Protein AF-A0A434AG07-F1 (afdb_monomer_lite)

Secondary structure (DSSP, 8-state):
---SSHHHHHHHHHHHHHHHHHHHHHHHHHHT--S---TT-EEEEEE-SSEEEEEEEETTEEPTTEEEEEEETTT--EEEEEEEEE-TT--EEEEEEEEEE-SSEEEEEEEEEEEEEETTSS---S-TTTEEEEEEEEEEEEEEEEEE---SSS--EEEEEEEE-TTS-EEEEEEESSEEEEEEEPP----S--SS---HHHHHHT-S-EEEEETTS-EEEEEEEEGGGS-TT----SSEEEEEEEEE-TTS-EEEEEEEEETTTTEEEEEEEEEE-TTS-EEESSTTGGG---HHHHHHHHSSS--HHHHHHHHHHHHHHHHHHHHHHHHHHHHHHHHHHHHHHHHHHHHHHHHHHHHHHHHHTT---TT-BHHHHHTTS-GGGEEEEEEEETTEEEEEEEE-HHHHHHHHHHHHHHTT-HHHHHHHHHHHHHHHHHT-----SEEEEETTEEEEEE-

Foldseek 3Di:
DDPDDPVVVVVVVVVVVVVVVVVVVVVVLVVQQPDDDDPPWDFDWADADFKIKTATDDPQDGDAQTKIWIATPVPRHTQWIAGWDADPVQFIKGQTKGWDDDPFKTKIWGAIKGWDQAPVSRDHGSDRVRGHDIDIWHQTTAKMKMQGHDDDDDDAWRMWIWGQDPVRWIWIWTHGPFWIKIDIHGHDNPCRDPPVPPCVVVVLQPDQFIWIQGPQRKIWGGHWDAPVPADPQQPDRHGIDFAAAWIAHNVGKIWHGGWHADNVLSDIFFQAGWIQDPVRDIDGGRNLVVLPDDPVLLCVLSPDDDDPVSSVVSSVVVSVVVVVVVVVVVVVVVVVVVVVVVVLVVQLVVLCVVPNDVLSVCLSVLHDDFFDFPVSCCSNPNLQQFDWDWDDDDNKIKIKTAGDPVSVLVVLCVVCVVPVVVVVSVVVVVVQVVQVVPPHDPDFRMFMDIPRTTHDTHD

Structure (mmCIF, N/CA/C/O backbone):
data_AF-A0A434AG07-F1
#
_entry.id   AF-A0A434AG07-F1
#
loop_
_atom_site.group_PDB
_atom_site.id
_atom_site.type_symbol
_atom_site.label_atom_id
_atom_site.label_alt_id
_atom_site.label_comp_id
_atom_site.label_asym_id
_atom_site.label_entity_id
_atom_site.label_seq_id
_atom_site.pdbx_PDB_ins_code
_atom_site.Cartn_x
_atom_site.Cartn_y
_atom_site.Cartn_z
_atom_site.occupancy
_atom_site.B_iso_or_equiv
_atom_site.auth_seq_id
_atom_site.auth_comp_id
_atom_site.auth_asym_id
_atom_site.auth_atom_id
_atom_site.pdbx_PDB_model_num
ATOM 1 N N . MET A 1 1 ? 57.754 -5.635 8.933 1.00 39.12 1 MET A N 1
ATOM 2 C CA . MET A 1 1 ? 58.055 -5.444 7.494 1.00 39.12 1 MET A CA 1
ATOM 3 C C . MET A 1 1 ? 57.248 -6.432 6.622 1.00 39.12 1 MET A C 1
ATOM 5 O O . MET A 1 1 ? 57.820 -7.334 6.039 1.00 39.12 1 MET A O 1
ATOM 9 N N . LYS A 1 2 ? 55.907 -6.317 6.553 1.00 36.50 2 LYS A N 1
ATOM 10 C CA . LYS A 1 2 ? 55.023 -7.157 5.700 1.00 36.50 2 LYS A CA 1
ATOM 11 C C . LYS A 1 2 ? 53.723 -6.403 5.353 1.00 36.50 2 LYS A C 1
ATOM 13 O O . LYS A 1 2 ? 52.652 -6.708 5.855 1.00 36.50 2 LYS A O 1
ATOM 18 N N . ARG A 1 3 ? 53.813 -5.365 4.520 1.00 36.19 3 ARG A N 1
ATOM 19 C CA . ARG A 1 3 ? 52.659 -4.677 3.902 1.00 36.19 3 ARG A CA 1
ATOM 20 C C . ARG A 1 3 ? 53.102 -4.155 2.537 1.00 36.19 3 ARG A C 1
ATOM 22 O O . ARG A 1 3 ? 53.524 -3.013 2.441 1.00 36.19 3 ARG A O 1
ATOM 29 N N . LYS A 1 4 ? 53.106 -5.009 1.505 1.00 41.78 4 LYS A N 1
ATOM 30 C CA . LYS A 1 4 ? 53.247 -4.555 0.100 1.00 41.78 4 LYS A CA 1
ATOM 31 C C . LYS A 1 4 ? 52.839 -5.557 -0.997 1.00 41.78 4 LYS A C 1
ATOM 33 O O . LYS A 1 4 ? 53.045 -5.255 -2.162 1.00 41.78 4 LYS A O 1
ATOM 38 N N . ILE A 1 5 ? 52.224 -6.705 -0.682 1.00 42.00 5 ILE A N 1
ATOM 39 C CA . ILE A 1 5 ? 51.971 -7.759 -1.697 1.00 42.00 5 ILE A CA 1
ATOM 40 C C . ILE A 1 5 ? 50.486 -7.884 -2.120 1.00 42.00 5 ILE A C 1
ATOM 42 O O . ILE A 1 5 ? 50.208 -8.333 -3.230 1.00 42.00 5 ILE A O 1
ATOM 46 N N . ASN A 1 6 ? 49.516 -7.380 -1.344 1.00 36.25 6 ASN A N 1
ATOM 47 C CA . ASN A 1 6 ? 48.089 -7.598 -1.655 1.00 36.25 6 ASN A CA 1
ATOM 48 C C . ASN A 1 6 ? 47.460 -6.624 -2.676 1.00 36.25 6 ASN A C 1
ATOM 50 O O . ASN A 1 6 ? 46.457 -6.977 -3.291 1.00 36.25 6 ASN A O 1
ATOM 54 N N . ASN A 1 7 ? 48.053 -5.453 -2.943 1.00 38.22 7 ASN A N 1
ATOM 55 C CA . ASN A 1 7 ? 47.491 -4.496 -3.919 1.00 38.22 7 ASN A CA 1
ATOM 56 C C . ASN A 1 7 ? 47.800 -4.846 -5.385 1.00 38.22 7 ASN A C 1
ATOM 58 O O . ASN A 1 7 ? 47.101 -4.400 -6.289 1.00 38.22 7 ASN A O 1
ATOM 62 N N . VAL A 1 8 ? 48.811 -5.679 -5.644 1.00 40.38 8 VAL A N 1
ATOM 63 C CA . VAL A 1 8 ? 49.185 -6.067 -7.017 1.00 40.38 8 VAL A CA 1
ATOM 64 C C . VAL A 1 8 ? 48.275 -7.187 -7.551 1.00 40.38 8 VAL A C 1
ATOM 66 O O . VAL A 1 8 ? 48.001 -7.255 -8.751 1.00 40.38 8 VAL A O 1
ATOM 69 N N . PHE A 1 9 ? 47.739 -8.035 -6.665 1.00 32.62 9 PHE A N 1
ATOM 70 C CA . PHE A 1 9 ? 46.831 -9.125 -7.041 1.00 32.62 9 PHE A CA 1
ATOM 71 C C . PHE A 1 9 ? 45.386 -8.664 -7.307 1.00 32.62 9 PHE A C 1
ATOM 73 O O . PHE A 1 9 ? 44.715 -9.261 -8.154 1.00 32.62 9 PHE A O 1
ATOM 80 N N . SER A 1 10 ? 44.909 -7.590 -6.661 1.00 44.91 10 SER A N 1
ATOM 81 C CA . SER A 1 10 ? 43.571 -7.030 -6.917 1.00 44.91 10 SER A CA 1
ATOM 82 C C . SER A 1 10 ? 43.517 -6.230 -8.224 1.00 44.91 10 SER A C 1
ATOM 84 O O . SER A 1 10 ? 42.578 -6.406 -9.000 1.00 44.91 10 SER A O 1
ATOM 86 N N . LEU A 1 11 ? 44.565 -5.458 -8.537 1.00 40.66 11 LEU A N 1
ATOM 87 C CA . LEU A 1 11 ? 44.665 -4.688 -9.781 1.00 40.66 11 LEU A CA 1
ATOM 88 C C . LEU A 1 11 ? 44.744 -5.604 -11.014 1.00 40.66 11 LEU A C 1
ATOM 90 O O . LEU A 1 11 ? 44.049 -5.380 -12.000 1.00 40.66 11 LEU A O 1
ATOM 94 N N . LYS A 1 12 ? 45.510 -6.707 -10.940 1.00 41.22 12 LYS A N 1
ATOM 95 C CA . LYS A 1 12 ? 45.565 -7.713 -12.018 1.00 41.22 12 LYS A CA 1
ATOM 96 C C . LYS A 1 12 ? 44.223 -8.415 -12.237 1.00 41.22 12 LYS A C 1
ATOM 98 O O . LYS A 1 12 ? 43.866 -8.652 -13.385 1.00 41.22 12 LYS A O 1
ATOM 103 N N . ARG A 1 13 ? 43.459 -8.732 -11.182 1.00 41.34 13 ARG A N 1
ATOM 104 C CA . ARG A 1 13 ? 42.113 -9.330 -11.317 1.00 41.34 13 ARG A CA 1
ATOM 105 C C . ARG A 1 13 ? 41.081 -8.338 -11.862 1.00 41.34 13 ARG A C 1
ATOM 107 O O . ARG A 1 13 ? 40.231 -8.749 -12.646 1.00 41.34 13 ARG A O 1
ATOM 114 N N . TYR A 1 14 ? 41.183 -7.058 -11.504 1.00 43.12 14 TYR A N 1
ATOM 115 C CA . TYR A 1 14 ? 40.312 -5.996 -12.012 1.00 43.12 14 TYR A CA 1
ATOM 116 C C . TYR A 1 14 ? 40.592 -5.695 -13.491 1.00 43.12 14 TYR A C 1
ATOM 118 O O . TYR A 1 14 ? 39.678 -5.761 -14.307 1.00 43.12 14 TYR A O 1
ATOM 126 N N . CYS A 1 15 ? 41.862 -5.522 -13.877 1.00 43.56 15 CYS A N 1
ATOM 127 C CA . CYS A 1 15 ? 42.247 -5.348 -15.279 1.00 43.56 15 CYS A CA 1
ATOM 128 C C . CYS A 1 15 ? 41.876 -6.564 -16.135 1.00 43.56 15 CYS A C 1
ATOM 130 O O . CYS A 1 15 ? 41.410 -6.384 -17.252 1.00 43.56 15 CYS A O 1
ATOM 132 N N . LYS A 1 16 ? 42.001 -7.798 -15.617 1.00 38.69 16 LYS A N 1
ATOM 133 C CA . LYS A 1 16 ? 41.605 -9.017 -16.348 1.00 38.69 16 LYS A CA 1
ATOM 134 C C . LYS A 1 16 ? 40.084 -9.135 -16.512 1.00 38.69 16 LYS A C 1
ATOM 136 O O . LYS A 1 16 ? 39.646 -9.618 -17.544 1.00 38.69 16 LYS A O 1
ATOM 141 N N . ARG A 1 17 ? 39.280 -8.667 -15.545 1.00 43.50 17 ARG A N 1
ATOM 142 C CA . ARG A 1 17 ? 37.807 -8.616 -15.652 1.00 43.50 17 ARG A CA 1
ATOM 143 C C . ARG A 1 17 ? 37.319 -7.508 -16.591 1.00 43.50 17 ARG A C 1
ATOM 145 O O . ARG A 1 17 ? 36.386 -7.764 -17.336 1.00 43.50 17 ARG A O 1
ATOM 152 N N . VAL A 1 18 ? 37.978 -6.345 -16.607 1.00 51.31 18 VAL A N 1
ATOM 153 C CA . VAL A 1 18 ? 37.702 -5.240 -17.550 1.00 51.31 18 VAL A CA 1
ATOM 154 C C . VAL A 1 18 ? 38.142 -5.591 -18.979 1.00 51.31 18 VAL A C 1
ATOM 156 O O . VAL A 1 18 ? 37.451 -5.244 -19.930 1.00 51.31 18 VAL A O 1
ATOM 159 N N . LEU A 1 19 ? 39.246 -6.333 -19.142 1.00 43.44 19 LEU A N 1
ATOM 160 C CA . LEU A 1 19 ? 39.671 -6.889 -20.434 1.00 43.44 19 LEU A CA 1
ATOM 161 C C . LEU A 1 19 ? 38.774 -8.035 -20.910 1.00 43.44 19 LEU A C 1
ATOM 163 O O . LEU A 1 19 ? 38.517 -8.130 -22.102 1.00 43.44 19 LEU A O 1
ATOM 167 N N . LEU A 1 20 ? 38.288 -8.904 -20.013 1.00 39.72 20 LEU A N 1
ATOM 168 C CA . LEU A 1 20 ? 37.352 -9.964 -20.402 1.00 39.72 20 LEU A CA 1
ATOM 169 C C . LEU A 1 20 ? 35.972 -9.409 -20.755 1.00 39.72 20 LEU A C 1
ATOM 171 O O . LEU A 1 20 ? 35.372 -9.909 -21.696 1.00 39.72 20 LEU A O 1
ATOM 175 N N . SER A 1 21 ? 35.467 -8.388 -20.053 1.00 41.72 21 SER A N 1
ATOM 176 C CA . SER A 1 21 ? 34.186 -7.764 -20.401 1.00 41.72 21 SER A CA 1
ATOM 177 C C . SER A 1 21 ? 34.269 -6.962 -21.701 1.00 41.72 21 SER A C 1
ATOM 179 O O . SER A 1 21 ? 33.331 -7.018 -22.492 1.00 41.72 21 SER A O 1
ATOM 181 N N . SER A 1 22 ? 35.394 -6.295 -21.987 1.00 45.59 22 SER A N 1
ATOM 182 C CA . SER A 1 22 ? 35.615 -5.642 -23.283 1.00 45.59 22 SER A CA 1
ATOM 183 C C . SER A 1 22 ? 35.811 -6.645 -24.425 1.00 45.59 22 SER A C 1
ATOM 185 O O . SER A 1 22 ? 35.258 -6.432 -25.501 1.00 45.59 22 SER A O 1
ATOM 187 N N . LEU A 1 23 ? 36.493 -7.779 -24.195 1.00 42.53 23 LEU A N 1
ATOM 188 C CA . LEU A 1 23 ? 36.582 -8.866 -25.180 1.00 42.53 23 LEU A CA 1
ATOM 189 C C . LEU A 1 23 ? 35.237 -9.560 -25.425 1.00 42.53 23 LEU A C 1
ATOM 191 O O . LEU A 1 23 ? 34.957 -9.923 -26.562 1.00 42.53 23 LEU A O 1
ATOM 195 N N . LEU A 1 24 ? 34.401 -9.738 -24.398 1.00 41.91 24 LEU A N 1
ATOM 196 C CA . LEU A 1 24 ? 33.082 -10.361 -24.549 1.00 41.91 24 LEU A CA 1
ATOM 197 C C . LEU A 1 24 ? 32.117 -9.448 -25.328 1.00 41.91 24 LEU A C 1
ATOM 199 O O . LEU A 1 24 ? 31.350 -9.933 -26.152 1.00 41.91 24 LEU A O 1
ATOM 203 N N . ILE A 1 25 ? 32.201 -8.126 -25.124 1.00 50.75 25 ILE A N 1
ATOM 204 C CA . ILE A 1 25 ? 31.460 -7.125 -25.913 1.00 50.75 25 ILE A CA 1
ATOM 205 C C . ILE A 1 25 ? 31.970 -7.090 -27.365 1.00 50.75 25 ILE A C 1
ATOM 207 O O . ILE A 1 25 ? 31.162 -7.024 -28.289 1.00 50.75 25 ILE A O 1
ATOM 211 N N . LEU A 1 26 ? 33.285 -7.227 -27.583 1.00 42.09 26 LEU A N 1
ATOM 212 C CA . LEU A 1 26 ? 33.865 -7.379 -28.924 1.00 42.09 26 LEU A CA 1
ATOM 213 C C . LEU A 1 26 ? 33.405 -8.680 -29.610 1.00 42.09 26 LEU A C 1
ATOM 215 O O . LEU A 1 26 ? 33.080 -8.656 -30.794 1.00 42.09 26 LEU A O 1
ATOM 219 N N . PHE A 1 27 ? 33.281 -9.792 -28.881 1.00 42.34 27 PHE A N 1
ATOM 220 C CA . PHE A 1 27 ? 32.791 -11.061 -29.436 1.00 42.34 27 PHE A CA 1
ATOM 221 C C . PHE A 1 27 ? 31.294 -11.029 -29.776 1.00 42.34 27 PHE A C 1
ATOM 223 O O . PHE A 1 27 ? 30.898 -11.518 -30.830 1.00 42.34 27 PHE A O 1
ATOM 230 N N . ILE A 1 28 ? 30.459 -10.401 -28.942 1.00 46.69 28 ILE A N 1
ATOM 231 C CA . ILE A 1 28 ? 29.026 -10.226 -29.239 1.00 46.69 28 ILE A CA 1
ATOM 232 C C . ILE A 1 28 ? 28.829 -9.260 -30.424 1.00 46.69 28 ILE A C 1
ATOM 234 O O . ILE A 1 28 ? 27.942 -9.482 -31.245 1.00 46.69 28 ILE A O 1
ATOM 238 N N . SER A 1 29 ? 29.703 -8.256 -30.595 1.00 45.78 29 SER A N 1
ATOM 239 C CA . SER A 1 29 ? 29.690 -7.386 -31.785 1.00 45.78 29 SER A CA 1
ATOM 240 C C . SER A 1 29 ? 30.108 -8.086 -33.086 1.00 45.78 29 SER A C 1
ATOM 242 O O . SER A 1 29 ? 29.650 -7.694 -34.156 1.00 45.78 29 SER A O 1
ATOM 244 N N . GLN A 1 30 ? 30.917 -9.153 -33.018 1.00 45.03 30 GLN A N 1
ATOM 245 C CA . GLN A 1 30 ? 31.279 -9.947 -34.200 1.00 45.03 30 GLN A CA 1
ATOM 246 C C . GLN A 1 30 ? 30.129 -10.829 -34.700 1.00 45.03 30 GLN A C 1
ATOM 248 O O . GLN A 1 30 ? 30.071 -11.119 -35.890 1.00 45.03 30 GLN A O 1
ATOM 253 N N . ILE A 1 31 ? 29.193 -11.220 -33.830 1.00 44.06 31 ILE A N 1
ATOM 254 C CA . ILE A 1 31 ? 28.046 -12.059 -34.216 1.00 44.06 31 ILE A CA 1
ATOM 255 C C . ILE A 1 31 ? 26.988 -11.249 -34.999 1.00 44.06 31 ILE A C 1
ATOM 257 O O . ILE A 1 31 ? 26.228 -11.831 -35.768 1.00 44.06 31 ILE A O 1
ATOM 261 N N . TYR A 1 32 ? 26.990 -9.912 -34.891 1.00 44.38 32 TYR A N 1
ATOM 262 C CA . TYR A 1 32 ? 26.042 -9.018 -35.580 1.00 44.38 32 TYR A CA 1
ATOM 263 C C . TYR A 1 32 ? 26.600 -8.272 -36.807 1.00 44.38 32 TYR A C 1
ATOM 265 O O . TYR A 1 32 ? 25.861 -7.518 -37.434 1.00 44.38 32 TYR A O 1
ATOM 273 N N . SER A 1 33 ? 27.860 -8.483 -37.208 1.00 46.88 33 SER A N 1
ATOM 274 C CA . SER A 1 33 ? 28.405 -7.898 -38.446 1.00 46.88 33 SER A CA 1
ATOM 275 C C . SER A 1 33 ? 28.591 -8.984 -39.508 1.00 46.88 33 SER A C 1
ATOM 277 O O . SER A 1 33 ? 29.686 -9.494 -39.727 1.00 46.88 33 SER A O 1
ATOM 279 N N . GLN A 1 34 ? 27.498 -9.360 -40.177 1.00 47.91 34 GLN A N 1
ATOM 280 C CA . GLN A 1 34 ? 27.549 -10.172 -41.401 1.00 47.91 34 GLN A CA 1
ATOM 281 C C . GLN A 1 34 ? 27.791 -9.305 -42.649 1.00 47.91 34 GLN A C 1
ATOM 283 O O . GLN A 1 34 ? 27.230 -9.567 -43.710 1.00 47.91 34 GLN A O 1
ATOM 288 N N . THR A 1 35 ? 28.622 -8.263 -42.557 1.00 59.94 35 THR A N 1
ATOM 289 C CA . THR A 1 35 ? 29.016 -7.476 -43.732 1.00 59.94 35 THR A CA 1
ATOM 290 C C . THR A 1 35 ? 30.478 -7.709 -44.077 1.00 59.94 35 THR A C 1
ATOM 292 O O . THR A 1 35 ? 31.376 -7.696 -43.234 1.00 59.94 35 THR A O 1
ATOM 295 N N . ILE A 1 36 ? 30.719 -7.996 -45.357 1.00 74.81 36 ILE A N 1
ATOM 296 C CA . ILE A 1 36 ? 32.053 -8.263 -45.887 1.00 74.81 36 ILE A CA 1
ATOM 297 C C . ILE A 1 36 ? 32.853 -6.961 -45.813 1.00 74.81 36 ILE A C 1
ATOM 299 O O . ILE A 1 36 ? 32.607 -6.019 -46.565 1.00 74.81 36 ILE A O 1
ATOM 303 N N . LEU A 1 37 ? 33.846 -6.923 -44.925 1.00 83.06 37 LEU A N 1
ATOM 304 C CA . LEU A 1 37 ? 34.802 -5.823 -44.849 1.00 83.06 37 LEU A CA 1
ATOM 305 C C . LEU A 1 37 ? 35.502 -5.633 -46.208 1.00 83.06 37 LEU A C 1
ATOM 307 O O . LEU A 1 37 ? 36.066 -6.591 -46.752 1.00 83.06 37 LEU A O 1
ATOM 311 N N . PRO A 1 38 ? 35.545 -4.406 -46.762 1.00 86.75 38 PRO A N 1
ATOM 312 C CA . PRO A 1 38 ? 36.307 -4.139 -47.974 1.00 86.75 38 PRO A CA 1
ATOM 313 C C . PRO A 1 38 ? 37.771 -4.564 -47.794 1.00 86.75 38 PRO A C 1
ATOM 315 O O . PRO A 1 38 ? 38.395 -4.217 -46.793 1.00 86.75 38 PRO A O 1
ATOM 318 N N . LYS A 1 39 ? 38.369 -5.238 -48.790 1.00 83.69 39 LYS A N 1
ATOM 319 C CA . LYS A 1 39 ? 39.732 -5.828 -48.716 1.00 83.69 39 LYS A CA 1
ATOM 320 C C . LYS A 1 39 ? 40.858 -4.876 -48.262 1.00 83.69 39 LYS A C 1
ATOM 322 O O . LYS A 1 39 ? 41.945 -5.330 -47.929 1.00 83.69 39 LYS A O 1
ATOM 327 N N . ARG A 1 40 ? 40.647 -3.555 -48.300 1.00 90.31 40 ARG A N 1
ATOM 328 C CA . ARG A 1 40 ? 41.625 -2.526 -47.888 1.00 90.31 40 ARG A CA 1
ATOM 329 C C . ARG A 1 40 ? 41.135 -1.642 -46.737 1.00 90.31 40 ARG A C 1
ATOM 331 O O . ARG A 1 40 ? 41.778 -0.632 -46.443 1.00 90.31 40 ARG A O 1
ATOM 338 N N . ALA A 1 41 ? 40.000 -1.969 -46.127 1.00 92.25 41 ALA A N 1
ATOM 339 C CA . ALA A 1 41 ? 39.539 -1.287 -44.930 1.00 92.25 41 ALA A CA 1
ATOM 340 C C . ALA A 1 41 ? 40.545 -1.518 -43.794 1.00 92.25 41 ALA A C 1
ATOM 342 O O . ALA A 1 41 ? 41.104 -2.605 -43.650 1.00 92.25 41 ALA A O 1
ATOM 343 N N . LYS A 1 42 ? 40.804 -0.482 -42.997 1.00 93.69 42 LYS A N 1
ATOM 344 C CA . LYS A 1 42 ? 41.669 -0.574 -41.815 1.00 93.69 42 LYS A CA 1
ATOM 345 C C . LYS A 1 42 ? 40.944 0.011 -40.620 1.00 93.69 42 LYS A C 1
ATOM 347 O O . LYS A 1 42 ? 40.348 1.078 -40.750 1.00 93.69 42 LYS A O 1
ATOM 352 N N . LEU A 1 43 ? 41.044 -0.648 -39.471 1.00 94.19 43 LEU A N 1
ATOM 353 C CA . LEU A 1 43 ? 40.629 -0.062 -38.203 1.00 94.19 43 LEU A CA 1
ATOM 354 C C . LEU A 1 43 ? 41.497 1.173 -37.929 1.00 94.19 43 LEU A C 1
ATOM 356 O O . LEU A 1 43 ? 42.728 1.093 -37.967 1.00 94.19 43 LEU A O 1
ATOM 360 N N . LYS A 1 44 ? 40.864 2.325 -37.711 1.00 95.06 44 LYS A N 1
ATOM 361 C CA . LYS A 1 44 ? 41.542 3.592 -37.431 1.00 95.06 44 LYS A CA 1
ATOM 362 C C . LYS A 1 44 ? 40.885 4.302 -36.263 1.00 95.06 44 LYS A C 1
ATOM 364 O O . LYS A 1 44 ? 39.665 4.319 -36.158 1.00 95.06 44 LYS A O 1
ATOM 369 N N . THR A 1 45 ? 41.716 4.988 -35.485 1.00 95.19 45 THR A N 1
ATOM 370 C CA . THR A 1 45 ? 41.283 5.963 -34.484 1.00 95.19 45 THR A CA 1
ATOM 371 C C . THR A 1 45 ? 41.617 7.360 -34.983 1.00 95.19 45 THR A C 1
ATOM 373 O O . THR A 1 45 ? 42.780 7.679 -35.240 1.00 95.19 45 THR A O 1
ATOM 376 N N . ILE A 1 46 ? 40.600 8.199 -35.148 1.00 95.19 46 ILE A N 1
ATOM 377 C CA . ILE A 1 46 ? 40.734 9.576 -35.617 1.00 95.19 46 ILE A CA 1
ATOM 378 C C . ILE A 1 46 ? 40.425 10.514 -34.455 1.00 95.19 46 ILE A C 1
ATOM 380 O O . ILE A 1 46 ? 39.325 10.521 -33.909 1.00 95.19 46 ILE A O 1
ATOM 384 N N . THR A 1 47 ? 41.424 11.308 -34.080 1.00 93.94 47 THR A N 1
ATOM 385 C CA . THR A 1 47 ? 41.333 12.284 -32.989 1.00 93.94 47 THR A CA 1
ATOM 386 C C . THR A 1 47 ? 40.901 13.654 -33.507 1.00 93.94 47 THR A C 1
ATOM 388 O O . THR A 1 47 ? 41.590 14.218 -34.368 1.00 93.94 47 THR A O 1
ATOM 391 N N . TYR A 1 48 ? 39.818 14.185 -32.935 1.00 93.06 48 TYR A N 1
ATOM 392 C CA . TYR A 1 48 ? 39.278 15.534 -33.145 1.00 93.06 48 TYR A CA 1
ATOM 393 C C . TYR A 1 48 ? 39.505 16.404 -31.894 1.00 93.06 48 TYR A C 1
ATOM 395 O O . TYR A 1 48 ? 40.222 16.003 -30.972 1.00 93.06 48 TYR A O 1
ATOM 403 N N . SER A 1 49 ? 38.936 17.613 -31.859 1.00 87.25 49 SER A N 1
ATOM 404 C CA . SER A 1 49 ? 39.143 18.577 -30.768 1.00 87.25 49 SER A CA 1
ATOM 405 C C . SER A 1 49 ? 38.719 18.025 -29.401 1.00 87.25 49 SER A C 1
ATOM 407 O O . SER A 1 49 ? 39.569 17.938 -28.519 1.00 87.25 49 SER A O 1
ATOM 409 N N . SER A 1 50 ? 37.467 17.580 -29.248 1.00 89.12 50 SER A N 1
ATOM 410 C CA . SER A 1 50 ? 36.889 17.119 -27.967 1.00 89.12 50 SER A CA 1
ATOM 411 C C . SER A 1 50 ? 36.533 15.626 -27.906 1.00 89.12 50 SER A C 1
ATOM 413 O O . SER A 1 50 ? 36.151 15.114 -26.858 1.00 89.12 50 SER A O 1
ATOM 415 N N . TYR A 1 51 ? 36.675 14.891 -29.008 1.00 93.44 51 TYR A N 1
ATOM 416 C CA . TYR A 1 51 ? 36.327 13.469 -29.086 1.00 93.44 51 TYR A CA 1
ATOM 417 C C . TYR A 1 51 ? 37.271 12.718 -30.033 1.00 93.44 51 TYR A C 1
ATOM 419 O O . TYR A 1 51 ? 38.038 13.307 -30.802 1.00 93.44 51 TYR A O 1
ATOM 427 N N . THR A 1 52 ? 37.226 11.394 -29.968 1.00 95.25 52 THR A N 1
ATOM 428 C CA . THR A 1 52 ? 37.887 10.492 -30.914 1.00 95.25 52 THR A CA 1
ATOM 429 C C . THR A 1 52 ? 36.875 9.509 -31.472 1.00 95.25 52 THR A C 1
ATOM 431 O O . THR A 1 52 ? 35.940 9.129 -30.771 1.00 95.25 52 THR A O 1
ATOM 434 N N . ILE A 1 53 ? 37.049 9.109 -32.729 1.00 96.25 53 ILE A N 1
ATOM 435 C CA . ILE A 1 53 ? 36.218 8.086 -33.364 1.00 96.25 53 ILE A CA 1
ATOM 436 C C . ILE A 1 53 ? 37.112 6.916 -33.761 1.00 96.25 53 ILE A C 1
ATOM 438 O O . ILE A 1 53 ? 38.112 7.112 -34.453 1.00 96.25 53 ILE A O 1
ATOM 442 N N . SER A 1 54 ? 36.753 5.713 -33.326 1.00 96.62 54 SER A N 1
ATOM 443 C CA . SER A 1 54 ? 37.390 4.453 -33.700 1.00 96.62 54 SER A CA 1
ATOM 444 C C . SER A 1 54 ? 36.440 3.631 -34.567 1.00 96.62 54 SER A C 1
ATOM 446 O O . SER A 1 54 ? 35.301 3.393 -34.170 1.00 96.62 54 SER A O 1
ATOM 448 N N . GLY A 1 55 ? 36.895 3.205 -35.744 1.00 95.56 55 GLY A N 1
ATOM 449 C CA . GLY A 1 55 ? 36.100 2.396 -36.668 1.00 95.56 55 GLY A CA 1
ATOM 450 C C . GLY A 1 55 ? 36.887 1.975 -37.906 1.00 95.56 55 GLY A C 1
ATOM 451 O O . GLY A 1 55 ? 38.013 2.431 -38.137 1.00 95.56 55 GLY A O 1
ATOM 452 N N . TYR A 1 56 ? 36.314 1.081 -38.709 1.00 95.31 56 TYR A N 1
ATOM 453 C CA . TYR A 1 56 ? 36.906 0.713 -39.993 1.00 95.31 56 TYR A CA 1
ATOM 454 C C . TYR A 1 56 ? 36.780 1.863 -40.989 1.00 95.31 56 TYR A C 1
ATOM 456 O O . TYR A 1 56 ? 35.711 2.443 -41.150 1.00 95.31 56 TYR A O 1
ATOM 464 N N . VAL A 1 57 ? 37.883 2.181 -41.668 1.00 94.44 57 VAL A N 1
ATOM 465 C CA . VAL A 1 57 ? 37.955 3.256 -42.660 1.00 94.44 57 VAL A CA 1
ATOM 466 C C . VAL A 1 57 ? 38.428 2.707 -44.000 1.00 94.44 57 VAL A C 1
ATOM 468 O O . VAL A 1 57 ? 39.488 2.076 -44.088 1.00 94.44 57 VAL A O 1
ATOM 471 N N . TYR A 1 58 ? 37.689 3.024 -45.059 1.00 94.12 58 TYR A N 1
ATOM 472 C CA . TYR A 1 58 ? 38.031 2.742 -46.451 1.00 94.12 58 TYR A CA 1
ATOM 473 C C . TYR A 1 58 ? 37.803 4.002 -47.290 1.00 94.12 58 TYR A C 1
ATOM 475 O O . TYR A 1 58 ? 36.863 4.740 -47.051 1.00 94.12 58 TYR A O 1
ATOM 483 N N . LYS A 1 59 ? 38.710 4.312 -48.228 1.00 92.19 59 LYS A N 1
ATOM 484 C CA . LYS A 1 59 ? 38.625 5.520 -49.084 1.00 92.19 59 LYS A CA 1
ATOM 485 C C . LYS A 1 59 ? 38.343 6.848 -48.338 1.00 92.19 59 LYS A C 1
ATOM 487 O O . LYS A 1 59 ? 37.758 7.756 -48.906 1.00 92.19 59 LYS A O 1
ATOM 492 N N . LYS A 1 60 ? 38.870 7.006 -47.113 1.00 90.88 60 LYS A N 1
ATOM 493 C CA . LYS A 1 60 ? 38.651 8.180 -46.230 1.00 90.88 60 LYS A CA 1
ATOM 494 C C . LYS A 1 60 ? 37.206 8.324 -45.721 1.00 90.88 60 LYS A C 1
ATOM 496 O O . LYS A 1 60 ? 36.817 9.399 -45.279 1.00 90.88 60 LYS A O 1
ATOM 501 N N . GLU A 1 61 ? 36.452 7.241 -45.686 1.00 92.75 61 GLU A N 1
ATOM 502 C CA . GLU A 1 61 ? 35.110 7.193 -45.111 1.00 92.75 61 GLU A CA 1
ATOM 503 C C . GLU A 1 61 ? 35.024 6.039 -44.118 1.00 92.75 61 GLU A C 1
ATOM 505 O O . GLU A 1 61 ? 35.787 5.069 -44.209 1.00 92.75 61 GLU A O 1
ATOM 510 N N . PHE A 1 62 ? 34.140 6.170 -43.132 1.00 94.56 62 PHE A N 1
ATOM 511 C CA . PHE A 1 62 ? 33.815 5.059 -42.247 1.00 94.56 62 PHE A CA 1
ATOM 512 C C . PHE A 1 62 ? 33.020 4.014 -43.027 1.00 94.56 62 PHE A C 1
ATOM 514 O O . PHE A 1 62 ? 32.185 4.355 -43.859 1.00 94.56 62 PHE A O 1
ATOM 521 N N . VAL A 1 63 ? 33.338 2.743 -42.800 1.00 93.50 63 VAL A N 1
ATOM 522 C CA . VAL A 1 63 ? 32.694 1.627 -43.495 1.00 93.50 63 VAL A CA 1
ATOM 523 C C . VAL A 1 63 ? 31.312 1.396 -42.888 1.00 93.50 63 VAL A C 1
ATOM 525 O O . VAL A 1 63 ? 31.190 1.300 -41.668 1.00 93.50 63 VAL A O 1
ATOM 528 N N . GLU A 1 64 ? 30.294 1.303 -43.737 1.00 93.06 64 GLU A N 1
ATOM 529 C CA . GLU A 1 64 ? 28.927 0.970 -43.335 1.00 93.06 64 GLU A CA 1
ATOM 530 C C . GLU A 1 64 ? 28.789 -0.430 -42.743 1.00 93.06 64 GLU A C 1
ATOM 532 O O . GLU A 1 64 ? 29.592 -1.323 -43.020 1.00 93.06 64 GLU A O 1
ATOM 537 N N . ASP A 1 65 ? 27.758 -0.606 -41.918 1.00 92.75 65 ASP A N 1
ATOM 538 C CA . ASP A 1 65 ? 27.432 -1.827 -41.182 1.00 92.75 65 ASP A CA 1
ATOM 539 C C . ASP A 1 65 ? 28.586 -2.364 -40.320 1.00 92.75 65 ASP A C 1
ATOM 541 O O . ASP A 1 65 ? 28.620 -3.533 -39.922 1.00 92.75 65 ASP A O 1
ATOM 545 N N . GLN A 1 66 ? 29.546 -1.495 -40.006 1.00 93.00 66 GLN A N 1
ATOM 546 C CA . GLN A 1 66 ? 30.639 -1.764 -39.087 1.00 93.00 66 GLN A CA 1
ATOM 547 C C . GLN A 1 66 ? 30.443 -0.987 -37.793 1.00 93.00 66 GLN A C 1
ATOM 549 O O . GLN A 1 66 ? 29.755 0.036 -37.735 1.00 93.00 66 GLN A O 1
ATOM 554 N N . VAL A 1 67 ? 31.075 -1.484 -36.732 1.00 94.69 67 VAL A N 1
ATOM 555 C CA . VAL A 1 67 ? 31.043 -0.814 -35.435 1.00 94.69 67 VAL A CA 1
ATOM 556 C C . VAL A 1 67 ? 31.831 0.491 -35.509 1.00 94.69 67 VAL A C 1
ATOM 558 O O . VAL A 1 67 ? 33.010 0.506 -35.879 1.00 94.69 67 VAL A O 1
ATOM 561 N N . LEU A 1 68 ? 31.178 1.573 -35.100 1.00 95.88 68 LEU A N 1
ATOM 562 C CA . LEU A 1 68 ? 31.768 2.886 -34.913 1.00 95.88 68 LEU A CA 1
ATOM 563 C C . LEU A 1 68 ? 31.651 3.272 -33.440 1.00 95.88 68 LEU A C 1
ATOM 565 O O . LEU A 1 68 ? 30.565 3.229 -32.864 1.00 95.88 68 LEU A O 1
ATOM 569 N N . THR A 1 69 ? 32.771 3.648 -32.827 1.00 96.69 69 THR A N 1
ATOM 570 C CA . THR A 1 69 ? 32.843 3.995 -31.403 1.00 96.69 69 THR A CA 1
ATOM 571 C C . THR A 1 69 ? 33.377 5.405 -31.234 1.00 96.69 69 THR A C 1
ATOM 573 O O . THR A 1 69 ? 34.491 5.716 -31.652 1.00 96.69 69 THR A O 1
ATOM 576 N N . ILE A 1 70 ? 32.590 6.248 -30.578 1.00 95.25 70 ILE A N 1
ATOM 577 C CA . ILE A 1 70 ? 32.909 7.633 -30.261 1.00 95.25 70 ILE A CA 1
ATOM 578 C C . ILE A 1 70 ? 33.284 7.721 -28.782 1.00 95.25 70 ILE A C 1
ATOM 580 O O . ILE A 1 70 ? 32.514 7.318 -27.912 1.00 95.25 70 ILE A O 1
ATOM 584 N N . ILE A 1 71 ? 34.462 8.267 -28.495 1.00 93.81 71 ILE A N 1
ATOM 585 C CA . ILE A 1 71 ? 35.046 8.351 -27.152 1.00 93.81 71 ILE A CA 1
ATOM 586 C C . ILE A 1 71 ? 35.314 9.820 -26.828 1.00 93.81 71 ILE A C 1
ATOM 588 O O . ILE A 1 71 ? 35.896 10.541 -27.646 1.00 93.81 71 ILE A O 1
ATOM 592 N N . SER A 1 72 ? 34.911 10.260 -25.639 1.00 90.31 72 SER A N 1
ATOM 593 C CA . SER A 1 72 ? 35.190 11.607 -25.137 1.00 90.31 72 SER A CA 1
ATOM 594 C C . SER A 1 72 ? 36.677 11.771 -24.844 1.00 90.31 72 SER A C 1
ATOM 596 O O . SER A 1 72 ? 37.312 10.868 -24.306 1.00 90.31 72 SER A O 1
ATOM 598 N N . ARG A 1 73 ? 37.256 12.930 -25.168 1.00 89.88 73 ARG A N 1
ATOM 599 C CA . ARG A 1 73 ? 38.649 13.228 -24.797 1.00 89.88 73 ARG A CA 1
ATOM 600 C C . ARG A 1 73 ? 38.795 13.756 -23.377 1.00 89.88 73 ARG A C 1
ATOM 602 O O . ARG A 1 73 ? 39.904 13.719 -22.853 1.00 89.88 73 ARG A O 1
ATOM 609 N N . ASP A 1 74 ? 37.705 14.213 -22.772 1.00 85.88 74 ASP A N 1
ATOM 610 C CA . ASP A 1 74 ? 37.743 14.832 -21.448 1.00 85.88 74 ASP A CA 1
ATOM 611 C C . ASP A 1 74 ? 37.844 13.772 -20.349 1.00 85.88 74 ASP A C 1
ATOM 613 O O . ASP A 1 74 ? 38.622 13.911 -19.409 1.00 85.88 74 ASP A O 1
ATOM 617 N N . ASN A 1 75 ? 37.087 12.680 -20.487 1.00 84.31 75 ASN A N 1
ATOM 618 C CA . ASN A 1 75 ? 37.023 11.604 -19.494 1.00 84.31 75 ASN A CA 1
ATOM 619 C C . ASN A 1 75 ? 37.405 10.219 -20.044 1.00 84.31 75 ASN A C 1
ATOM 621 O O . ASN A 1 75 ? 37.394 9.253 -19.284 1.00 84.31 75 ASN A O 1
ATOM 625 N N . TYR A 1 76 ? 37.751 10.115 -21.334 1.00 86.69 76 TYR A N 1
ATOM 626 C CA . TYR A 1 76 ? 38.112 8.862 -22.013 1.00 86.69 76 TYR A CA 1
ATOM 627 C C . TYR A 1 76 ? 37.032 7.770 -21.961 1.00 86.69 76 TYR A C 1
ATOM 629 O O . TYR A 1 76 ? 37.332 6.599 -22.202 1.00 86.69 76 TYR A O 1
ATOM 637 N N . ASP A 1 77 ? 35.778 8.138 -21.678 1.00 87.88 77 ASP A N 1
ATOM 638 C CA . ASP A 1 77 ? 34.649 7.210 -21.672 1.00 87.88 77 ASP A CA 1
ATOM 639 C C . ASP A 1 77 ? 33.945 7.183 -23.038 1.00 87.88 77 ASP A C 1
ATOM 641 O O . ASP A 1 77 ? 34.044 8.111 -23.852 1.00 87.88 77 ASP A O 1
ATOM 645 N N . THR A 1 78 ? 33.232 6.089 -23.301 1.00 91.25 78 THR A N 1
ATOM 646 C CA . THR A 1 78 ? 32.457 5.936 -24.537 1.00 91.25 78 THR A CA 1
ATOM 647 C C . THR A 1 78 ? 31.247 6.863 -24.499 1.00 91.25 78 THR A C 1
ATOM 649 O O . THR A 1 78 ? 30.430 6.794 -23.585 1.00 91.25 78 THR A O 1
ATOM 652 N N . ILE A 1 79 ? 31.121 7.717 -25.513 1.00 90.88 79 ILE A N 1
ATOM 653 C CA . ILE A 1 79 ? 29.937 8.553 -25.723 1.00 90.88 79 ILE A CA 1
ATOM 654 C C . ILE A 1 79 ? 28.860 7.708 -26.396 1.00 90.88 79 ILE A C 1
ATOM 656 O O . ILE A 1 79 ? 27.743 7.620 -25.902 1.00 90.88 79 ILE A O 1
ATOM 660 N N . LEU A 1 80 ? 29.191 7.090 -27.530 1.00 94.44 80 LEU A N 1
ATOM 661 C CA . LEU A 1 80 ? 28.251 6.354 -28.371 1.00 94.44 80 LEU A CA 1
ATOM 662 C C . LEU A 1 80 ? 28.999 5.251 -29.116 1.00 94.44 80 LEU A C 1
ATOM 664 O O . LEU A 1 80 ? 30.087 5.488 -29.639 1.00 94.44 80 LEU A O 1
ATOM 668 N N . SER A 1 81 ? 28.434 4.051 -29.168 1.00 96.38 81 SER A N 1
ATOM 669 C CA . SER A 1 81 ? 28.999 2.936 -29.930 1.00 96.38 81 SER A CA 1
ATOM 670 C C . SER A 1 81 ? 27.896 2.088 -30.539 1.00 96.38 81 SER A C 1
ATOM 672 O O . SER A 1 81 ? 26.899 1.814 -29.871 1.00 96.38 81 SER A O 1
ATOM 674 N N . GLY A 1 82 ? 28.064 1.672 -31.790 1.00 96.75 82 GLY A N 1
ATOM 675 C CA . GLY A 1 82 ? 27.081 0.838 -32.471 1.00 96.75 82 GLY A CA 1
ATOM 676 C C . GLY A 1 82 ? 27.365 0.652 -33.952 1.00 96.75 82 GLY A C 1
ATOM 677 O O . GLY A 1 82 ? 28.443 1.002 -34.434 1.00 96.75 82 GLY A O 1
ATOM 678 N N . ARG A 1 83 ? 26.387 0.092 -34.660 1.00 96.56 83 ARG A N 1
ATOM 679 C CA . ARG A 1 83 ? 26.433 -0.140 -36.103 1.00 96.56 83 ARG A CA 1
ATOM 680 C C . ARG A 1 83 ? 26.211 1.174 -36.845 1.00 96.56 83 ARG A C 1
ATOM 682 O O . ARG A 1 83 ? 25.181 1.815 -36.657 1.00 96.56 83 ARG A O 1
ATOM 689 N N . TYR A 1 84 ? 27.182 1.566 -37.662 1.00 96.12 84 TYR A N 1
ATOM 690 C CA . TYR A 1 84 ? 27.132 2.792 -38.456 1.00 96.12 84 TYR A CA 1
ATOM 691 C C . TYR A 1 84 ? 26.532 2.550 -39.843 1.00 96.12 84 TYR A C 1
ATOM 693 O O . TYR A 1 84 ? 26.892 1.571 -40.491 1.00 96.12 84 TYR A O 1
ATOM 701 N N . TYR A 1 85 ? 25.674 3.450 -40.315 1.00 95.12 85 TYR A N 1
ATOM 702 C CA . TYR A 1 85 ? 25.105 3.427 -41.668 1.00 95.12 85 TYR A CA 1
ATOM 703 C C . TYR A 1 85 ? 24.691 4.840 -42.108 1.00 95.12 85 TYR A C 1
ATOM 705 O O . TYR A 1 85 ? 24.710 5.768 -41.293 1.00 95.12 85 TYR A O 1
ATOM 713 N N . HIS A 1 86 ? 24.332 5.020 -43.379 1.00 93.25 86 HIS A N 1
ATOM 714 C CA . HIS A 1 86 ? 23.647 6.222 -43.861 1.00 93.25 86 HIS A CA 1
ATOM 715 C C . HIS A 1 86 ? 22.289 5.912 -44.500 1.00 93.25 86 HIS A C 1
ATOM 717 O O . HIS A 1 86 ? 22.042 4.791 -44.936 1.00 93.25 86 HIS A O 1
ATOM 723 N N . ASP A 1 87 ? 21.392 6.898 -44.514 1.00 92.25 87 ASP A N 1
ATOM 724 C CA . ASP A 1 87 ? 20.138 6.814 -45.271 1.00 92.25 87 ASP A CA 1
ATOM 725 C C . ASP A 1 87 ? 20.329 7.202 -46.750 1.00 92.25 87 ASP A C 1
ATOM 727 O O . ASP A 1 87 ? 21.409 7.605 -47.188 1.00 92.25 87 ASP A O 1
ATOM 731 N N . GLU A 1 88 ? 19.247 7.133 -47.526 1.00 89.38 88 GLU A N 1
ATOM 732 C CA . GLU A 1 88 ? 19.213 7.535 -48.939 1.00 89.38 88 GLU A CA 1
ATOM 733 C C . GLU A 1 88 ? 19.541 9.021 -49.186 1.00 89.38 88 GLU A C 1
ATOM 735 O O . GLU A 1 88 ? 19.887 9.407 -50.304 1.00 89.38 88 GLU A O 1
ATOM 740 N N . HIS A 1 89 ? 19.477 9.858 -48.148 1.00 88.25 89 HIS A N 1
ATOM 741 C CA . HIS A 1 89 ? 19.801 11.283 -48.189 1.00 88.25 89 HIS A CA 1
ATOM 742 C C . HIS A 1 89 ? 21.235 11.587 -47.717 1.00 88.25 89 HIS A C 1
ATOM 744 O O . HIS A 1 89 ? 21.664 12.744 -47.741 1.00 88.25 89 HIS A O 1
ATOM 750 N N . GLY A 1 90 ? 21.998 10.565 -47.320 1.00 88.19 90 GLY A N 1
ATOM 751 C CA . GLY A 1 90 ? 23.367 10.694 -46.829 1.00 88.19 90 GLY A CA 1
ATOM 752 C C . GLY A 1 90 ? 23.476 11.149 -45.371 1.00 88.19 90 GLY A C 1
ATOM 753 O O . GLY A 1 90 ? 24.568 11.550 -44.952 1.00 88.19 90 GLY A O 1
ATOM 754 N N . ASN A 1 91 ? 22.388 11.097 -44.598 1.00 93.00 91 ASN A N 1
ATOM 755 C CA . ASN A 1 91 ? 22.436 11.302 -43.156 1.00 93.00 91 ASN A CA 1
ATOM 756 C C . ASN A 1 91 ? 23.111 10.108 -42.490 1.00 93.00 91 ASN A C 1
ATOM 758 O O . ASN A 1 91 ? 22.760 8.962 -42.750 1.00 93.00 91 ASN A O 1
ATOM 762 N N . SER A 1 92 ? 24.069 10.370 -41.611 1.00 95.50 92 SER A N 1
ATOM 763 C CA . SER A 1 92 ? 24.778 9.344 -40.855 1.00 95.50 92 SER A CA 1
ATOM 764 C C . SER A 1 92 ? 24.007 8.938 -39.599 1.00 95.50 92 SER A C 1
ATOM 766 O O . SER A 1 92 ? 23.565 9.787 -38.822 1.00 95.50 92 SER A O 1
ATOM 768 N N . TYR A 1 93 ? 23.956 7.635 -39.338 1.00 96.38 93 TYR A N 1
ATOM 769 C CA . TYR A 1 93 ? 23.315 7.046 -38.170 1.00 96.38 93 TYR A CA 1
ATOM 770 C C . TYR A 1 93 ? 24.234 6.063 -37.451 1.00 96.38 93 TYR A C 1
ATOM 772 O O . TYR A 1 93 ? 25.113 5.436 -38.044 1.00 96.38 93 TYR A O 1
ATOM 780 N N . ILE A 1 94 ? 24.005 5.914 -36.149 1.00 96.75 94 ILE A N 1
ATOM 781 C CA . ILE A 1 94 ? 24.514 4.812 -35.340 1.00 96.75 94 ILE A CA 1
ATOM 782 C C . ILE A 1 94 ? 23.321 4.148 -34.656 1.00 96.75 94 ILE A C 1
ATOM 784 O O . ILE A 1 94 ? 22.681 4.749 -33.796 1.00 96.75 94 ILE A O 1
ATOM 788 N N . GLU A 1 95 ? 23.049 2.892 -34.996 1.00 96.88 95 GLU A N 1
ATOM 789 C CA . GLU A 1 95 ? 22.200 2.020 -34.184 1.00 96.88 95 GLU A CA 1
ATOM 790 C C . GLU A 1 95 ? 23.060 1.438 -33.065 1.00 96.88 95 GLU A C 1
ATOM 792 O O . GLU A 1 95 ? 23.945 0.607 -33.295 1.00 96.88 95 GLU A O 1
ATOM 797 N N . GLY A 1 96 ? 22.864 1.926 -31.846 1.00 95.31 96 GLY A N 1
ATOM 798 C CA . GLY A 1 96 ? 23.845 1.694 -30.804 1.00 95.31 96 GLY A CA 1
ATOM 799 C C . GLY A 1 96 ? 23.422 2.119 -29.419 1.00 95.31 96 GLY A C 1
ATOM 800 O O . GLY A 1 96 ? 22.242 2.198 -29.087 1.00 95.31 96 GLY A O 1
ATOM 801 N N . ILE A 1 97 ? 24.434 2.340 -28.589 1.00 94.19 97 ILE A N 1
ATOM 802 C CA . ILE A 1 97 ? 24.296 2.610 -27.167 1.00 94.19 97 ILE A CA 1
ATOM 803 C C . ILE A 1 97 ? 25.058 3.882 -26.827 1.00 94.19 97 ILE A C 1
ATOM 805 O O . ILE A 1 97 ? 26.276 3.955 -26.999 1.00 94.19 97 ILE A O 1
ATOM 809 N N . ASN A 1 98 ? 24.331 4.860 -26.304 1.00 91.62 98 ASN A N 1
ATOM 810 C CA . ASN A 1 98 ? 24.865 6.037 -25.648 1.00 91.62 98 ASN A CA 1
ATOM 811 C C . ASN A 1 98 ? 24.964 5.784 -24.140 1.00 91.62 98 ASN A C 1
ATOM 813 O O . ASN A 1 98 ? 24.023 5.292 -23.510 1.00 91.62 98 ASN A O 1
ATOM 817 N N . THR A 1 99 ? 26.111 6.120 -23.556 1.00 85.19 99 THR A N 1
ATOM 818 C CA . THR A 1 99 ? 26.331 6.036 -22.110 1.00 85.19 99 THR A CA 1
ATOM 819 C C . THR A 1 99 ? 26.713 7.397 -21.565 1.00 85.19 99 THR A C 1
ATOM 821 O O . THR A 1 99 ? 27.643 8.031 -22.057 1.00 85.19 99 THR A O 1
ATOM 824 N N . LYS A 1 100 ? 26.019 7.828 -20.512 1.00 82.56 100 LYS A N 1
ATOM 825 C CA . LYS A 1 100 ? 26.343 9.040 -19.764 1.00 82.56 100 LYS A CA 1
ATOM 826 C C . LYS A 1 100 ? 26.650 8.639 -18.331 1.00 82.56 100 LYS A C 1
ATOM 828 O O . LYS A 1 100 ? 25.826 8.017 -17.665 1.00 82.56 100 LYS A O 1
ATOM 833 N N . ARG A 1 101 ? 27.853 8.976 -17.873 1.00 74.62 101 ARG A N 1
ATOM 834 C CA . ARG A 1 101 ? 28.296 8.728 -16.502 1.00 74.62 101 ARG A CA 1
ATOM 835 C C . ARG A 1 101 ? 28.762 10.025 -15.877 1.00 74.62 101 ARG A C 1
ATOM 837 O O . ARG A 1 101 ? 29.794 10.563 -16.268 1.00 74.62 101 ARG A O 1
ATOM 844 N N . ASN A 1 102 ? 28.004 10.488 -14.897 1.00 71.38 102 ASN A N 1
ATOM 845 C CA . ASN A 1 102 ? 28.347 11.602 -14.031 1.00 71.38 102 ASN A CA 1
ATOM 846 C C . ASN A 1 102 ? 28.303 11.133 -12.568 1.00 71.38 102 ASN A C 1
ATOM 848 O O . ASN A 1 102 ? 27.815 10.049 -12.263 1.00 71.38 102 ASN A O 1
ATOM 852 N N . TYR A 1 103 ? 28.791 11.965 -11.646 1.00 66.56 103 TYR A N 1
ATOM 853 C CA . TYR A 1 103 ? 28.861 11.626 -10.217 1.00 66.56 103 TYR A CA 1
ATOM 854 C C . TYR A 1 103 ? 27.501 11.236 -9.597 1.00 66.56 103 TYR A C 1
ATOM 856 O O . TYR A 1 103 ? 27.456 10.388 -8.713 1.00 66.56 103 TYR A O 1
ATOM 864 N N . SER A 1 104 ? 26.399 11.825 -10.072 1.00 65.38 104 SER A N 1
ATOM 865 C CA . SER A 1 104 ? 25.040 11.641 -9.535 1.00 65.38 104 SER A CA 1
ATOM 866 C C . SER A 1 104 ? 24.065 10.921 -10.478 1.00 65.38 104 SER A C 1
ATOM 868 O O . SER A 1 104 ? 22.933 10.631 -10.090 1.00 65.38 104 SER A O 1
ATOM 870 N N . ASP A 1 105 ? 24.476 10.639 -11.715 1.00 69.12 105 ASP A N 1
ATOM 871 C CA . ASP A 1 105 ? 23.592 10.118 -12.760 1.00 69.12 105 ASP A CA 1
ATOM 872 C C . ASP A 1 105 ? 24.369 9.187 -13.691 1.00 69.12 105 ASP A C 1
ATOM 874 O O . ASP A 1 105 ? 25.341 9.594 -14.336 1.00 69.12 105 ASP A O 1
ATOM 878 N N . ASN A 1 106 ? 23.930 7.932 -13.743 1.00 81.31 106 ASN A N 1
ATOM 879 C CA . ASN A 1 106 ? 24.417 6.948 -14.692 1.00 81.31 106 ASN A CA 1
ATOM 880 C C . ASN A 1 106 ? 23.253 6.511 -15.570 1.00 81.31 106 ASN A C 1
ATOM 882 O O . ASN A 1 106 ? 22.378 5.762 -15.121 1.00 81.31 106 ASN A O 1
ATOM 886 N N . SER A 1 107 ? 23.276 6.936 -16.830 1.00 85.88 107 SER A N 1
ATOM 887 C CA . SER A 1 107 ? 22.253 6.581 -17.801 1.00 85.88 107 SER A CA 1
ATOM 888 C C . SER A 1 107 ? 22.818 5.849 -19.013 1.00 85.88 107 SER A C 1
ATOM 890 O O . SER A 1 107 ? 23.972 6.018 -19.425 1.00 85.88 107 SER A O 1
ATOM 892 N N . ARG A 1 108 ? 21.982 4.970 -19.560 1.00 89.31 108 ARG A N 1
ATOM 893 C CA . ARG A 1 108 ? 22.252 4.173 -20.749 1.00 89.31 108 ARG A CA 1
ATOM 894 C C . ARG A 1 108 ? 21.047 4.267 -21.665 1.00 89.31 108 ARG A C 1
ATOM 896 O O . ARG A 1 108 ? 19.951 3.881 -21.271 1.00 89.31 108 ARG A O 1
ATOM 903 N N . THR A 1 109 ? 21.279 4.708 -22.888 1.00 90.50 109 THR A N 1
ATOM 904 C CA . THR A 1 109 ? 20.258 4.842 -23.924 1.00 90.50 109 THR A CA 1
ATOM 905 C C . THR A 1 109 ? 20.662 3.975 -25.101 1.00 90.50 109 THR A C 1
ATOM 907 O O . THR A 1 109 ? 21.789 4.075 -25.572 1.00 90.50 109 THR A O 1
ATOM 910 N N . GLN A 1 110 ? 19.771 3.122 -25.577 1.00 93.44 110 GLN A N 1
ATOM 911 C CA . GLN A 1 110 ? 19.956 2.305 -26.767 1.00 93.44 110 GLN A CA 1
ATOM 912 C C . GLN A 1 110 ? 18.875 2.652 -27.780 1.00 93.44 110 GLN A C 1
ATOM 914 O O . GLN A 1 110 ? 17.702 2.789 -27.422 1.00 93.44 110 GLN A O 1
ATOM 919 N N . GLY A 1 111 ? 19.283 2.777 -29.034 1.00 92.75 111 GLY A N 1
ATOM 920 C CA . GLY A 1 111 ? 18.402 3.215 -30.098 1.00 92.75 111 GLY A CA 1
ATOM 921 C C . GLY A 1 111 ? 19.153 3.605 -31.360 1.00 92.75 111 GLY A C 1
ATOM 922 O O . GLY A 1 111 ? 20.336 3.292 -31.521 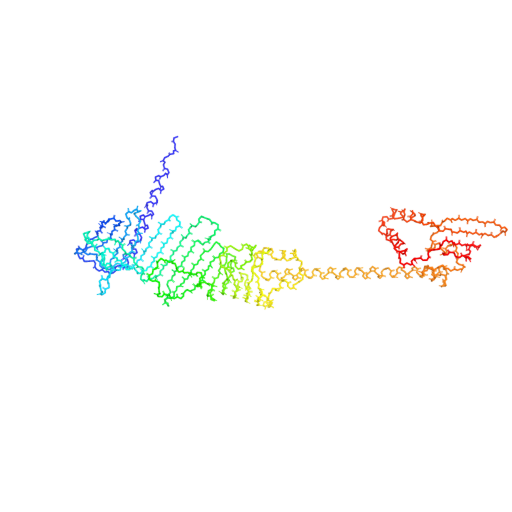1.00 92.75 111 GLY A O 1
ATOM 923 N N . ILE A 1 112 ? 18.452 4.314 -32.235 1.00 93.38 112 ILE A N 1
ATOM 924 C CA . ILE A 1 112 ? 18.996 4.880 -33.464 1.00 93.38 112 ILE A CA 1
ATOM 925 C C . ILE A 1 112 ? 19.345 6.338 -33.205 1.00 93.38 112 ILE A C 1
ATOM 927 O O . ILE A 1 112 ? 18.486 7.140 -32.844 1.00 93.38 112 ILE A O 1
ATOM 931 N N . PHE A 1 113 ? 20.613 6.681 -33.401 1.00 93.19 113 PHE A N 1
ATOM 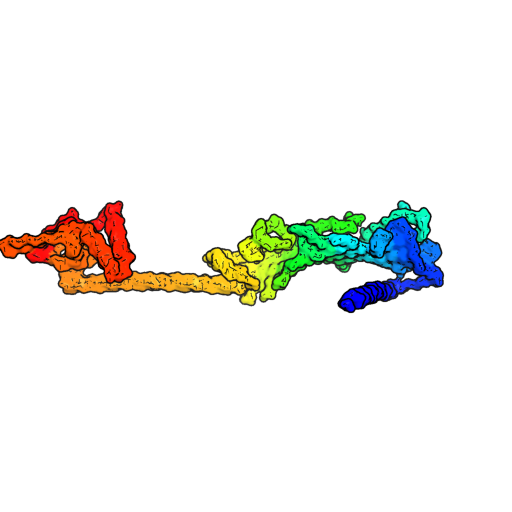932 C CA . PHE A 1 113 ? 21.119 8.033 -33.236 1.00 93.19 113 PHE A CA 1
ATOM 933 C C . PHE A 1 113 ? 21.507 8.598 -34.595 1.00 93.19 113 PHE A C 1
ATOM 935 O O . PHE A 1 113 ? 22.376 8.030 -35.253 1.00 93.19 113 PHE A O 1
ATOM 942 N N . ARG A 1 114 ? 20.935 9.733 -34.997 1.00 94.19 114 ARG A N 1
ATOM 943 C CA . ARG A 1 114 ? 21.489 10.533 -36.092 1.00 94.19 114 ARG A CA 1
ATOM 944 C C . ARG A 1 114 ? 22.749 11.214 -35.594 1.00 94.19 114 ARG A C 1
ATOM 946 O O . ARG A 1 114 ? 22.732 11.813 -34.521 1.00 94.19 114 ARG A O 1
ATOM 953 N N . VAL A 1 115 ? 23.846 11.118 -36.333 1.00 94.81 115 VAL A N 1
ATOM 954 C CA . VAL A 1 115 ? 25.166 11.560 -35.877 1.00 94.81 115 VAL A CA 1
ATOM 955 C C . VAL A 1 115 ? 25.881 12.382 -36.934 1.00 94.81 115 VAL A C 1
ATOM 957 O O . VAL A 1 115 ? 25.901 12.037 -38.106 1.00 94.81 115 VAL A O 1
ATOM 960 N N . SER A 1 116 ? 26.533 13.462 -36.521 1.00 94.94 116 SER A N 1
ATOM 961 C CA . SER A 1 116 ? 27.317 14.286 -37.432 1.00 94.94 116 SER A CA 1
ATOM 962 C C . SER A 1 116 ? 28.486 14.947 -36.728 1.00 94.94 116 SER A C 1
ATOM 964 O O . SER A 1 116 ? 28.440 15.270 -35.542 1.00 94.94 116 SER A O 1
ATOM 966 N N . ASN A 1 117 ? 29.555 15.165 -37.482 1.00 94.38 117 ASN A N 1
ATOM 967 C CA . ASN A 1 117 ? 30.620 16.071 -37.084 1.00 94.38 117 ASN A CA 1
ATOM 968 C C . ASN A 1 117 ? 30.968 17.078 -38.179 1.00 94.38 117 ASN A C 1
ATOM 970 O O . ASN A 1 117 ? 32.103 17.538 -38.255 1.00 94.38 117 ASN A O 1
ATOM 974 N N . THR A 1 118 ? 30.016 17.403 -39.043 1.00 92.56 118 THR A N 1
ATOM 975 C CA . THR A 1 118 ? 30.187 18.343 -40.153 1.00 92.56 118 THR A CA 1
ATOM 976 C C . THR A 1 118 ? 29.281 19.555 -39.962 1.00 92.56 118 THR A C 1
ATOM 978 O O . THR A 1 118 ? 28.275 19.490 -39.263 1.00 92.56 118 THR A O 1
ATOM 981 N N . LYS A 1 119 ? 29.633 20.694 -40.572 1.00 88.94 119 LYS A N 1
ATOM 982 C CA . LYS A 1 119 ? 28.881 21.953 -40.406 1.00 88.94 119 LYS A CA 1
ATOM 983 C C . LYS A 1 119 ? 27.443 21.887 -40.945 1.00 88.94 119 LYS A C 1
ATOM 985 O O . LYS A 1 119 ? 26.598 22.634 -40.476 1.00 88.94 119 LYS A O 1
ATOM 990 N N . ASN A 1 120 ? 27.178 21.029 -41.931 1.00 88.56 120 ASN A N 1
ATOM 991 C CA . ASN A 1 120 ? 25.833 20.805 -42.473 1.00 88.56 120 ASN A CA 1
ATOM 992 C C . ASN A 1 120 ? 25.021 19.779 -41.665 1.00 88.56 120 ASN A C 1
ATOM 994 O O . ASN A 1 120 ? 23.895 19.495 -42.039 1.00 88.56 120 ASN A O 1
ATOM 998 N N . GLU A 1 121 ? 25.593 19.215 -40.596 1.00 89.06 121 GLU A N 1
ATOM 999 C CA . GLU A 1 121 ? 24.928 18.283 -39.678 1.00 89.06 121 GLU A CA 1
ATOM 1000 C C . GLU A 1 121 ? 24.432 16.969 -40.309 1.00 89.06 121 GLU A C 1
ATOM 1002 O O . GLU A 1 121 ? 23.716 16.214 -39.659 1.00 89.06 121 GLU A O 1
ATOM 1007 N N . LEU A 1 122 ? 24.882 16.638 -41.525 1.00 87.50 122 LEU A N 1
ATOM 1008 C CA . LEU A 1 122 ? 24.418 15.441 -42.239 1.00 87.50 122 LEU A CA 1
ATOM 1009 C C . LEU A 1 122 ? 25.265 14.207 -41.927 1.00 87.50 122 LEU A C 1
ATOM 1011 O O . LEU A 1 122 ? 24.728 13.129 -41.717 1.00 87.50 122 LEU A O 1
ATOM 1015 N N . ARG A 1 123 ? 26.598 14.343 -41.885 1.00 90.88 123 ARG A N 1
ATOM 1016 C CA . ARG A 1 123 ? 27.490 13.172 -41.904 1.00 90.88 123 ARG A CA 1
ATOM 1017 C C . ARG A 1 123 ? 28.623 13.194 -40.891 1.00 90.88 123 ARG A C 1
ATOM 1019 O O . ARG A 1 123 ? 29.074 14.259 -40.453 1.00 90.88 123 ARG A O 1
ATOM 1026 N N . ILE A 1 124 ? 29.177 12.011 -40.627 1.00 92.31 124 ILE A N 1
ATOM 1027 C CA . ILE A 1 124 ? 30.490 11.865 -39.993 1.00 92.31 124 ILE A CA 1
ATOM 1028 C C . ILE A 1 124 ? 31.598 11.829 -41.063 1.00 92.31 124 ILE A C 1
ATOM 1030 O O . ILE A 1 124 ? 31.639 10.948 -41.916 1.00 92.31 124 ILE A O 1
ATOM 1034 N N . THR A 1 125 ? 32.556 12.758 -40.988 1.00 91.81 125 THR A N 1
ATOM 1035 C CA . THR A 1 125 ? 33.743 12.822 -41.856 1.00 91.81 125 THR A CA 1
ATOM 1036 C C . THR A 1 125 ? 35.009 12.356 -41.139 1.00 91.81 125 THR A C 1
ATOM 1038 O O . THR A 1 125 ? 35.253 12.698 -39.978 1.00 91.81 125 THR A O 1
ATOM 1041 N N . THR A 1 126 ? 35.880 11.632 -41.851 1.00 93.75 126 THR A N 1
ATOM 1042 C CA . THR A 1 126 ? 37.245 11.322 -41.378 1.00 93.75 126 THR A CA 1
ATOM 1043 C C . THR A 1 126 ? 38.221 12.490 -41.579 1.00 93.75 126 THR A C 1
ATOM 1045 O O . THR A 1 126 ? 39.325 12.486 -41.024 1.00 93.75 126 THR A O 1
ATOM 1048 N N . ASN A 1 127 ? 37.839 13.502 -42.370 1.00 92.19 127 ASN A N 1
ATOM 1049 C CA . ASN A 1 127 ? 38.682 14.648 -42.686 1.00 92.19 127 ASN A CA 1
ATOM 1050 C C . ASN A 1 127 ? 38.648 15.683 -41.553 1.00 92.19 127 ASN A C 1
ATOM 1052 O O . ASN A 1 127 ? 37.683 16.424 -41.390 1.00 92.19 127 ASN A O 1
ATOM 1056 N N . LYS A 1 128 ? 39.755 15.800 -40.815 1.00 89.38 128 LYS A N 1
ATOM 1057 C CA . LYS A 1 128 ? 39.883 16.744 -39.692 1.00 89.38 128 LYS A CA 1
ATOM 1058 C C . LYS A 1 128 ? 39.667 18.213 -40.072 1.00 89.38 128 LYS A C 1
ATOM 1060 O O . LYS A 1 128 ? 39.328 18.993 -39.196 1.00 89.38 128 LYS A O 1
ATOM 1065 N N . LYS A 1 129 ? 39.876 18.596 -41.340 1.00 89.38 129 LYS A N 1
ATOM 1066 C CA . LYS A 1 129 ? 39.651 19.974 -41.815 1.00 89.38 129 LYS A CA 1
ATOM 1067 C C . LYS A 1 129 ? 38.171 20.293 -42.045 1.00 89.38 129 LYS A C 1
ATOM 1069 O O . LYS A 1 129 ? 37.791 21.452 -41.971 1.00 89.38 129 LYS A O 1
ATOM 1074 N N . GLU A 1 130 ? 37.359 19.278 -42.335 1.00 88.62 130 GLU A N 1
ATOM 1075 C CA . GLU A 1 130 ? 35.901 19.401 -42.501 1.00 88.62 130 GLU A CA 1
ATOM 1076 C C . GLU A 1 130 ? 35.147 19.192 -41.181 1.00 88.62 130 GLU A C 1
ATOM 1078 O O . GLU A 1 130 ? 33.954 19.486 -41.092 1.00 88.62 130 GLU A O 1
ATOM 1083 N N . ALA A 1 131 ? 35.834 18.657 -40.171 1.00 89.00 131 ALA A N 1
ATOM 1084 C CA . ALA A 1 131 ? 35.244 18.340 -38.888 1.00 89.00 131 ALA A CA 1
ATOM 1085 C C . ALA A 1 131 ? 34.929 19.604 -38.078 1.00 89.00 131 ALA A C 1
ATOM 1087 O O . ALA A 1 131 ? 35.760 20.496 -37.914 1.00 89.00 131 ALA A O 1
ATOM 1088 N N . TYR A 1 132 ? 33.725 19.632 -37.528 1.00 88.62 132 TYR A N 1
ATOM 1089 C CA . TYR A 1 132 ? 33.197 20.637 -36.624 1.00 88.62 132 TYR A CA 1
ATOM 1090 C C . TYR A 1 132 ? 32.904 19.981 -35.258 1.00 88.62 132 TYR A C 1
ATOM 1092 O O . TYR A 1 132 ? 33.604 19.058 -34.823 1.00 88.62 132 TYR A O 1
ATOM 1100 N N . LYS A 1 133 ? 31.881 20.460 -34.549 1.00 90.12 133 LYS A N 1
ATOM 1101 C CA . LYS A 1 133 ? 31.379 19.875 -33.305 1.00 90.12 133 LYS A CA 1
ATOM 1102 C C . LYS A 1 133 ? 30.681 18.537 -33.579 1.00 90.12 133 LYS A C 1
ATOM 1104 O O . LYS A 1 133 ? 29.974 18.406 -34.571 1.00 90.12 133 LYS A O 1
ATOM 1109 N N . LEU A 1 134 ? 30.859 17.570 -32.676 1.00 91.69 134 LEU A N 1
ATOM 1110 C CA . LEU A 1 134 ? 30.051 16.352 -32.662 1.00 91.69 134 LEU A CA 1
ATOM 1111 C C . LEU A 1 134 ? 28.624 16.677 -32.207 1.00 91.69 134 LEU A C 1
ATOM 1113 O O . LEU A 1 134 ? 28.427 17.245 -31.131 1.00 91.69 134 LEU A O 1
ATOM 1117 N N . ILE A 1 135 ? 27.654 16.267 -33.010 1.00 90.31 135 ILE A N 1
ATOM 1118 C CA . ILE A 1 135 ? 26.225 16.349 -32.732 1.00 90.31 135 ILE A CA 1
ATOM 1119 C C . ILE A 1 135 ? 25.664 14.939 -32.878 1.00 90.31 135 ILE A C 1
ATOM 1121 O O . ILE A 1 135 ? 26.002 14.226 -33.824 1.00 90.31 135 ILE A O 1
ATOM 1125 N N . PHE A 1 136 ? 24.828 14.525 -31.934 1.00 89.00 136 PHE A N 1
ATOM 1126 C CA . PHE A 1 136 ? 24.035 13.316 -32.077 1.00 89.00 136 PHE A CA 1
ATOM 1127 C C . PHE A 1 136 ? 22.646 13.525 -31.483 1.00 89.00 136 PHE A C 1
ATOM 1129 O O . PHE A 1 136 ? 22.507 14.159 -30.437 1.00 89.00 136 PHE A O 1
ATOM 1136 N N . LEU A 1 137 ? 21.632 13.009 -32.170 1.00 88.50 137 LEU A N 1
ATOM 1137 C CA . LEU A 1 137 ? 20.216 13.132 -31.834 1.00 88.50 137 LEU A CA 1
ATOM 1138 C C . LEU A 1 137 ? 19.605 11.732 -31.807 1.00 88.50 137 LEU A C 1
ATOM 1140 O O . LEU A 1 137 ? 19.888 10.930 -32.691 1.00 88.50 137 LEU A O 1
ATOM 1144 N N . LEU A 1 138 ? 18.806 11.421 -30.787 1.00 87.62 138 LEU A N 1
ATOM 1145 C CA . LEU A 1 138 ? 18.092 10.147 -30.704 1.00 87.62 138 LEU A CA 1
ATOM 1146 C C . LEU A 1 138 ? 16.835 10.213 -31.581 1.00 87.62 138 LEU A C 1
ATOM 1148 O O . LEU A 1 138 ? 15.964 11.032 -31.315 1.00 87.62 138 LEU A O 1
ATOM 1152 N N . GLU A 1 139 ? 16.758 9.352 -32.593 1.00 87.25 139 GLU A N 1
ATOM 1153 C CA . GLU A 1 139 ? 15.657 9.280 -33.569 1.00 87.25 139 GLU A CA 1
ATOM 1154 C C . GLU A 1 139 ? 14.664 8.162 -33.219 1.00 87.25 139 GLU A C 1
ATOM 1156 O O . GLU A 1 139 ? 13.456 8.332 -33.352 1.00 87.25 139 GLU A O 1
ATOM 1161 N N . ASP A 1 140 ? 15.158 7.026 -32.715 1.00 86.75 140 ASP A N 1
ATOM 1162 C CA . ASP A 1 140 ? 14.306 5.946 -32.208 1.00 86.75 140 ASP A CA 1
ATOM 1163 C C . ASP A 1 140 ? 14.871 5.375 -30.912 1.00 86.75 140 ASP A C 1
ATOM 1165 O O . ASP A 1 140 ? 16.033 4.973 -30.858 1.00 86.75 140 ASP A O 1
ATOM 1169 N N . LEU A 1 141 ? 14.052 5.327 -29.861 1.00 87.38 141 LEU A N 1
ATOM 1170 C CA . LEU A 1 141 ? 14.431 4.788 -28.560 1.00 87.38 141 LEU A CA 1
ATOM 1171 C C . LEU A 1 141 ? 14.037 3.313 -28.477 1.00 87.38 141 LEU A C 1
ATOM 1173 O O . LEU A 1 141 ? 12.862 2.981 -28.512 1.00 87.38 141 LEU A O 1
ATOM 1177 N N . THR A 1 142 ? 14.993 2.416 -28.252 1.00 90.38 142 THR A N 1
ATOM 1178 C CA . THR A 1 142 ? 14.696 0.997 -27.989 1.00 90.38 142 THR A CA 1
ATOM 1179 C C . THR A 1 142 ? 14.697 0.690 -26.495 1.00 90.38 142 THR A C 1
ATOM 1181 O O . THR A 1 142 ? 13.855 -0.059 -25.998 1.00 90.38 142 THR A O 1
ATOM 1184 N N . TYR A 1 143 ? 15.650 1.265 -25.761 1.00 91.06 143 TYR A N 1
ATOM 1185 C CA . TYR A 1 143 ? 15.816 1.028 -24.332 1.00 91.06 143 TYR A CA 1
ATOM 1186 C C . TYR A 1 143 ? 16.471 2.229 -23.659 1.00 91.06 143 TYR A C 1
ATOM 1188 O O . TYR A 1 143 ? 17.438 2.790 -24.169 1.00 91.06 143 TYR A O 1
ATOM 1196 N N . TYR A 1 144 ? 15.988 2.601 -22.483 1.00 88.06 144 TYR A N 1
ATOM 1197 C CA . TYR A 1 144 ? 16.619 3.594 -21.630 1.00 88.06 144 TYR A CA 1
ATOM 1198 C C . TYR A 1 144 ? 16.657 3.096 -20.196 1.00 88.06 144 TYR A C 1
ATOM 1200 O O . TYR A 1 144 ? 15.672 2.587 -19.675 1.00 88.06 144 TYR A O 1
ATOM 1208 N N . GLN A 1 145 ? 17.794 3.283 -19.543 1.00 88.69 145 GLN A N 1
ATOM 1209 C CA . GLN A 1 145 ? 17.951 3.056 -18.121 1.00 88.69 145 GLN A CA 1
ATOM 1210 C C . GLN A 1 145 ? 18.615 4.266 -17.495 1.00 88.69 145 GLN A C 1
ATOM 1212 O O . GLN A 1 145 ? 19.612 4.772 -18.009 1.00 88.69 145 GLN A O 1
ATOM 1217 N N . ASN A 1 146 ? 18.106 4.672 -16.341 1.00 84.62 146 ASN A N 1
ATOM 1218 C CA . ASN A 1 146 ? 18.727 5.679 -15.508 1.00 84.62 146 ASN A CA 1
ATOM 1219 C C . ASN A 1 146 ? 18.815 5.182 -14.064 1.00 84.62 146 ASN A C 1
ATOM 1221 O O . ASN A 1 146 ? 17.811 4.783 -13.471 1.00 84.62 146 ASN A O 1
ATOM 1225 N N . ASN A 1 147 ? 20.023 5.229 -13.511 1.00 79.62 147 ASN A N 1
ATOM 1226 C CA . ASN A 1 147 ? 20.267 5.043 -12.091 1.00 79.62 147 ASN A CA 1
ATOM 1227 C C . ASN A 1 147 ? 20.624 6.416 -11.504 1.00 79.62 147 ASN A C 1
ATOM 1229 O O . ASN A 1 147 ? 21.782 6.841 -11.585 1.00 79.62 147 ASN A O 1
ATOM 1233 N N . LYS A 1 148 ? 19.640 7.115 -10.928 1.00 69.81 148 LYS A N 1
ATOM 1234 C CA . LYS A 1 148 ? 19.900 8.353 -10.187 1.00 69.81 148 LYS A CA 1
ATOM 1235 C C . LYS A 1 148 ? 20.310 8.007 -8.763 1.00 69.81 148 LYS A C 1
ATOM 1237 O O . LYS A 1 148 ? 19.569 7.344 -8.046 1.00 69.81 148 LYS A O 1
ATOM 1242 N N . TYR A 1 149 ? 21.470 8.504 -8.346 1.00 54.00 149 TYR A N 1
ATOM 1243 C CA . TYR A 1 149 ? 21.890 8.499 -6.948 1.00 54.00 149 TYR A CA 1
ATOM 1244 C C . TYR A 1 149 ? 21.729 9.924 -6.412 1.00 54.00 149 TYR A C 1
ATOM 1246 O O . TYR A 1 149 ? 22.567 10.785 -6.679 1.00 54.00 149 TYR A O 1
ATOM 1254 N N . TYR A 1 150 ? 20.646 10.202 -5.683 1.00 51.81 150 TYR A N 1
ATOM 1255 C CA . TYR A 1 150 ? 20.503 11.475 -4.971 1.00 51.81 150 TYR A CA 1
ATOM 1256 C C . TYR A 1 150 ? 21.026 11.355 -3.535 1.00 51.81 150 TYR A C 1
ATOM 1258 O O . TYR A 1 150 ? 20.641 10.455 -2.796 1.00 51.81 150 TYR A O 1
ATOM 1266 N N . TYR A 1 151 ? 21.873 12.307 -3.135 1.00 36.25 151 TYR A N 1
ATOM 1267 C CA . TYR A 1 151 ? 22.150 12.637 -1.737 1.00 36.25 151 TYR A CA 1
ATOM 1268 C C . TYR A 1 151 ? 21.164 13.742 -1.316 1.00 36.25 151 TYR A C 1
ATOM 1270 O O . TYR A 1 151 ? 21.333 14.889 -1.726 1.00 36.25 151 TYR A O 1
ATOM 1278 N N . GLY A 1 152 ? 20.118 13.417 -0.547 1.00 42.66 152 GLY A N 1
ATOM 1279 C CA . GLY A 1 152 ? 19.163 14.402 -0.009 1.00 42.66 152 GLY A CA 1
ATOM 1280 C C . GLY A 1 152 ? 17.721 13.895 0.155 1.00 42.66 152 GLY A C 1
ATOM 1281 O O . GLY A 1 152 ? 17.345 12.870 -0.400 1.00 42.66 152 GLY A O 1
ATOM 1282 N N . ASN A 1 153 ? 16.911 14.639 0.921 1.00 37.66 153 ASN A N 1
ATOM 1283 C CA . ASN A 1 153 ? 15.655 14.184 1.550 1.00 37.66 153 ASN A CA 1
ATOM 1284 C C . ASN A 1 153 ? 14.433 13.916 0.645 1.00 37.66 153 ASN A C 1
ATOM 1286 O O . ASN A 1 153 ? 13.393 13.546 1.179 1.00 37.66 153 ASN A O 1
ATOM 1290 N N . TYR A 1 154 ? 14.493 14.073 -0.680 1.00 46.84 154 TYR A N 1
ATOM 1291 C CA . TYR A 1 154 ? 13.301 13.885 -1.521 1.00 46.84 154 TYR A CA 1
ATOM 1292 C C . TYR A 1 154 ? 13.642 13.366 -2.923 1.00 46.84 154 TYR A C 1
ATOM 1294 O O . TYR A 1 154 ? 13.764 14.165 -3.841 1.00 46.84 154 TYR A O 1
ATOM 1302 N N . SER A 1 155 ? 13.784 12.037 -3.066 1.00 50.66 155 SER A N 1
ATOM 1303 C CA . SER A 1 155 ? 13.297 11.201 -4.192 1.00 50.66 155 SER A CA 1
ATOM 1304 C C . SER A 1 155 ? 14.107 9.892 -4.318 1.00 50.66 155 SER A C 1
ATOM 1306 O O . SER A 1 155 ? 15.095 9.830 -5.050 1.00 50.66 155 SER A O 1
ATOM 1308 N N . ASN A 1 156 ? 13.685 8.835 -3.611 1.00 52.91 156 ASN A N 1
ATOM 1309 C CA . ASN A 1 156 ? 14.345 7.518 -3.573 1.00 52.91 156 ASN A CA 1
ATOM 1310 C C . ASN A 1 156 ? 13.874 6.591 -4.709 1.00 52.91 156 ASN A C 1
ATOM 1312 O O . ASN A 1 156 ? 13.099 5.670 -4.458 1.00 52.91 156 ASN A O 1
ATOM 1316 N N . PHE A 1 157 ? 14.317 6.781 -5.952 1.00 61.31 157 PHE A N 1
ATOM 1317 C CA . PHE A 1 157 ? 14.184 5.721 -6.966 1.00 61.31 157 PHE A CA 1
ATOM 1318 C C . PHE A 1 157 ? 15.559 5.214 -7.382 1.00 61.31 157 PHE A C 1
ATOM 1320 O O . PHE A 1 157 ? 16.377 5.965 -7.905 1.00 61.31 157 PHE A O 1
ATOM 1327 N N . GLY A 1 158 ? 15.804 3.926 -7.134 1.00 66.00 158 GLY A N 1
ATOM 1328 C CA . GLY A 1 158 ? 17.088 3.281 -7.389 1.00 66.00 158 GLY A CA 1
ATOM 1329 C C . GLY A 1 158 ? 17.346 3.033 -8.873 1.00 66.00 158 GLY A C 1
ATOM 1330 O O . GLY A 1 158 ? 18.494 3.054 -9.316 1.00 66.00 158 GLY A O 1
ATOM 1331 N N . THR A 1 159 ? 16.302 2.801 -9.674 1.00 83.75 159 THR A N 1
ATOM 1332 C CA . THR A 1 159 ? 16.447 2.553 -11.117 1.00 83.75 159 THR A CA 1
ATOM 1333 C C . THR A 1 159 ? 15.151 2.855 -11.861 1.00 83.75 159 THR A C 1
ATOM 1335 O O . THR A 1 159 ? 14.092 2.372 -11.468 1.00 83.75 159 THR A O 1
ATOM 1338 N N . LEU A 1 160 ? 15.248 3.590 -12.968 1.00 87.62 160 LEU A N 1
ATOM 1339 C CA . LEU A 1 160 ? 14.184 3.769 -13.955 1.00 87.62 160 LEU A CA 1
ATOM 1340 C C . LEU A 1 160 ? 14.580 3.063 -15.252 1.00 87.62 160 LEU A C 1
ATOM 1342 O O . LEU A 1 160 ? 15.708 3.223 -15.717 1.00 87.62 160 LEU A O 1
ATOM 1346 N N . VAL A 1 161 ? 13.652 2.308 -15.838 1.00 89.62 161 VAL A N 1
ATOM 1347 C CA . VAL A 1 161 ? 13.813 1.624 -17.124 1.00 89.62 161 VAL A CA 1
ATOM 1348 C C . VAL A 1 161 ? 12.635 1.949 -18.035 1.00 89.62 161 VAL A C 1
ATOM 1350 O O . VAL A 1 161 ? 11.483 1.876 -17.617 1.00 89.62 161 VAL A O 1
ATOM 1353 N N . LEU A 1 162 ? 12.934 2.273 -19.288 1.00 88.69 162 LEU A N 1
ATOM 1354 C CA . LEU A 1 162 ? 11.991 2.339 -20.396 1.00 88.69 162 LEU A CA 1
ATOM 1355 C C . LEU A 1 162 ? 12.413 1.325 -21.454 1.00 88.69 162 LEU A C 1
ATOM 1357 O O . LEU A 1 162 ? 13.578 1.293 -21.848 1.00 88.69 162 LEU A O 1
ATOM 1361 N N . GLN A 1 163 ? 11.474 0.528 -21.944 1.00 91.31 163 GLN A N 1
ATOM 1362 C CA . GLN A 1 163 ? 11.732 -0.451 -22.995 1.00 91.31 163 GLN A CA 1
ATOM 1363 C C . GLN A 1 163 ? 10.640 -0.384 -24.056 1.00 91.31 163 GLN A C 1
ATOM 1365 O O . GLN A 1 163 ? 9.458 -0.458 -23.723 1.00 91.31 163 GLN A O 1
ATOM 1370 N N . LYS A 1 164 ? 11.036 -0.251 -25.325 1.00 89.31 164 LYS A N 1
ATOM 1371 C CA . LYS A 1 164 ? 10.108 -0.259 -26.457 1.00 89.31 164 LYS A CA 1
ATOM 1372 C C . LYS A 1 164 ? 9.457 -1.635 -26.584 1.00 89.31 164 LYS A C 1
ATOM 1374 O O . LYS A 1 164 ? 10.127 -2.665 -26.513 1.00 89.31 164 LYS A O 1
ATOM 1379 N N . LEU A 1 165 ? 8.142 -1.635 -26.742 1.00 89.44 165 LEU A N 1
ATOM 1380 C CA . LEU A 1 165 ? 7.313 -2.812 -26.959 1.00 89.44 165 LEU A CA 1
ATOM 1381 C C . LEU A 1 165 ? 7.039 -2.992 -28.464 1.00 89.44 165 LEU A C 1
ATOM 1383 O O . LEU A 1 165 ? 7.140 -2.025 -29.219 1.00 89.44 165 LEU A O 1
ATOM 1387 N N . PRO A 1 166 ? 6.633 -4.194 -28.920 1.00 87.12 166 PRO A N 1
ATOM 1388 C CA . PRO A 1 166 ? 6.358 -4.456 -30.339 1.00 87.12 166 PRO A CA 1
ATOM 1389 C C . PRO A 1 166 ? 5.253 -3.595 -30.975 1.00 87.12 166 PRO A C 1
ATOM 1391 O O . PRO A 1 166 ? 5.142 -3.545 -32.191 1.00 87.12 166 PRO A O 1
ATOM 1394 N N . ASN A 1 167 ? 4.418 -2.942 -30.165 1.00 84.69 167 ASN A N 1
ATOM 1395 C CA . ASN A 1 167 ? 3.319 -2.071 -30.594 1.00 84.69 167 ASN A CA 1
ATOM 1396 C C . ASN A 1 167 ? 3.677 -0.574 -30.514 1.00 84.69 167 ASN A C 1
ATOM 1398 O O . ASN A 1 167 ? 2.788 0.253 -30.311 1.00 84.69 167 ASN A O 1
ATOM 1402 N N . ASP A 1 168 ? 4.972 -0.252 -30.562 1.00 80.94 168 ASP A N 1
ATOM 1403 C CA . ASP A 1 168 ? 5.554 1.089 -30.408 1.00 80.94 168 ASP A CA 1
ATOM 1404 C C . ASP A 1 168 ? 5.258 1.796 -29.072 1.00 80.94 168 ASP A C 1
ATOM 1406 O O . ASP A 1 168 ? 5.677 2.931 -28.859 1.00 80.94 168 ASP A O 1
ATOM 1410 N N . LYS A 1 169 ? 4.602 1.136 -28.111 1.00 85.56 169 LYS A N 1
ATOM 1411 C CA . LYS A 1 169 ? 4.472 1.644 -26.737 1.00 85.56 169 LYS A CA 1
ATOM 1412 C C . LYS A 1 169 ? 5.757 1.408 -25.948 1.00 85.56 169 LYS A C 1
ATOM 1414 O O . LYS A 1 169 ? 6.634 0.660 -26.372 1.00 85.56 169 LYS A O 1
ATOM 1419 N N . TYR A 1 170 ? 5.845 1.990 -24.755 1.00 87.19 170 TYR A N 1
ATOM 1420 C CA . TYR A 1 170 ? 6.981 1.771 -23.859 1.00 87.19 170 TYR A CA 1
ATOM 1421 C C . TYR A 1 170 ? 6.539 1.160 -22.538 1.00 87.19 170 TYR A C 1
ATOM 1423 O O . TYR A 1 170 ? 5.643 1.679 -21.881 1.00 87.19 170 TYR A O 1
ATOM 1431 N N . SER A 1 171 ? 7.205 0.091 -22.116 1.00 90.75 171 SER A N 1
ATOM 1432 C CA . SER A 1 171 ? 7.125 -0.393 -20.740 1.00 90.75 171 SER A CA 1
ATOM 1433 C C . SER A 1 171 ? 7.969 0.513 -19.852 1.00 90.75 171 SER A C 1
ATOM 1435 O O . SER A 1 171 ? 9.172 0.640 -20.081 1.00 90.75 171 SER A O 1
ATOM 1437 N N . LEU A 1 172 ? 7.351 1.127 -18.845 1.00 90.31 172 LEU A N 1
ATOM 1438 C CA . LEU A 1 172 ? 8.019 1.898 -17.802 1.00 90.31 172 LEU A CA 1
ATOM 1439 C C . LEU A 1 172 ? 8.097 1.063 -16.528 1.00 90.31 172 LEU A C 1
ATOM 1441 O O . LEU A 1 172 ? 7.076 0.603 -16.025 1.00 90.31 172 LEU A O 1
ATOM 1445 N N . ILE A 1 173 ? 9.307 0.925 -15.990 1.00 92.31 173 ILE A N 1
ATOM 1446 C CA . ILE A 1 173 ? 9.573 0.258 -14.716 1.00 92.31 173 ILE A CA 1
ATOM 1447 C C . ILE A 1 173 ? 10.379 1.206 -13.830 1.00 92.31 173 ILE A C 1
ATOM 1449 O O . ILE A 1 173 ? 11.453 1.663 -14.223 1.00 92.31 173 ILE A O 1
ATOM 1453 N N . ILE A 1 174 ? 9.892 1.484 -12.622 1.00 89.50 174 ILE A N 1
ATOM 1454 C CA . ILE A 1 174 ? 10.600 2.281 -11.616 1.00 89.50 174 ILE A CA 1
ATOM 1455 C C . ILE A 1 174 ? 10.751 1.453 -10.345 1.00 89.50 174 ILE A C 1
ATOM 1457 O O . ILE A 1 174 ? 9.773 0.987 -9.768 1.00 89.50 174 ILE A O 1
ATOM 1461 N N . LYS A 1 175 ? 11.993 1.276 -9.895 1.00 90.38 175 LYS A N 1
ATOM 1462 C CA . LYS A 1 175 ? 12.321 0.565 -8.658 1.00 90.38 175 LYS A CA 1
ATOM 1463 C C . LYS A 1 175 ? 12.519 1.564 -7.524 1.00 90.38 175 LYS A C 1
ATOM 1465 O O . LYS A 1 175 ? 13.487 2.330 -7.536 1.00 90.38 175 LYS A O 1
ATOM 1470 N N . TYR A 1 176 ? 11.620 1.529 -6.552 1.00 87.00 176 TYR A N 1
ATOM 1471 C CA . TYR A 1 176 ? 11.742 2.211 -5.268 1.00 87.00 176 TYR A CA 1
ATOM 1472 C C . TYR A 1 176 ? 12.280 1.235 -4.216 1.00 87.00 176 TYR A C 1
ATOM 1474 O O . TYR A 1 176 ? 12.332 0.028 -4.440 1.00 87.00 176 TYR A O 1
ATOM 1482 N N . GLU A 1 177 ? 12.675 1.747 -3.053 1.00 83.25 177 GLU A N 1
ATOM 1483 C CA . GLU A 1 177 ? 13.136 0.903 -1.942 1.00 83.25 177 GLU A CA 1
ATOM 1484 C C . GLU A 1 177 ? 12.026 -0.021 -1.407 1.00 83.25 177 GLU A C 1
ATOM 1486 O O . GLU A 1 177 ? 12.311 -1.148 -1.016 1.00 83.25 177 GLU A O 1
ATOM 1491 N N . GLY A 1 178 ? 10.765 0.432 -1.425 1.00 84.81 178 GLY A N 1
ATOM 1492 C CA . GLY A 1 178 ? 9.613 -0.307 -0.889 1.00 84.81 178 GLY A CA 1
ATOM 1493 C C . GLY A 1 178 ? 8.714 -1.002 -1.920 1.00 84.81 178 GLY A C 1
ATOM 1494 O O . GLY A 1 178 ? 7.865 -1.805 -1.530 1.00 84.81 178 GLY A O 1
ATOM 1495 N N . CYS A 1 179 ? 8.845 -0.674 -3.210 1.00 90.88 179 CYS A N 1
ATOM 1496 C CA . CYS A 1 179 ? 8.031 -1.273 -4.268 1.00 90.88 179 CYS A CA 1
ATOM 1497 C C . CYS A 1 179 ? 8.651 -1.126 -5.667 1.00 90.88 179 CYS A C 1
ATOM 1499 O O . CYS A 1 179 ? 9.537 -0.301 -5.906 1.00 90.88 179 CYS A O 1
ATOM 1501 N N . VAL A 1 180 ? 8.125 -1.892 -6.621 1.00 94.50 180 VAL A N 1
ATOM 1502 C CA . VAL A 1 180 ? 8.357 -1.714 -8.058 1.00 94.50 180 VAL A CA 1
ATOM 1503 C C . VAL A 1 180 ? 7.075 -1.202 -8.706 1.00 94.50 180 VAL A C 1
ATOM 1505 O O . VAL A 1 180 ? 6.026 -1.828 -8.568 1.00 94.50 180 VAL A O 1
ATOM 1508 N N . LEU A 1 181 ? 7.168 -0.077 -9.413 1.00 94.12 181 LEU A N 1
ATOM 1509 C CA . LEU A 1 181 ? 6.098 0.478 -10.237 1.00 94.12 181 LEU A CA 1
ATOM 1510 C C . LEU A 1 181 ? 6.294 0.041 -11.684 1.00 94.12 181 LEU A C 1
ATOM 1512 O O . LEU A 1 181 ? 7.374 0.227 -12.243 1.00 94.12 181 LEU A O 1
ATOM 1516 N N . GLU A 1 182 ? 5.240 -0.481 -12.296 1.00 95.50 182 GLU A N 1
ATOM 1517 C CA . GLU A 1 182 ? 5.198 -0.888 -13.697 1.00 95.50 182 GLU A CA 1
ATOM 1518 C C . GLU A 1 182 ? 3.978 -0.251 -14.378 1.00 95.50 182 GLU A C 1
ATOM 1520 O O . GLU A 1 182 ? 2.883 -0.223 -13.818 1.00 95.50 182 GLU A O 1
ATOM 1525 N N . THR A 1 183 ? 4.147 0.289 -15.583 1.00 92.94 183 THR A N 1
ATOM 1526 C CA . THR A 1 183 ? 3.040 0.808 -16.405 1.00 92.94 183 THR A CA 1
ATOM 1527 C C . THR A 1 183 ? 3.450 0.845 -17.877 1.00 92.94 183 THR A C 1
ATOM 1529 O O . THR A 1 183 ? 4.625 0.682 -18.211 1.00 92.94 183 THR A O 1
ATOM 1532 N N . VAL A 1 184 ? 2.494 1.081 -18.774 1.00 89.12 184 VAL A N 1
ATOM 1533 C CA . VAL A 1 184 ? 2.750 1.237 -20.210 1.00 89.12 184 VAL A CA 1
ATOM 1534 C C . VAL A 1 184 ? 2.494 2.682 -20.618 1.00 89.12 184 VAL A C 1
ATOM 1536 O O . VAL A 1 184 ? 1.406 3.215 -20.418 1.00 89.12 184 VAL A O 1
ATOM 1539 N N . LEU A 1 185 ? 3.495 3.315 -21.224 1.00 82.38 185 LEU A N 1
ATOM 1540 C CA . LEU A 1 185 ? 3.388 4.655 -21.785 1.00 82.38 185 LEU A CA 1
ATOM 1541 C C . LEU A 1 185 ? 2.943 4.571 -23.253 1.00 82.38 185 LEU A C 1
ATOM 1543 O O . LEU A 1 185 ? 3.476 3.743 -24.004 1.00 82.38 185 LEU A O 1
ATOM 1547 N N . PRO A 1 186 ? 2.004 5.426 -23.697 1.00 76.75 186 PRO A N 1
ATOM 1548 C CA . PRO A 1 186 ? 1.702 5.558 -25.114 1.00 76.75 186 PRO A CA 1
ATOM 1549 C C . PRO A 1 186 ? 2.922 6.104 -25.871 1.00 76.75 186 PRO A C 1
ATOM 1551 O O . PRO A 1 186 ? 3.730 6.854 -25.319 1.00 76.75 186 PRO A O 1
ATOM 1554 N N . TYR A 1 187 ? 3.045 5.735 -27.146 1.00 66.19 187 TYR A N 1
ATOM 1555 C CA . TYR A 1 187 ? 4.025 6.333 -28.051 1.00 66.19 187 TYR A CA 1
ATOM 1556 C C . TYR A 1 187 ? 3.760 7.841 -28.177 1.00 66.19 187 TYR A C 1
ATOM 1558 O O . TYR A 1 187 ? 2.632 8.238 -28.466 1.00 66.19 187 TYR A O 1
ATOM 1566 N N . SER A 1 188 ? 4.782 8.677 -27.984 1.00 57.72 188 SER A N 1
ATOM 1567 C CA . SER A 1 188 ? 4.722 10.102 -28.327 1.00 57.72 188 SER A CA 1
ATOM 1568 C C . SER A 1 188 ? 5.777 10.400 -29.381 1.00 57.72 188 SER A C 1
ATOM 1570 O O . SER A 1 188 ? 6.971 10.250 -29.124 1.00 57.72 188 SER A O 1
ATOM 1572 N N . LYS A 1 189 ? 5.321 10.806 -30.569 1.00 50.66 189 LYS A N 1
ATOM 1573 C CA . LYS A 1 189 ? 6.167 11.168 -31.715 1.00 50.66 189 LYS A CA 1
ATOM 1574 C C . LYS A 1 189 ? 6.733 12.593 -31.603 1.00 50.66 189 LYS A C 1
ATOM 1576 O O . LYS A 1 189 ? 7.607 12.959 -32.377 1.00 50.66 189 LYS A O 1
ATOM 1581 N N . ASP A 1 190 ? 6.255 13.381 -30.637 1.00 45.28 190 ASP A N 1
ATOM 1582 C CA . ASP A 1 190 ? 6.453 14.837 -30.609 1.00 45.28 190 ASP A CA 1
ATOM 1583 C C . ASP A 1 190 ? 7.734 15.311 -29.899 1.00 45.28 190 ASP A C 1
ATOM 1585 O O . ASP A 1 190 ? 8.051 16.499 -29.929 1.00 45.28 190 ASP A O 1
ATOM 1589 N N . ASN A 1 191 ? 8.526 14.421 -29.294 1.00 44.59 191 ASN A N 1
ATOM 1590 C CA . ASN A 1 191 ? 9.710 14.829 -28.531 1.00 44.59 191 ASN A CA 1
ATOM 1591 C C . ASN A 1 191 ? 11.017 14.578 -29.295 1.00 44.59 191 ASN A C 1
ATOM 1593 O O . ASN A 1 191 ? 11.812 13.723 -28.918 1.00 44.59 191 ASN A O 1
ATOM 1597 N N . ASN A 1 192 ? 11.292 15.413 -30.301 1.00 39.44 192 ASN A N 1
ATOM 1598 C CA . ASN A 1 192 ? 12.591 15.520 -30.996 1.00 39.44 192 ASN A CA 1
ATOM 1599 C C . ASN A 1 192 ? 13.760 16.025 -30.114 1.00 39.44 192 ASN A C 1
ATOM 1601 O O . ASN A 1 192 ? 14.807 16.433 -30.613 1.00 39.44 192 ASN A O 1
ATOM 1605 N N . VAL A 1 193 ? 13.619 15.992 -28.790 1.00 38.00 193 VAL A N 1
ATOM 1606 C CA . VAL A 1 193 ? 14.689 16.273 -27.830 1.00 38.00 193 VAL A CA 1
ATOM 1607 C C . VAL A 1 193 ? 14.548 15.271 -26.694 1.00 38.00 193 VAL A C 1
ATOM 1609 O O . VAL A 1 193 ? 13.991 15.569 -25.643 1.00 38.00 193 VAL A O 1
ATOM 1612 N N . ILE A 1 194 ? 15.044 14.053 -26.900 1.00 45.72 194 ILE A N 1
ATOM 1613 C CA . ILE A 1 194 ? 15.224 13.095 -25.808 1.00 45.72 194 ILE A CA 1
ATOM 1614 C C . ILE A 1 194 ? 16.556 13.420 -25.104 1.00 45.72 194 ILE A C 1
ATOM 1616 O O . ILE A 1 194 ? 17.504 12.642 -25.091 1.00 45.72 194 ILE A O 1
ATOM 1620 N N . GLU A 1 195 ? 16.623 14.580 -24.449 1.00 45.28 195 GLU A N 1
ATOM 1621 C CA . GLU A 1 195 ? 16.907 14.473 -23.022 1.00 45.28 195 GLU A CA 1
ATOM 1622 C C . GLU A 1 195 ? 15.628 13.869 -22.457 1.00 45.28 195 GLU A C 1
ATOM 1624 O O . GLU A 1 195 ? 14.559 14.412 -22.710 1.00 45.28 195 GLU A O 1
ATOM 1629 N N . VAL A 1 196 ? 15.690 12.704 -21.812 1.00 49.62 196 VAL A N 1
ATOM 1630 C CA . VAL A 1 196 ? 14.513 12.002 -21.274 1.00 49.62 196 VAL A CA 1
ATOM 1631 C C . VAL A 1 196 ? 13.875 12.853 -20.165 1.00 49.62 196 VAL A C 1
ATOM 1633 O O . VAL A 1 196 ? 14.032 12.594 -18.978 1.00 49.62 196 VAL A O 1
ATOM 1636 N N . ASN A 1 197 ? 13.174 13.903 -20.572 1.00 48.09 197 ASN A N 1
ATOM 1637 C CA . ASN A 1 197 ? 12.364 14.817 -19.789 1.00 48.09 197 ASN A CA 1
ATOM 1638 C C . ASN A 1 197 ? 10.893 14.545 -20.138 1.00 48.09 197 ASN A C 1
ATOM 1640 O O . ASN A 1 197 ? 10.061 15.444 -20.214 1.00 48.09 197 ASN A O 1
ATOM 1644 N N . LEU A 1 198 ? 10.582 13.269 -20.410 1.00 57.41 198 LEU A N 1
ATOM 1645 C CA . LEU A 1 198 ? 9.219 12.770 -20.353 1.00 57.41 198 LEU A CA 1
ATOM 1646 C C . LEU A 1 198 ? 8.711 13.113 -18.955 1.00 57.41 198 LEU A C 1
ATOM 1648 O O . LEU A 1 198 ? 9.285 12.643 -17.972 1.00 57.41 198 LEU A O 1
ATOM 1652 N N . ASP A 1 199 ? 7.650 13.911 -18.853 1.00 65.00 199 ASP A N 1
ATOM 1653 C CA . ASP A 1 199 ? 6.928 14.067 -17.593 1.00 65.00 199 ASP A CA 1
ATOM 1654 C C . ASP A 1 199 ? 6.140 12.779 -17.324 1.00 65.00 199 ASP A C 1
ATOM 1656 O O . ASP A 1 199 ? 4.914 12.711 -17.441 1.00 65.00 199 ASP A O 1
ATOM 1660 N N . TYR A 1 200 ? 6.875 11.712 -16.999 1.00 72.69 200 TYR A N 1
ATOM 1661 C CA . TYR A 1 200 ? 6.321 10.410 -16.654 1.00 72.69 200 TYR A CA 1
ATOM 1662 C C . TYR A 1 200 ? 5.348 10.528 -15.481 1.00 72.69 200 TYR A C 1
ATOM 1664 O O . TYR A 1 200 ? 4.451 9.701 -15.381 1.00 72.69 200 TYR A O 1
ATOM 1672 N N . ASN A 1 201 ? 5.440 11.575 -14.649 1.00 78.38 201 ASN A N 1
ATOM 1673 C CA . ASN A 1 201 ? 4.476 11.789 -13.575 1.00 78.38 201 ASN A CA 1
ATOM 1674 C C . ASN A 1 201 ? 3.062 11.994 -14.118 1.00 78.38 201 ASN A C 1
ATOM 1676 O O . ASN A 1 201 ? 2.124 11.404 -13.591 1.00 78.38 201 ASN A O 1
ATOM 1680 N N . LYS A 1 202 ? 2.894 12.800 -15.174 1.00 80.56 202 LYS A N 1
ATOM 1681 C CA . LYS A 1 202 ? 1.574 13.025 -15.777 1.00 80.56 202 LYS A CA 1
ATOM 1682 C C . LYS A 1 202 ? 1.012 11.739 -16.377 1.00 80.56 202 LYS A C 1
ATOM 1684 O O . LYS A 1 202 ? -0.173 11.467 -16.230 1.00 80.56 202 LYS A O 1
ATOM 1689 N N . VAL A 1 203 ? 1.858 10.935 -17.020 1.00 80.00 203 VAL A N 1
ATOM 1690 C CA . VAL A 1 203 ? 1.413 9.675 -17.634 1.00 80.00 203 VAL A CA 1
ATOM 1691 C C . VAL A 1 203 ? 1.070 8.622 -16.581 1.00 80.00 203 VAL A C 1
ATOM 1693 O O . VAL A 1 203 ? 0.050 7.958 -16.716 1.00 80.00 203 VAL A O 1
ATOM 1696 N N . ILE A 1 204 ? 1.873 8.496 -15.519 1.00 88.62 204 ILE A N 1
ATOM 1697 C CA . ILE A 1 204 ? 1.594 7.586 -14.399 1.00 88.62 204 ILE A CA 1
ATOM 1698 C C . ILE A 1 204 ? 0.254 7.944 -13.747 1.00 88.62 204 ILE A C 1
ATOM 1700 O O . ILE A 1 204 ? -0.576 7.064 -13.565 1.00 88.62 204 ILE A O 1
ATOM 1704 N N . LEU A 1 205 ? 0.018 9.227 -13.450 1.00 89.31 205 LEU A N 1
ATOM 1705 C CA . LEU A 1 205 ? -1.208 9.686 -12.781 1.00 89.31 205 LEU A CA 1
ATOM 1706 C C . LEU A 1 205 ? -2.465 9.581 -13.654 1.00 89.31 205 LEU A C 1
ATOM 1708 O O . LEU A 1 205 ? -3.562 9.521 -13.118 1.00 89.31 205 LEU A O 1
ATOM 1712 N N . ASN A 1 206 ? -2.310 9.564 -14.978 1.00 87.31 206 ASN A N 1
ATOM 1713 C CA . ASN A 1 206 ? -3.419 9.394 -15.918 1.00 87.31 206 ASN A CA 1
ATOM 1714 C C . ASN A 1 206 ? -3.622 7.927 -16.342 1.00 87.31 206 ASN A C 1
ATOM 1716 O O . ASN A 1 206 ? -4.511 7.646 -17.145 1.00 87.31 206 ASN A O 1
ATOM 1720 N N . SER A 1 207 ? -2.774 7.001 -15.884 1.00 87.38 207 SER A N 1
ATOM 1721 C CA . SER A 1 207 ? -2.880 5.585 -16.236 1.00 87.38 207 SER A CA 1
ATOM 1722 C C . SER A 1 207 ? -3.814 4.860 -15.274 1.00 87.38 207 SER A C 1
ATOM 1724 O O . SER A 1 207 ? -3.657 4.949 -14.060 1.00 87.38 207 SER A O 1
ATOM 1726 N N . GLN A 1 208 ? -4.734 4.074 -15.835 1.00 89.44 208 GLN A N 1
ATOM 1727 C CA . GLN A 1 208 ? -5.642 3.200 -15.082 1.00 89.44 208 GLN A CA 1
ATOM 1728 C C . GLN A 1 208 ? -5.060 1.803 -14.824 1.00 89.44 208 GLN A C 1
ATOM 1730 O O . GLN A 1 208 ? -5.727 0.937 -14.269 1.00 89.44 208 GLN A O 1
ATOM 1735 N N . GLN A 1 209 ? -3.838 1.542 -15.292 1.00 91.81 209 GLN A N 1
ATOM 1736 C CA . GLN A 1 209 ? -3.203 0.222 -15.244 1.00 91.81 209 GLN A CA 1
ATOM 1737 C C . GLN A 1 209 ? -1.796 0.306 -14.648 1.00 91.81 209 GLN A C 1
ATOM 1739 O O . GLN A 1 209 ? -0.872 -0.367 -15.107 1.00 91.81 209 GLN A O 1
ATOM 1744 N N . VAL A 1 210 ? -1.607 1.160 -13.641 1.00 96.69 210 VAL A N 1
ATOM 1745 C CA . VAL A 1 210 ? -0.351 1.190 -12.891 1.00 96.69 210 VAL A CA 1
ATOM 1746 C C . VAL A 1 210 ? -0.321 -0.010 -11.963 1.00 96.69 210 VAL A C 1
ATOM 1748 O O . VAL A 1 210 ? -1.222 -0.202 -11.151 1.00 96.69 210 VAL A O 1
ATOM 1751 N N . LYS A 1 211 ? 0.738 -0.806 -12.066 1.00 97.88 211 LYS A N 1
ATOM 1752 C CA . LYS A 1 211 ? 1.000 -1.924 -11.170 1.00 97.88 211 LYS A CA 1
ATOM 1753 C C . LYS A 1 211 ? 2.055 -1.525 -10.145 1.00 97.88 211 LYS A C 1
ATOM 1755 O O . LYS A 1 211 ? 3.152 -1.118 -10.516 1.00 97.88 211 LYS A O 1
ATOM 1760 N N . LEU A 1 212 ? 1.744 -1.673 -8.862 1.00 96.62 212 LEU A N 1
ATOM 1761 C CA . LEU A 1 212 ? 2.691 -1.542 -7.756 1.00 96.62 212 LEU A CA 1
ATOM 1762 C C . LEU A 1 212 ? 2.906 -2.923 -7.139 1.00 96.62 212 LEU A C 1
ATOM 1764 O O . LEU A 1 212 ? 1.952 -3.549 -6.693 1.00 96.62 212 LEU A O 1
ATOM 1768 N N . THR A 1 213 ? 4.149 -3.395 -7.106 1.00 96.75 213 THR A N 1
ATOM 1769 C CA . THR A 1 213 ? 4.534 -4.644 -6.431 1.00 96.75 213 THR A CA 1
ATOM 1770 C C . THR A 1 213 ? 5.333 -4.294 -5.182 1.00 96.75 213 THR A C 1
ATOM 1772 O O . THR A 1 213 ? 6.441 -3.768 -5.299 1.00 96.75 213 THR A O 1
ATOM 1775 N N . PHE A 1 214 ? 4.774 -4.536 -4.001 1.00 92.62 214 PHE A N 1
ATOM 1776 C CA . PHE A 1 214 ? 5.366 -4.182 -2.711 1.00 92.62 214 PHE A CA 1
ATOM 1777 C C . PHE A 1 214 ? 6.309 -5.274 -2.191 1.00 92.62 214 PHE A C 1
ATOM 1779 O O . PHE A 1 214 ? 6.178 -6.451 -2.524 1.00 92.62 214 PHE A O 1
ATOM 1786 N N . ASN A 1 215 ? 7.261 -4.894 -1.334 1.00 90.69 215 ASN A N 1
ATOM 1787 C CA . ASN A 1 215 ? 8.247 -5.834 -0.780 1.00 90.69 215 ASN A CA 1
ATOM 1788 C C . ASN A 1 215 ? 7.638 -6.945 0.091 1.00 90.69 215 ASN A C 1
ATOM 1790 O O . ASN A 1 215 ? 8.249 -7.999 0.239 1.00 90.69 215 ASN A O 1
ATOM 1794 N N . ASN A 1 216 ? 6.457 -6.715 0.670 1.00 88.12 216 ASN A N 1
ATOM 1795 C CA . ASN A 1 216 ? 5.717 -7.725 1.432 1.00 88.12 216 ASN A CA 1
ATOM 1796 C C . ASN A 1 216 ? 4.997 -8.754 0.533 1.00 88.12 216 ASN A C 1
ATOM 1798 O O . ASN A 1 216 ? 4.389 -9.682 1.054 1.00 88.12 216 ASN A O 1
ATOM 1802 N N . GLY A 1 217 ? 5.085 -8.614 -0.796 1.00 92.31 217 GLY A N 1
ATOM 1803 C CA . GLY A 1 217 ? 4.438 -9.485 -1.777 1.00 92.31 217 GLY A CA 1
ATOM 1804 C C . GLY A 1 217 ? 3.075 -8.988 -2.257 1.00 92.31 217 GLY A C 1
ATOM 1805 O O . GLY A 1 217 ? 2.525 -9.579 -3.186 1.00 92.31 217 GLY A O 1
ATOM 1806 N N . ASP A 1 218 ? 2.546 -7.907 -1.680 1.00 93.44 218 ASP A N 1
ATOM 1807 C CA . ASP A 1 218 ? 1.282 -7.329 -2.126 1.00 93.44 218 ASP A CA 1
ATOM 1808 C C . ASP A 1 218 ? 1.413 -6.724 -3.528 1.00 93.44 218 ASP A C 1
ATOM 1810 O O . ASP A 1 218 ? 2.457 -6.182 -3.914 1.00 93.44 218 ASP A O 1
ATOM 1814 N N . ILE A 1 219 ? 0.325 -6.776 -4.291 1.00 97.00 219 ILE A N 1
ATOM 1815 C CA . ILE A 1 219 ? 0.257 -6.233 -5.645 1.00 97.00 219 ILE A CA 1
ATOM 1816 C C . ILE A 1 219 ? -0.979 -5.354 -5.770 1.00 97.00 219 ILE A C 1
ATOM 1818 O O . ILE A 1 219 ? -2.096 -5.833 -5.626 1.00 97.00 219 ILE A O 1
ATOM 1822 N N . PHE A 1 220 ? -0.788 -4.091 -6.128 1.00 97.62 220 PHE A N 1
ATOM 1823 C CA . PHE A 1 220 ? -1.868 -3.200 -6.539 1.00 97.62 220 PHE A CA 1
ATOM 1824 C C . PHE A 1 220 ? -1.857 -3.009 -8.057 1.00 97.62 220 PHE A C 1
ATOM 1826 O O . PHE A 1 220 ? -0.784 -2.886 -8.646 1.00 97.62 220 PHE A O 1
ATOM 1833 N N . ILE A 1 221 ? -3.030 -2.970 -8.687 1.00 98.06 221 ILE A N 1
ATOM 1834 C CA . ILE A 1 221 ? -3.225 -2.641 -10.103 1.00 98.06 221 ILE A CA 1
ATOM 1835 C C . ILE A 1 221 ? -4.382 -1.646 -10.212 1.00 98.06 221 ILE A C 1
ATOM 1837 O O . ILE A 1 221 ? -5.515 -1.986 -9.874 1.00 98.06 221 ILE A O 1
ATOM 1841 N N . GLY A 1 222 ? -4.114 -0.441 -10.715 1.00 97.56 222 GLY A N 1
ATOM 1842 C CA . GLY A 1 222 ? -5.145 0.581 -10.891 1.00 97.56 222 GLY A CA 1
ATOM 1843 C C . GLY A 1 222 ? -4.604 1.990 -11.111 1.00 97.56 222 GLY A C 1
ATOM 1844 O O . GLY A 1 222 ? -3.488 2.179 -11.599 1.00 97.56 222 GLY A O 1
ATOM 1845 N N . GLU A 1 223 ? -5.413 2.977 -10.745 1.00 97.25 223 GLU A N 1
ATOM 1846 C CA . GLU A 1 223 ? -5.054 4.392 -10.693 1.00 97.25 223 GLU A CA 1
ATOM 1847 C C . GLU A 1 223 ? -4.257 4.694 -9.416 1.00 97.25 223 GLU A C 1
ATOM 1849 O O . GLU A 1 223 ? -4.464 4.090 -8.359 1.00 97.25 223 GLU A O 1
ATOM 1854 N N . VAL A 1 224 ? -3.330 5.649 -9.502 1.00 95.75 224 VAL A N 1
ATOM 1855 C CA . VAL A 1 224 ? -2.468 6.047 -8.380 1.00 95.75 224 VAL A CA 1
ATOM 1856 C C . VAL A 1 224 ? -2.554 7.540 -8.108 1.00 95.75 224 VAL A C 1
ATOM 1858 O O . VAL A 1 224 ? -2.700 8.357 -9.018 1.00 95.75 224 VAL A O 1
ATOM 1861 N N . LYS A 1 225 ? -2.343 7.917 -6.848 1.00 93.94 225 LYS A N 1
ATOM 1862 C CA . LYS A 1 225 ? -2.249 9.308 -6.401 1.00 93.94 225 LYS A CA 1
ATOM 1863 C C . LYS A 1 225 ? -0.842 9.665 -5.951 1.00 93.94 225 LYS A C 1
ATOM 1865 O O . LYS A 1 225 ? -0.056 8.819 -5.530 1.00 93.94 225 LYS A O 1
ATOM 1870 N N . ARG A 1 226 ? -0.506 10.957 -6.025 1.00 90.38 226 ARG A N 1
ATOM 1871 C CA . ARG A 1 226 ? 0.762 11.464 -5.481 1.00 90.38 226 ARG A CA 1
ATOM 1872 C C . ARG A 1 226 ? 0.778 11.316 -3.963 1.00 90.38 226 ARG A C 1
ATOM 1874 O O . ARG A 1 226 ? -0.216 11.630 -3.313 1.00 90.38 226 ARG A O 1
ATOM 1881 N N . ARG A 1 227 ? 1.947 11.016 -3.391 1.00 85.38 227 ARG A N 1
ATOM 1882 C CA . ARG 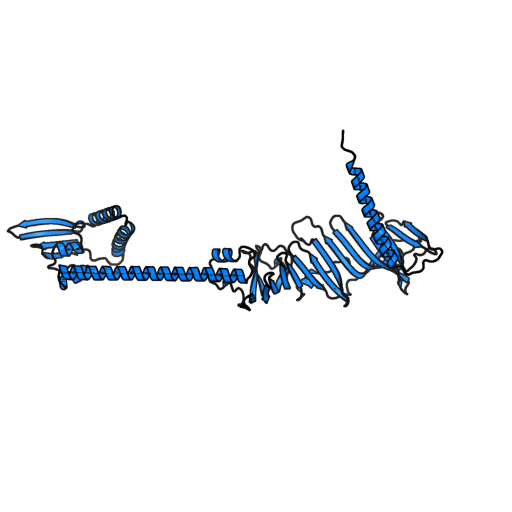A 1 227 ? 2.176 11.035 -1.936 1.00 85.38 227 ARG A CA 1
ATOM 1883 C C . ARG A 1 227 ? 1.721 12.336 -1.275 1.00 85.38 227 ARG A C 1
ATOM 1885 O O . ARG A 1 227 ? 1.232 12.300 -0.155 1.00 85.38 227 ARG A O 1
ATOM 1892 N N . SER A 1 228 ? 1.836 13.475 -1.957 1.00 85.75 228 SER A N 1
ATOM 1893 C CA . SER A 1 228 ? 1.382 14.773 -1.438 1.00 85.75 228 SER A CA 1
ATOM 1894 C C . SER A 1 228 ? -0.128 14.859 -1.187 1.00 85.75 228 SER A C 1
ATOM 1896 O O . SER A 1 228 ? -0.557 15.776 -0.499 1.00 85.75 228 SER A O 1
ATOM 1898 N N . LYS A 1 229 ? -0.930 13.951 -1.763 1.00 89.19 229 LYS A N 1
ATOM 1899 C CA . LYS A 1 229 ? -2.365 13.829 -1.475 1.00 89.19 229 LYS A CA 1
ATOM 1900 C C . LYS A 1 229 ? -2.652 12.952 -0.254 1.00 89.19 229 LYS A C 1
ATOM 1902 O O . LYS A 1 229 ? -3.749 13.023 0.277 1.00 89.19 229 LYS A O 1
ATOM 1907 N N . LEU A 1 230 ? -1.688 12.140 0.187 1.00 86.44 230 LEU A N 1
ATOM 1908 C CA . LEU A 1 230 ? -1.825 11.379 1.426 1.00 86.44 230 LEU A CA 1
ATOM 1909 C C . LEU A 1 230 ? -1.626 12.304 2.631 1.00 86.44 230 LEU A C 1
ATOM 1911 O O . LEU A 1 230 ? -0.872 13.281 2.530 1.00 86.44 230 LEU A O 1
ATOM 1915 N N . PRO A 1 231 ? -2.212 11.987 3.795 1.00 84.00 231 PRO A N 1
ATOM 1916 C CA . PRO A 1 231 ? -2.097 12.866 4.945 1.00 84.00 231 PRO A CA 1
ATOM 1917 C C . PRO A 1 231 ? -0.639 13.022 5.415 1.00 84.00 231 PRO A C 1
ATOM 1919 O O . PRO A 1 231 ? 0.230 12.177 5.159 1.00 84.00 231 PRO A O 1
ATOM 1922 N N . ALA A 1 232 ? -0.351 14.131 6.103 1.00 77.31 232 ALA A N 1
ATOM 1923 C CA . ALA A 1 232 ? 1.015 14.529 6.458 1.00 77.31 232 ALA A CA 1
ATOM 1924 C C . ALA A 1 232 ? 1.775 13.453 7.259 1.00 77.31 232 ALA A C 1
ATOM 1926 O O . ALA A 1 232 ? 2.962 13.244 7.025 1.00 77.31 232 ALA A O 1
ATOM 1927 N N . TYR A 1 233 ? 1.076 12.725 8.132 1.00 76.19 233 TYR A N 1
ATOM 1928 C CA . TYR A 1 233 ? 1.658 11.739 9.047 1.00 76.19 233 TYR A CA 1
ATOM 1929 C C . TYR A 1 233 ? 1.701 10.299 8.500 1.00 76.19 233 TYR A C 1
ATOM 1931 O O . TYR A 1 233 ? 2.177 9.408 9.192 1.00 76.19 233 TYR A O 1
ATOM 1939 N N . CYS A 1 234 ? 1.238 10.042 7.270 1.00 75.81 234 CYS A N 1
ATOM 1940 C CA . CYS A 1 234 ? 1.375 8.721 6.645 1.00 75.81 234 CYS A CA 1
ATOM 1941 C C . CYS A 1 234 ? 2.870 8.449 6.355 1.00 75.81 234 CYS A C 1
ATOM 1943 O O . CYS A 1 234 ? 3.492 9.147 5.555 1.00 75.81 234 CYS A O 1
ATOM 1945 N N . HIS A 1 235 ? 3.480 7.430 6.963 1.00 75.94 235 HIS A N 1
ATOM 1946 C CA . HIS A 1 235 ? 4.903 7.088 6.759 1.00 75.94 235 HIS A CA 1
ATOM 1947 C C . HIS A 1 235 ? 5.190 6.384 5.414 1.00 75.94 235 HIS A C 1
ATOM 1949 O O . HIS A 1 235 ? 6.236 5.760 5.222 1.00 75.94 235 HIS A O 1
ATOM 1955 N N . TYR A 1 236 ? 4.272 6.498 4.454 1.00 82.31 236 TYR A N 1
ATOM 1956 C CA . TYR A 1 236 ? 4.460 6.050 3.085 1.00 82.31 236 TYR A CA 1
ATOM 1957 C C . TYR A 1 236 ? 5.453 6.964 2.358 1.00 82.31 236 TYR A C 1
ATOM 1959 O O . TYR A 1 236 ? 5.182 8.144 2.140 1.00 82.31 236 TYR A O 1
ATOM 1967 N N . ASN A 1 237 ? 6.606 6.423 1.965 1.00 79.62 237 ASN A N 1
ATOM 1968 C CA . ASN A 1 237 ? 7.714 7.209 1.399 1.00 79.62 237 ASN A CA 1
ATOM 1969 C C . ASN A 1 237 ? 7.867 7.064 -0.123 1.00 79.62 237 ASN A C 1
ATOM 1971 O O . ASN A 1 237 ? 8.793 7.620 -0.714 1.00 79.62 237 ASN A O 1
ATOM 1975 N N . ILE A 1 238 ? 6.975 6.317 -0.772 1.00 85.44 238 ILE A N 1
ATOM 1976 C CA . ILE A 1 238 ? 6.986 6.146 -2.227 1.00 85.44 238 ILE A CA 1
ATOM 1977 C C . ILE A 1 238 ? 6.176 7.293 -2.865 1.00 85.44 238 ILE A C 1
ATOM 1979 O O . ILE A 1 238 ? 5.129 7.662 -2.334 1.00 85.44 238 ILE A O 1
ATOM 1983 N N . PRO A 1 239 ? 6.609 7.878 -4.002 1.00 86.56 239 PRO A N 1
ATOM 1984 C CA . PRO A 1 239 ? 5.926 9.021 -4.619 1.00 86.56 239 PRO A CA 1
ATOM 1985 C C . PRO A 1 239 ? 4.486 8.769 -5.089 1.00 86.56 239 PRO A C 1
ATOM 1987 O O . PRO A 1 239 ? 3.724 9.730 -5.215 1.00 86.56 239 PRO A O 1
ATOM 1990 N N . TYR A 1 240 ? 4.127 7.511 -5.352 1.00 90.38 240 TYR A N 1
ATOM 1991 C CA . TYR A 1 240 ? 2.834 7.090 -5.891 1.00 90.38 240 TYR A CA 1
ATOM 1992 C C . TYR A 1 240 ? 2.201 6.058 -4.980 1.00 90.38 240 TYR A C 1
ATOM 1994 O O . TYR A 1 240 ? 2.827 5.040 -4.715 1.00 90.38 240 TYR A O 1
ATOM 2002 N N . ALA A 1 241 ? 0.979 6.321 -4.538 1.00 92.94 241 ALA A N 1
ATOM 2003 C CA . ALA A 1 241 ? 0.200 5.432 -3.693 1.00 92.94 241 ALA A CA 1
ATOM 2004 C C . ALA A 1 241 ? -1.028 4.901 -4.450 1.00 92.94 241 ALA A C 1
ATOM 2006 O O . ALA A 1 241 ? -1.506 5.599 -5.350 1.00 92.94 241 ALA A O 1
ATOM 2007 N N . PRO A 1 242 ? -1.550 3.717 -4.082 1.00 95.56 242 PRO A N 1
ATOM 2008 C CA . PRO A 1 242 ? -2.855 3.241 -4.537 1.00 95.56 242 PRO A CA 1
ATOM 2009 C C . PRO A 1 242 ? -3.941 4.313 -4.393 1.00 95.56 242 PRO A C 1
ATOM 2011 O O . PRO A 1 242 ? -3.988 4.996 -3.367 1.00 95.56 242 PRO A O 1
ATOM 2014 N N . ASP A 1 243 ? -4.786 4.464 -5.415 1.00 95.94 243 ASP A N 1
ATOM 2015 C CA . ASP A 1 243 ? -5.965 5.335 -5.377 1.00 95.94 243 ASP A CA 1
ATOM 2016 C C . ASP A 1 243 ? -7.242 4.533 -5.629 1.00 95.94 243 ASP A C 1
ATOM 2018 O O . ASP A 1 243 ? -7.987 4.273 -4.694 1.00 95.94 243 ASP A O 1
ATOM 2022 N N . SER A 1 244 ? -7.455 4.045 -6.854 1.00 97.12 244 SER A N 1
ATOM 2023 C CA . SER A 1 244 ? -8.608 3.209 -7.203 1.00 97.12 244 SER A CA 1
ATOM 2024 C C . SER A 1 244 ? -8.164 1.995 -8.022 1.00 97.12 244 SER A C 1
ATOM 2026 O O . SER A 1 244 ? -7.335 2.118 -8.922 1.00 97.12 244 SER A O 1
ATOM 2028 N N . GLY A 1 245 ? -8.650 0.794 -7.705 1.00 97.50 245 GLY A N 1
ATOM 2029 C CA . GLY A 1 245 ? -8.253 -0.414 -8.432 1.00 97.50 245 GLY A CA 1
ATOM 2030 C C . GLY A 1 245 ? -8.386 -1.706 -7.641 1.00 97.50 245 GLY A C 1
ATOM 2031 O O . GLY A 1 245 ? -9.269 -1.854 -6.802 1.00 97.50 245 GLY A O 1
ATOM 2032 N N . GLU A 1 246 ? -7.506 -2.657 -7.935 1.00 97.81 246 GLU A N 1
ATOM 2033 C CA . GLU A 1 246 ? -7.447 -3.982 -7.322 1.00 97.81 246 GLU A CA 1
ATOM 2034 C C . GLU A 1 246 ? -6.161 -4.127 -6.502 1.00 97.81 246 GLU A C 1
ATOM 2036 O O . GLU A 1 246 ? -5.062 -3.932 -7.016 1.00 97.81 246 GLU A O 1
ATOM 2041 N N . TYR A 1 247 ? -6.290 -4.503 -5.233 1.00 96.75 247 TYR A N 1
ATOM 2042 C CA . TYR A 1 247 ? -5.193 -4.790 -4.316 1.00 96.75 247 TYR A CA 1
ATOM 2043 C C . TYR A 1 247 ? -5.234 -6.269 -3.932 1.00 96.75 247 TYR A C 1
ATOM 2045 O O . TYR A 1 247 ? -6.181 -6.735 -3.299 1.00 96.75 247 TYR A O 1
ATOM 2053 N N . LYS A 1 248 ? -4.201 -7.011 -4.320 1.00 96.38 248 LYS A N 1
ATOM 2054 C CA . LYS A 1 248 ? -3.990 -8.421 -3.994 1.00 96.38 248 LYS A CA 1
ATOM 2055 C C . LYS A 1 248 ? -3.010 -8.510 -2.848 1.00 96.38 248 LYS A C 1
ATOM 2057 O O . LYS A 1 248 ? -1.864 -8.080 -2.981 1.00 96.38 248 LYS A O 1
ATOM 2062 N N . TYR A 1 249 ? -3.461 -9.087 -1.749 1.00 94.44 249 TYR A N 1
ATOM 2063 C CA . TYR A 1 249 ? -2.602 -9.342 -0.607 1.00 94.44 249 TYR A CA 1
ATOM 2064 C C . TYR A 1 249 ? -1.762 -10.588 -0.877 1.00 94.44 249 TYR A C 1
ATOM 2066 O O . TYR A 1 249 ? -2.239 -11.538 -1.504 1.00 94.44 249 TYR A O 1
ATOM 2074 N N . ALA A 1 250 ? -0.527 -10.615 -0.379 1.00 93.69 250 ALA A N 1
ATOM 2075 C CA . ALA A 1 250 ? 0.357 -11.777 -0.508 1.00 93.69 250 ALA A CA 1
ATOM 2076 C C . ALA A 1 250 ? -0.264 -13.071 0.058 1.00 93.69 250 ALA A C 1
ATOM 2078 O O . ALA A 1 250 ? 0.055 -14.173 -0.387 1.00 93.69 250 ALA A O 1
ATOM 2079 N N . SER A 1 251 ? -1.173 -12.930 1.023 1.00 93.56 251 SER A N 1
ATOM 2080 C CA . SER A 1 251 ? -1.950 -14.004 1.642 1.00 93.56 251 SER A CA 1
ATOM 2081 C C . SER A 1 251 ? -3.061 -14.581 0.754 1.00 93.56 251 SER A C 1
ATOM 2083 O O . SER A 1 251 ? -3.503 -15.698 1.012 1.00 93.56 251 SER A O 1
ATOM 2085 N N . GLY A 1 252 ? -3.465 -13.884 -0.315 1.00 94.38 252 GLY A N 1
ATOM 2086 C CA . GLY A 1 252 ? -4.420 -14.360 -1.324 1.00 94.38 252 GLY A CA 1
ATOM 2087 C C . GLY A 1 252 ? -5.762 -13.622 -1.363 1.00 94.38 252 GLY A C 1
ATOM 2088 O O . GLY A 1 252 ? -6.521 -13.810 -2.313 1.00 94.38 252 GLY A O 1
ATOM 2089 N N . GLU A 1 253 ? -6.066 -12.773 -0.381 1.00 95.62 253 GLU A N 1
ATOM 2090 C CA . GLU A 1 253 ? -7.248 -11.911 -0.408 1.00 95.62 253 GLU A CA 1
ATOM 2091 C C . GLU A 1 253 ? -7.152 -10.850 -1.506 1.00 95.62 253 GLU A C 1
ATOM 2093 O O . GLU A 1 253 ? -6.066 -10.453 -1.943 1.00 95.62 253 GLU A O 1
ATOM 2098 N N . ILE A 1 254 ? -8.314 -10.351 -1.923 1.00 96.81 254 ILE A N 1
ATOM 2099 C CA . ILE A 1 254 ? -8.422 -9.319 -2.953 1.00 96.81 254 ILE A CA 1
ATOM 2100 C C . ILE A 1 254 ? -9.364 -8.225 -2.460 1.00 96.81 254 ILE A C 1
ATOM 2102 O O . ILE A 1 254 ? -10.512 -8.500 -2.120 1.00 96.81 254 ILE A O 1
ATOM 2106 N N . SER A 1 255 ? -8.888 -6.984 -2.455 1.00 96.62 255 SER A N 1
ATOM 2107 C CA . SER A 1 255 ? -9.706 -5.786 -2.259 1.00 96.62 255 SER A CA 1
ATOM 2108 C C . SER A 1 255 ? -9.850 -5.047 -3.584 1.00 96.62 255 SER A C 1
ATOM 2110 O O . SER A 1 255 ? -8.863 -4.842 -4.284 1.00 96.62 255 SER A O 1
ATOM 2112 N N . THR A 1 256 ? -11.059 -4.616 -3.927 1.00 97.75 256 THR A N 1
ATOM 2113 C CA . THR A 1 256 ? -11.321 -3.840 -5.146 1.00 97.75 256 THR A CA 1
ATOM 2114 C C . THR A 1 256 ? -12.145 -2.608 -4.810 1.00 97.75 256 THR A C 1
ATOM 2116 O O . THR A 1 256 ? -13.225 -2.743 -4.230 1.00 97.75 256 THR A O 1
ATOM 2119 N N . GLY A 1 257 ? -11.659 -1.427 -5.196 1.00 97.38 257 GLY A N 1
ATOM 2120 C CA . GLY A 1 257 ? -12.328 -0.148 -4.966 1.00 97.38 257 GLY A CA 1
ATOM 2121 C C . GLY A 1 257 ? -11.354 1.008 -4.741 1.00 97.38 257 GLY A C 1
ATOM 2122 O O . GLY A 1 257 ? -10.304 1.047 -5.380 1.00 97.38 257 GLY A O 1
ATOM 2123 N N . VAL A 1 258 ? -11.724 1.947 -3.871 1.00 96.50 258 VAL A N 1
ATOM 2124 C CA . VAL A 1 258 ? -10.965 3.161 -3.537 1.00 96.50 258 VAL A CA 1
ATOM 2125 C C . VAL A 1 258 ? -10.182 2.946 -2.246 1.00 96.50 258 VAL A C 1
ATOM 2127 O O . VAL A 1 258 ? -10.726 2.478 -1.246 1.00 96.50 258 VAL A O 1
ATOM 2130 N N . PHE A 1 259 ? -8.898 3.286 -2.272 1.00 94.06 259 PHE A N 1
ATOM 2131 C CA . PHE A 1 259 ? -7.957 3.074 -1.184 1.00 94.06 259 PHE A CA 1
ATOM 2132 C C . PHE A 1 259 ? -7.509 4.388 -0.558 1.00 94.06 259 PHE A C 1
ATOM 2134 O O . PHE A 1 259 ? -7.128 5.335 -1.249 1.00 94.06 259 PHE A O 1
ATOM 2141 N N . GLU A 1 260 ? -7.425 4.392 0.767 1.00 90.38 260 GLU A N 1
ATOM 2142 C CA . GLU A 1 260 ? -6.863 5.490 1.547 1.00 90.38 260 GLU A CA 1
ATOM 2143 C C . GLU A 1 260 ? -5.741 5.017 2.474 1.00 90.38 260 GLU A C 1
ATOM 2145 O O . GLU A 1 260 ? -5.620 3.830 2.775 1.00 90.38 260 GLU A O 1
ATOM 2150 N N . CYS A 1 261 ? -4.873 5.939 2.906 1.00 86.56 261 CYS A N 1
ATOM 2151 C CA . CYS A 1 261 ? -3.824 5.634 3.889 1.00 86.56 261 CYS A CA 1
ATOM 2152 C C . CYS A 1 261 ? -4.322 5.948 5.299 1.00 86.56 261 CYS A C 1
ATOM 2154 O O . CYS A 1 261 ? -4.630 7.098 5.618 1.00 86.56 261 CYS A O 1
ATOM 2156 N N . ASN A 1 262 ? -4.320 4.951 6.181 1.00 78.06 262 ASN A N 1
ATOM 2157 C CA . ASN A 1 262 ? -4.485 5.192 7.604 1.00 78.06 262 ASN A CA 1
ATOM 2158 C C . ASN A 1 262 ? -3.145 5.646 8.200 1.00 78.06 262 ASN A C 1
ATOM 2160 O O . ASN A 1 262 ? -2.169 4.893 8.222 1.00 78.06 262 ASN A O 1
ATOM 2164 N N . ASN A 1 263 ? -3.113 6.876 8.715 1.00 74.94 263 ASN A N 1
ATOM 2165 C CA . ASN A 1 263 ? -1.907 7.480 9.288 1.00 74.94 263 ASN A CA 1
ATOM 2166 C C . ASN A 1 263 ? -1.382 6.735 10.510 1.00 74.94 263 ASN A C 1
ATOM 2168 O O . ASN A 1 263 ? -0.174 6.604 10.671 1.00 74.94 263 ASN A O 1
ATOM 2172 N N . TYR A 1 264 ? -2.286 6.275 11.373 1.00 70.69 264 TYR A N 1
ATOM 2173 C CA . TYR A 1 264 ? -1.926 5.685 12.656 1.00 70.69 264 TYR A CA 1
ATOM 2174 C C . TYR A 1 264 ? -1.291 4.302 12.461 1.00 70.69 264 TYR A C 1
ATOM 2176 O O . TYR A 1 264 ? -0.372 3.927 13.182 1.00 70.69 264 TYR A O 1
ATOM 2184 N N . PHE A 1 265 ? -1.734 3.565 11.439 1.00 72.12 265 PHE A N 1
ATOM 2185 C CA . PHE A 1 265 ? -1.270 2.201 11.167 1.00 72.12 265 PHE A CA 1
ATOM 2186 C C . PHE A 1 265 ? -0.300 2.090 9.986 1.00 72.12 265 PHE A C 1
ATOM 2188 O O . PHE A 1 265 ? 0.222 1.007 9.731 1.00 72.12 265 PHE A O 1
ATOM 2195 N N . ASN A 1 266 ? -0.056 3.193 9.268 1.00 74.38 266 ASN A N 1
ATOM 2196 C CA . ASN A 1 266 ? 0.755 3.249 8.050 1.00 74.38 266 ASN A CA 1
ATOM 2197 C C . ASN A 1 266 ? 0.378 2.156 7.030 1.00 74.38 266 ASN A C 1
ATOM 2199 O O . ASN A 1 266 ? 1.237 1.452 6.494 1.00 74.38 266 ASN A O 1
ATOM 2203 N N . ARG A 1 267 ? -0.926 1.984 6.802 1.00 80.38 267 ARG A N 1
ATOM 2204 C CA . ARG A 1 267 ? -1.491 0.945 5.931 1.00 80.38 267 ARG A CA 1
ATOM 2205 C C . ARG A 1 267 ? -2.562 1.507 5.021 1.00 80.38 267 ARG A C 1
ATOM 2207 O O . ARG A 1 267 ? -3.265 2.444 5.397 1.00 80.38 267 ARG A O 1
ATOM 2214 N N . PHE A 1 268 ? -2.704 0.885 3.856 1.00 87.56 268 PHE A N 1
ATOM 2215 C CA . PHE A 1 268 ? -3.839 1.140 2.984 1.00 87.56 268 PHE A CA 1
ATOM 2216 C C . PHE A 1 268 ? -5.066 0.383 3.483 1.00 87.56 268 PHE A C 1
ATOM 2218 O O . PHE A 1 268 ? -4.976 -0.804 3.802 1.00 87.56 268 PHE A O 1
ATOM 2225 N N . TYR A 1 269 ? -6.194 1.076 3.540 1.00 87.56 269 TYR A N 1
ATOM 2226 C CA . TYR A 1 269 ? -7.505 0.497 3.802 1.00 87.56 269 TYR A CA 1
ATOM 2227 C C . TYR A 1 269 ? -8.444 0.831 2.646 1.00 87.56 269 TYR A C 1
ATOM 2229 O O . TYR A 1 269 ? -8.170 1.726 1.844 1.00 87.56 269 TYR A O 1
ATOM 2237 N N . LEU A 1 270 ? -9.517 0.057 2.537 1.00 91.75 270 LEU A N 1
ATOM 2238 C CA . LEU A 1 270 ? -10.519 0.219 1.497 1.00 91.75 270 LEU A CA 1
ATOM 2239 C C . LEU A 1 270 ? -11.589 1.187 2.008 1.00 91.75 270 LEU A C 1
ATOM 2241 O O . LEU A 1 270 ? -12.326 0.837 2.920 1.00 91.75 270 LEU A O 1
ATOM 2245 N N . GLU A 1 271 ? -11.661 2.393 1.455 1.00 91.19 271 GLU A N 1
ATOM 2246 C CA . GLU A 1 271 ? -12.690 3.379 1.815 1.00 91.19 271 GLU A CA 1
ATOM 2247 C C . GLU A 1 271 ? -14.031 2.988 1.182 1.00 91.19 271 GLU A C 1
ATOM 2249 O O . GLU A 1 271 ? -15.047 2.834 1.858 1.00 91.19 271 GLU A O 1
ATOM 2254 N N . GLU A 1 272 ? -14.003 2.710 -0.121 1.00 94.00 272 GLU A N 1
ATOM 2255 C CA . GLU A 1 272 ? -15.151 2.252 -0.895 1.00 94.00 272 GLU A CA 1
ATOM 2256 C C . GLU A 1 272 ? -14.784 0.977 -1.646 1.00 94.00 272 GLU A C 1
ATOM 2258 O O . GLU A 1 272 ? -13.698 0.881 -2.208 1.00 94.00 272 GLU A O 1
ATOM 2263 N N . GLY A 1 273 ? -15.689 -0.000 -1.710 1.00 95.62 273 GLY A N 1
ATOM 2264 C CA . GLY A 1 273 ? -15.469 -1.221 -2.488 1.00 95.62 273 GLY A CA 1
ATOM 2265 C C . GLY A 1 273 ? -15.764 -2.500 -1.722 1.00 95.62 273 GLY A C 1
ATOM 2266 O O . GLY A 1 273 ? -16.569 -2.500 -0.790 1.00 95.62 273 GLY A O 1
ATOM 2267 N N . VAL A 1 274 ? -15.141 -3.602 -2.148 1.00 97.12 274 VAL A N 1
ATOM 2268 C CA . VAL A 1 274 ? -15.299 -4.932 -1.544 1.00 97.12 274 VAL A CA 1
ATOM 2269 C C . VAL A 1 274 ? -13.946 -5.604 -1.301 1.00 97.12 274 VAL A C 1
ATOM 2271 O O . VAL A 1 274 ? -13.113 -5.655 -2.202 1.00 97.12 274 VAL A O 1
ATOM 2274 N N . THR A 1 275 ? -13.779 -6.204 -0.123 1.00 95.88 275 THR A N 1
ATOM 2275 C CA . THR A 1 275 ? -12.727 -7.187 0.175 1.00 95.88 275 THR A CA 1
ATOM 2276 C C . THR A 1 275 ? -13.306 -8.597 0.118 1.00 95.88 275 THR A C 1
ATOM 2278 O O . THR A 1 275 ? -14.312 -8.883 0.770 1.00 95.88 275 THR A O 1
ATOM 2281 N N . VAL A 1 276 ? -12.668 -9.481 -0.651 1.00 96.62 276 VAL A N 1
ATOM 2282 C CA . VAL A 1 276 ? -12.935 -10.922 -0.707 1.00 96.62 276 VAL A CA 1
ATOM 2283 C C . VAL A 1 276 ? -11.874 -11.643 0.122 1.00 96.62 276 VAL A C 1
ATOM 2285 O O . VAL A 1 276 ? -10.687 -11.595 -0.205 1.00 96.62 276 VAL A O 1
ATOM 2288 N N . PHE A 1 277 ? -12.307 -12.298 1.196 1.00 95.19 277 PHE A N 1
ATOM 2289 C CA . PHE A 1 277 ? -11.433 -13.019 2.124 1.00 95.19 277 PHE A CA 1
ATOM 2290 C C . PHE A 1 277 ? -11.170 -14.458 1.664 1.00 95.19 277 PHE A C 1
ATOM 2292 O O . PHE A 1 277 ? -11.833 -14.969 0.759 1.00 95.19 277 PHE A O 1
ATOM 2299 N N . LEU A 1 278 ? -10.228 -15.139 2.325 1.00 93.62 278 LEU A N 1
ATOM 2300 C CA . LEU A 1 278 ? -9.841 -16.518 1.988 1.00 93.62 278 LEU A CA 1
ATOM 2301 C C . LEU A 1 278 ? -10.971 -17.538 2.179 1.00 93.62 278 LEU A C 1
ATOM 2303 O O . LEU A 1 278 ? -11.019 -18.548 1.483 1.00 93.62 278 LEU A O 1
ATOM 2307 N N . ASP A 1 279 ? -11.897 -17.265 3.098 1.00 92.44 279 ASP A N 1
ATOM 2308 C CA . ASP A 1 279 ? -13.110 -18.061 3.325 1.00 92.44 279 ASP A CA 1
ATOM 2309 C C . ASP A 1 279 ? -14.218 -17.788 2.279 1.00 92.44 279 ASP A C 1
ATOM 2311 O O . ASP A 1 279 ? -15.310 -18.348 2.367 1.00 92.44 279 ASP A O 1
ATOM 2315 N N . GLY A 1 280 ? -13.960 -16.915 1.297 1.00 93.06 280 GLY A N 1
ATOM 2316 C CA . GLY A 1 280 ? -14.909 -16.496 0.263 1.00 93.06 280 GLY A CA 1
ATOM 2317 C C . GLY A 1 280 ? -15.919 -15.439 0.717 1.00 93.06 280 GLY A C 1
ATOM 2318 O O . GLY A 1 280 ? -16.727 -14.975 -0.094 1.00 93.06 280 GLY A O 1
ATOM 2319 N N . THR A 1 281 ? -15.891 -15.031 1.989 1.00 94.12 281 THR A N 1
ATOM 2320 C CA . THR A 1 281 ? -16.763 -13.960 2.480 1.00 94.12 281 THR A CA 1
ATOM 2321 C C . THR A 1 281 ? -16.393 -12.618 1.856 1.00 94.12 281 THR A C 1
ATOM 2323 O O . THR A 1 281 ? -15.262 -12.394 1.421 1.00 94.12 281 THR A O 1
ATOM 2326 N N . LYS A 1 282 ? -17.378 -11.718 1.797 1.00 95.19 282 LYS A N 1
ATOM 2327 C CA . LYS A 1 282 ? -17.239 -10.391 1.199 1.00 95.19 282 LYS A CA 1
ATOM 2328 C C . LYS A 1 282 ? -17.651 -9.328 2.204 1.00 95.19 282 LYS A C 1
ATOM 2330 O O . LYS A 1 282 ? -18.785 -9.362 2.677 1.00 95.19 282 LYS A O 1
ATOM 2335 N N . CYS A 1 283 ? -16.770 -8.374 2.474 1.00 92.50 283 CYS A N 1
ATOM 2336 C CA . CYS A 1 283 ? -17.090 -7.196 3.282 1.00 92.50 283 CYS A CA 1
ATOM 2337 C C . CYS A 1 283 ? -16.920 -5.929 2.442 1.00 92.50 283 CYS A C 1
ATOM 2339 O O . CYS A 1 283 ? -16.086 -5.896 1.538 1.00 92.50 283 CYS A O 1
ATOM 2341 N N . LYS A 1 284 ? -17.744 -4.914 2.708 1.00 93.56 284 LYS A N 1
ATOM 2342 C CA . LYS A 1 284 ? -17.718 -3.633 1.993 1.00 93.56 284 LYS A CA 1
ATOM 2343 C C . LYS A 1 284 ? -16.950 -2.586 2.794 1.00 93.56 284 LYS A C 1
ATOM 2345 O O . LYS A 1 284 ? -17.045 -2.611 4.015 1.00 93.56 284 LYS A O 1
ATOM 2350 N N . GLY A 1 285 ? -16.273 -1.675 2.092 1.00 89.44 285 GLY A N 1
ATOM 2351 C CA . GLY A 1 285 ? -15.584 -0.520 2.683 1.00 89.44 285 GLY A CA 1
ATOM 2352 C C . GLY A 1 285 ? -14.608 -0.890 3.804 1.00 89.44 285 GLY A C 1
ATOM 2353 O O . GLY A 1 285 ? -14.026 -1.983 3.793 1.00 89.44 285 GLY A O 1
ATOM 2354 N N . ASP A 1 286 ? -14.463 0.011 4.781 1.00 86.94 286 ASP A N 1
ATOM 2355 C CA . ASP A 1 286 ? -13.631 -0.200 5.969 1.00 86.94 286 ASP A CA 1
ATOM 2356 C C . ASP A 1 286 ? -14.370 -1.051 7.009 1.00 86.94 286 ASP A C 1
ATOM 2358 O O . ASP A 1 286 ? -14.819 -0.602 8.065 1.00 86.94 286 ASP A O 1
ATOM 2362 N N . TRP A 1 287 ? -14.473 -2.335 6.689 1.00 85.69 287 TRP A N 1
ATOM 2363 C CA . TRP A 1 287 ? -15.164 -3.338 7.492 1.00 85.69 287 TRP A CA 1
ATOM 2364 C C . TRP A 1 287 ? -14.626 -3.489 8.920 1.00 85.69 287 TRP A C 1
ATOM 2366 O O . TRP A 1 287 ? -15.303 -4.106 9.748 1.00 85.69 287 TRP A O 1
ATOM 2376 N N . LEU A 1 288 ? -13.420 -2.987 9.213 1.00 83.06 288 LEU A N 1
ATOM 2377 C CA . LEU A 1 288 ? -12.849 -3.026 10.554 1.00 83.06 288 LEU A CA 1
ATOM 2378 C C . LEU A 1 288 ? -13.271 -1.809 11.381 1.00 83.06 288 LEU A C 1
ATOM 2380 O O . LEU A 1 288 ? -13.533 -1.956 12.577 1.00 83.06 288 LEU A O 1
ATOM 2384 N N . PHE A 1 289 ? -13.359 -0.628 10.766 1.00 76.94 289 PHE A N 1
ATOM 2385 C CA . PHE A 1 289 ? -13.819 0.581 11.450 1.00 76.94 289 PHE A CA 1
ATOM 2386 C C . PHE A 1 289 ? -15.272 0.454 11.933 1.00 76.94 289 PHE A C 1
ATOM 2388 O O . PHE A 1 289 ? -15.609 0.930 13.017 1.00 76.94 289 PHE A O 1
ATOM 2395 N N . ASP A 1 290 ? -16.094 -0.301 11.204 1.00 73.88 290 ASP A N 1
ATOM 2396 C CA . ASP A 1 290 ? -17.499 -0.558 11.540 1.00 73.88 290 ASP A CA 1
ATOM 2397 C C . ASP A 1 290 ? -17.713 -1.407 12.815 1.00 73.88 290 ASP A C 1
ATOM 2399 O O . ASP A 1 290 ? -18.836 -1.531 13.302 1.00 73.88 290 ASP A O 1
ATOM 2403 N N . GLN A 1 291 ? -16.662 -1.997 13.397 1.00 78.50 291 GLN A N 1
ATOM 2404 C CA . GLN A 1 291 ? -16.773 -2.991 14.478 1.00 78.50 291 GLN A CA 1
ATOM 2405 C C . GLN A 1 291 ? -16.827 -2.410 15.908 1.00 78.50 291 GLN A C 1
ATOM 2407 O O . GLN A 1 291 ? -16.684 -3.154 16.878 1.00 78.50 291 GLN A O 1
ATOM 2412 N N . ASN A 1 292 ? -17.011 -1.093 16.073 1.00 79.94 292 ASN A N 1
ATOM 2413 C CA . ASN A 1 292 ? -17.060 -0.403 17.380 1.00 79.94 292 ASN A CA 1
ATOM 2414 C C . ASN A 1 292 ? -15.885 -0.766 18.326 1.00 79.94 292 ASN A C 1
ATOM 2416 O O . ASN A 1 292 ? -16.036 -0.941 19.541 1.00 79.94 292 ASN A O 1
ATOM 2420 N N . LEU A 1 293 ? -14.699 -0.931 17.738 1.00 85.50 293 LEU A N 1
ATOM 2421 C CA . LEU A 1 293 ? -13.457 -1.251 18.438 1.00 85.50 293 LEU A CA 1
ATOM 2422 C C . LEU A 1 293 ? -12.818 0.022 19.000 1.00 85.50 293 LEU A C 1
ATOM 2424 O O . LEU A 1 293 ? -12.830 1.069 18.353 1.00 85.50 293 LEU A O 1
ATOM 2428 N N . THR A 1 294 ? -12.215 -0.070 20.183 1.00 86.50 294 THR A N 1
ATOM 2429 C CA . THR A 1 294 ? -11.442 1.036 20.765 1.00 86.50 294 THR A CA 1
ATOM 2430 C C . THR A 1 294 ? -10.144 1.263 19.986 1.00 86.50 294 THR A C 1
ATOM 2432 O O . THR A 1 294 ? -9.655 0.370 19.293 1.00 86.50 294 THR A O 1
ATOM 2435 N N . SER A 1 295 ? -9.522 2.437 20.135 1.00 82.56 295 SER A N 1
ATOM 2436 C CA . SER A 1 295 ? -8.243 2.737 19.470 1.00 82.56 295 SER A CA 1
ATOM 2437 C C . SER A 1 295 ? -7.148 1.710 19.790 1.00 82.56 295 SER A C 1
ATOM 2439 O O . SER A 1 295 ? -6.387 1.333 18.903 1.00 82.56 295 SER A O 1
ATOM 2441 N N . SER A 1 296 ? -7.092 1.204 21.028 1.00 85.31 296 SER A N 1
ATOM 2442 C CA . SER A 1 296 ? -6.105 0.193 21.429 1.00 85.31 296 SER A CA 1
ATOM 2443 C C . SER A 1 296 ? -6.398 -1.193 20.843 1.00 85.31 296 SER A C 1
ATOM 2445 O O . SER A 1 296 ? -5.471 -1.927 20.502 1.00 85.31 296 SER A O 1
ATOM 2447 N N . GLU A 1 297 ? -7.672 -1.558 20.680 1.00 87.94 297 GLU A N 1
ATOM 2448 C CA . GLU A 1 297 ? -8.080 -2.793 20.001 1.00 87.94 297 GLU A CA 1
ATOM 2449 C C . GLU A 1 297 ? -7.742 -2.730 18.511 1.00 87.94 297 GLU A C 1
ATOM 2451 O O . GLU A 1 297 ? -7.157 -3.670 17.973 1.00 87.94 297 GLU A O 1
ATOM 2456 N N . GLN A 1 298 ? -8.029 -1.598 17.864 1.00 84.38 298 GLN A N 1
ATOM 2457 C CA . GLN A 1 298 ? -7.646 -1.357 16.475 1.00 84.38 298 GLN A CA 1
ATOM 2458 C C . GLN A 1 298 ? -6.125 -1.442 16.308 1.00 84.38 298 GLN A C 1
ATOM 2460 O O . GLN A 1 298 ? -5.651 -2.178 15.448 1.00 84.38 298 GLN A O 1
ATOM 2465 N N . GLU A 1 299 ? -5.341 -0.797 17.174 1.00 81.56 299 GLU A N 1
ATOM 2466 C CA . GLU A 1 299 ? -3.877 -0.904 17.157 1.00 81.56 299 GLU A CA 1
ATOM 2467 C C . GLU A 1 299 ? -3.392 -2.341 17.343 1.00 81.56 299 GLU A C 1
ATOM 2469 O O . GLU A 1 299 ? -2.502 -2.807 16.627 1.00 81.56 299 GLU A O 1
ATOM 2474 N N . ARG A 1 300 ? -4.027 -3.109 18.228 1.00 84.06 300 ARG A N 1
ATOM 2475 C CA . ARG A 1 300 ? -3.713 -4.528 18.395 1.00 84.06 300 ARG A CA 1
ATOM 2476 C C . ARG A 1 300 ? -4.006 -5.344 17.136 1.00 84.06 300 ARG A C 1
ATOM 2478 O O . ARG A 1 300 ? -3.268 -6.297 16.904 1.00 84.06 300 ARG A O 1
ATOM 2485 N N . ILE A 1 301 ? -5.018 -4.995 16.338 1.00 85.25 301 ILE A N 1
ATOM 2486 C CA . ILE A 1 301 ? -5.400 -5.690 15.093 1.00 85.25 301 ILE A CA 1
ATOM 2487 C C . ILE A 1 301 ? -4.527 -5.259 13.908 1.00 85.25 301 ILE A C 1
ATOM 2489 O O . ILE A 1 301 ? -4.074 -6.108 13.140 1.00 85.25 301 ILE A O 1
ATOM 2493 N N . TYR A 1 302 ? -4.240 -3.966 13.793 1.00 78.06 302 TYR A N 1
ATOM 2494 C CA . TYR A 1 302 ? -3.415 -3.399 12.729 1.00 78.06 302 TYR A CA 1
ATOM 2495 C C . TYR A 1 302 ? -1.908 -3.587 12.948 1.00 78.06 302 TYR A C 1
ATOM 2497 O O . TYR A 1 302 ? -1.130 -3.502 11.996 1.00 78.06 302 TYR A O 1
ATOM 2505 N N . SER A 1 303 ? -1.470 -3.845 14.183 1.00 68.56 303 SER A N 1
ATOM 2506 C CA . SER A 1 303 ? -0.059 -4.098 14.483 1.00 68.56 303 SER A CA 1
ATOM 2507 C C . SER A 1 303 ? 0.423 -5.424 13.881 1.00 68.56 303 SER A C 1
ATOM 2509 O O . SER A 1 303 ? -0.117 -6.483 14.181 1.00 68.56 303 SER A O 1
ATOM 2511 N N . LYS A 1 304 ? 1.527 -5.373 13.121 1.00 58.81 304 LYS A N 1
ATOM 2512 C CA . LYS A 1 304 ? 2.202 -6.498 12.428 1.00 58.81 304 LYS A CA 1
ATOM 2513 C C . LYS A 1 304 ? 1.530 -6.945 11.134 1.00 58.81 304 LYS A C 1
ATOM 2515 O O . LYS A 1 304 ? 0.333 -6.757 10.974 1.00 58.81 304 LYS A O 1
ATOM 2520 N N . ASP A 1 305 ? 2.336 -7.525 10.238 1.00 69.44 305 ASP A N 1
ATOM 2521 C CA . ASP A 1 305 ? 2.122 -8.015 8.852 1.00 69.44 305 ASP A CA 1
ATOM 2522 C C . ASP A 1 305 ? 0.945 -8.991 8.634 1.00 69.44 305 ASP A C 1
ATOM 2524 O O . ASP A 1 305 ? 1.047 -9.953 7.882 1.00 69.44 305 ASP A O 1
ATOM 2528 N N . ARG A 1 306 ? -0.184 -8.755 9.304 1.00 83.88 306 ARG A N 1
ATOM 2529 C CA . ARG A 1 306 ? -1.407 -9.528 9.199 1.00 83.88 306 ARG A CA 1
ATOM 2530 C C . ARG A 1 306 ? -2.118 -9.257 7.891 1.00 83.88 306 ARG A C 1
ATOM 2532 O O . ARG A 1 306 ? -2.276 -8.099 7.488 1.00 83.88 306 ARG A O 1
ATOM 2539 N N . SER A 1 307 ? -2.599 -10.349 7.325 1.00 88.56 307 SER A N 1
ATOM 2540 C CA . SER A 1 307 ? -3.575 -10.403 6.251 1.00 88.56 307 SER A CA 1
ATOM 2541 C C . SER A 1 307 ? -4.944 -9.863 6.692 1.00 88.56 307 SER A C 1
ATOM 2543 O O . SER A 1 307 ? -5.264 -9.863 7.890 1.00 88.56 307 SER A O 1
ATOM 2545 N N . PRO A 1 308 ? -5.801 -9.453 5.740 1.00 90.31 308 PRO A N 1
ATOM 2546 C CA . PRO A 1 308 ? -7.189 -9.111 6.029 1.00 90.31 308 PRO A CA 1
ATOM 2547 C C . PRO A 1 308 ? -7.936 -10.205 6.806 1.00 90.31 308 PRO A C 1
ATOM 2549 O O . PRO A 1 308 ? -8.650 -9.891 7.759 1.00 90.31 308 PRO A O 1
ATOM 2552 N N . THR A 1 309 ? -7.754 -11.488 6.466 1.00 91.06 309 THR A N 1
ATOM 2553 C CA . THR A 1 309 ? -8.432 -12.596 7.164 1.00 91.06 309 THR A CA 1
ATOM 2554 C C . THR A 1 309 ? -7.990 -12.708 8.622 1.00 91.06 309 THR A C 1
ATOM 2556 O O . THR A 1 309 ? -8.828 -12.866 9.511 1.00 91.06 309 THR A O 1
ATOM 2559 N N . GLU A 1 310 ? -6.693 -12.581 8.905 1.00 90.69 310 GLU A N 1
ATOM 2560 C CA . GLU A 1 310 ? -6.192 -12.587 10.284 1.00 90.69 310 GLU A CA 1
ATOM 2561 C C . GLU A 1 310 ? -6.726 -11.398 11.084 1.00 90.69 310 GLU A C 1
ATOM 2563 O O . GLU A 1 310 ? -7.130 -11.560 12.237 1.00 90.69 310 GLU A O 1
ATOM 2568 N N . MET A 1 311 ? -6.774 -10.213 10.470 1.00 89.75 311 MET A N 1
ATOM 2569 C CA . MET A 1 311 ? -7.345 -9.021 11.094 1.00 89.75 311 MET A CA 1
ATOM 2570 C C . MET A 1 311 ? -8.835 -9.210 11.416 1.00 89.75 311 MET A C 1
ATOM 2572 O O . MET A 1 311 ? -9.262 -8.919 12.534 1.00 89.75 311 MET A O 1
ATOM 2576 N N . LYS A 1 312 ? -9.611 -9.767 10.480 1.00 89.50 312 LYS A N 1
ATOM 2577 C CA . LYS A 1 312 ? -11.036 -10.083 10.656 1.00 89.50 312 LYS A CA 1
ATOM 2578 C C . LYS A 1 312 ? -11.264 -11.092 11.783 1.00 89.50 312 LYS A C 1
ATOM 2580 O O . LYS A 1 312 ? -12.122 -10.878 12.638 1.00 89.50 312 LYS A O 1
ATOM 2585 N N . ASN A 1 313 ? -10.484 -12.172 11.822 1.00 90.06 313 ASN A N 1
ATOM 2586 C CA . ASN A 1 313 ? -10.597 -13.193 12.866 1.00 90.06 313 ASN A CA 1
ATOM 2587 C C . ASN A 1 313 ? -10.247 -12.634 14.251 1.00 90.06 313 ASN A C 1
ATOM 2589 O O . ASN A 1 313 ? -10.917 -12.946 15.235 1.00 90.06 313 ASN A O 1
ATOM 2593 N N . MET A 1 314 ? -9.235 -11.769 14.325 1.00 90.38 314 MET A N 1
ATOM 2594 C CA . MET A 1 314 ? -8.861 -11.094 15.565 1.00 90.38 314 MET A CA 1
ATOM 2595 C C . MET A 1 314 ? -9.959 -10.140 16.049 1.00 90.38 314 MET A C 1
ATOM 2597 O O . MET A 1 314 ? -10.296 -10.153 17.232 1.00 90.38 314 MET A O 1
ATOM 2601 N N . ALA A 1 315 ? -10.544 -9.350 15.143 1.00 90.38 315 ALA A N 1
ATOM 2602 C CA . ALA A 1 315 ? -11.669 -8.471 15.457 1.00 90.38 315 ALA A CA 1
ATOM 2603 C C . ALA A 1 315 ? -12.850 -9.267 16.025 1.00 90.38 315 ALA A C 1
ATOM 2605 O O . ALA A 1 315 ? -13.356 -8.941 17.096 1.00 90.38 315 ALA A O 1
ATOM 2606 N N . LYS A 1 316 ? -13.215 -10.370 15.360 1.00 90.12 316 LYS A N 1
ATOM 2607 C CA . LYS A 1 316 ? -14.279 -11.274 15.807 1.00 90.12 316 LYS A CA 1
ATOM 2608 C C . LYS A 1 316 ? -14.023 -11.803 17.221 1.00 90.12 316 LYS A C 1
ATOM 2610 O O . LYS A 1 316 ? -14.904 -11.711 18.067 1.00 90.12 316 LYS A O 1
ATOM 2615 N N . SER A 1 317 ? -12.806 -12.272 17.502 1.00 90.81 317 SER A N 1
ATOM 2616 C CA . SER A 1 317 ? -12.441 -12.771 18.834 1.00 90.81 317 SER A CA 1
ATOM 2617 C C . SER A 1 317 ? -12.547 -11.699 19.925 1.00 90.81 317 SER A C 1
ATOM 2619 O O . SER A 1 317 ? -12.957 -12.015 21.039 1.00 90.81 317 SER A O 1
ATOM 2621 N N . ILE A 1 318 ? -12.177 -10.448 19.629 1.00 90.69 318 ILE A N 1
ATOM 2622 C CA . ILE A 1 318 ? -12.277 -9.336 20.588 1.00 90.69 318 ILE A CA 1
ATOM 2623 C C . ILE A 1 318 ? -13.746 -9.013 20.891 1.00 90.69 318 ILE A C 1
ATOM 2625 O O . ILE A 1 318 ? -14.103 -8.801 22.049 1.00 90.69 318 ILE A O 1
ATOM 2629 N N . ILE A 1 319 ? -14.602 -9.005 19.868 1.00 90.00 319 ILE A N 1
ATOM 2630 C CA . ILE A 1 319 ? -16.038 -8.738 20.021 1.00 90.00 319 ILE A CA 1
ATOM 2631 C C . ILE A 1 319 ? -16.706 -9.846 20.841 1.00 90.00 319 ILE A C 1
ATOM 2633 O O . ILE A 1 319 ? -17.407 -9.546 21.804 1.00 90.00 319 ILE A O 1
ATOM 2637 N N . GLU A 1 320 ? -16.423 -11.114 20.532 1.00 91.69 320 GLU A N 1
ATOM 2638 C CA . GLU A 1 320 ? -16.949 -12.266 21.281 1.00 91.69 320 GLU A CA 1
ATOM 2639 C C . GLU A 1 320 ? -16.538 -12.225 22.765 1.00 91.69 320 GLU A C 1
ATOM 2641 O O . GLU A 1 320 ? -17.348 -12.510 23.649 1.00 91.69 320 GLU A O 1
ATOM 2646 N N . GLU A 1 321 ? -15.300 -11.817 23.071 1.00 90.56 321 GLU A N 1
ATOM 2647 C CA . GLU A 1 321 ? -14.835 -11.660 24.455 1.00 90.56 321 GLU A CA 1
ATOM 2648 C C . GLU A 1 321 ? -15.580 -10.531 25.189 1.00 90.56 321 GLU A C 1
ATOM 2650 O O . GLU A 1 321 ? -15.945 -10.685 26.359 1.00 90.56 321 GLU A O 1
ATOM 2655 N N . LYS A 1 322 ? -15.840 -9.405 24.511 1.00 88.81 322 LYS A N 1
ATOM 2656 C CA . LYS A 1 322 ? -16.600 -8.274 25.070 1.00 88.81 322 LYS A CA 1
ATOM 2657 C C . LYS A 1 322 ? -18.052 -8.648 25.340 1.00 88.81 322 LYS A C 1
ATOM 2659 O O . LYS A 1 322 ? -18.568 -8.338 26.412 1.00 88.81 322 LYS A O 1
ATOM 2664 N N . GLU A 1 323 ? -18.698 -9.332 24.402 1.00 90.56 323 GLU A N 1
ATOM 2665 C CA . GLU A 1 323 ? -20.075 -9.799 24.568 1.00 90.56 323 GLU A CA 1
ATOM 2666 C C . GLU A 1 323 ? -20.192 -10.782 25.733 1.00 90.56 323 GLU A C 1
ATOM 2668 O O . GLU A 1 323 ? -21.101 -10.654 26.554 1.00 90.56 323 GLU A O 1
ATOM 2673 N N . LYS A 1 324 ? -19.236 -11.710 25.863 1.00 93.31 324 LYS A N 1
ATOM 2674 C CA . LYS A 1 324 ? -19.195 -12.654 26.981 1.00 93.31 324 LYS A CA 1
ATOM 2675 C C . LYS A 1 324 ? -19.041 -11.945 28.329 1.00 93.31 324 LYS A C 1
ATOM 2677 O O . LYS A 1 324 ? -19.817 -12.222 29.239 1.00 93.31 324 LYS A O 1
ATOM 2682 N N . LYS A 1 325 ? -18.104 -10.996 28.452 1.00 91.44 325 LYS A N 1
ATOM 2683 C CA . LYS A 1 325 ? -17.928 -10.206 29.687 1.00 91.44 325 LYS A CA 1
ATOM 2684 C C . LYS A 1 325 ? -19.184 -9.417 30.045 1.00 91.44 325 LYS A C 1
ATOM 2686 O O . LYS A 1 325 ? -19.604 -9.429 31.195 1.00 91.44 325 LYS A O 1
ATOM 2691 N N . LEU A 1 326 ? -19.835 -8.805 29.055 1.00 91.12 326 LEU A N 1
ATOM 2692 C CA . LEU A 1 326 ? -21.081 -8.072 29.271 1.00 91.12 326 LEU A CA 1
ATOM 2693 C C . LEU A 1 326 ? -22.219 -8.989 29.751 1.00 91.12 326 LEU A C 1
ATOM 2695 O O . LEU A 1 326 ? -23.031 -8.584 30.582 1.00 91.12 326 LEU A O 1
ATOM 2699 N N . GLN A 1 327 ? -22.303 -10.216 29.232 1.00 91.56 327 GLN A N 1
ATOM 2700 C CA . GLN A 1 327 ? -23.279 -11.206 29.697 1.00 91.56 327 GLN A CA 1
ATOM 2701 C C . GLN A 1 327 ? -22.977 -11.681 31.123 1.00 91.56 327 GLN A C 1
ATOM 2703 O O . GLN A 1 327 ? -23.900 -11.783 31.929 1.00 91.56 327 GLN A O 1
ATOM 2708 N N . GLU A 1 328 ? -21.708 -11.932 31.449 1.00 91.69 328 GLU A N 1
ATOM 2709 C CA . GLU A 1 328 ? -21.271 -12.317 32.796 1.00 91.69 328 GLU A CA 1
ATOM 2710 C C . GLU A 1 328 ? -21.557 -11.210 33.822 1.00 91.69 328 GLU A C 1
ATOM 2712 O O . GLU A 1 328 ? -22.090 -11.496 34.892 1.00 91.69 328 GLU A O 1
ATOM 2717 N N . GLU A 1 329 ? -21.296 -9.944 33.483 1.00 89.25 329 GLU A N 1
ATOM 2718 C CA . GLU A 1 329 ? -21.607 -8.790 34.336 1.00 89.25 329 GLU A CA 1
ATOM 2719 C C . GLU A 1 329 ? -23.113 -8.634 34.573 1.00 89.25 329 GLU A C 1
ATOM 2721 O O . GLU A 1 329 ? -23.540 -8.463 35.715 1.00 89.25 329 GLU A O 1
ATOM 2726 N N . LYS A 1 330 ? -23.937 -8.751 33.522 1.00 90.38 330 LYS A N 1
ATOM 2727 C CA . LYS A 1 330 ? -25.402 -8.716 33.659 1.00 90.38 330 LYS A CA 1
ATOM 2728 C C . LYS A 1 330 ? -25.916 -9.867 34.520 1.00 90.38 330 LYS A C 1
ATOM 2730 O O . LYS A 1 330 ? -26.735 -9.646 35.407 1.00 90.38 330 LYS A O 1
ATOM 2735 N N . ALA A 1 331 ? -25.409 -11.080 34.308 1.00 90.56 331 ALA A N 1
ATOM 2736 C CA . ALA A 1 331 ? -25.792 -12.241 35.105 1.00 90.56 331 ALA A CA 1
ATOM 2737 C C . ALA A 1 331 ? -25.388 -12.080 36.581 1.00 90.56 331 ALA A C 1
ATOM 2739 O O . ALA A 1 331 ? -26.176 -12.409 37.470 1.00 90.56 331 ALA A O 1
ATOM 2740 N N . ALA A 1 332 ? -24.197 -11.533 36.847 1.00 89.81 332 ALA A N 1
ATOM 2741 C CA . ALA A 1 332 ? -23.730 -11.237 38.198 1.00 89.81 332 ALA A CA 1
ATOM 2742 C C . ALA A 1 332 ? -24.607 -10.177 38.883 1.00 89.81 332 ALA A C 1
ATOM 2744 O O . ALA A 1 332 ? -25.014 -10.380 40.027 1.00 89.81 332 ALA A O 1
ATOM 2745 N N . GLN A 1 333 ? -24.969 -9.100 38.176 1.00 84.62 333 GLN A N 1
ATOM 2746 C CA . GLN A 1 333 ? -25.885 -8.072 38.683 1.00 84.62 333 GLN A CA 1
ATOM 2747 C C . GLN A 1 333 ? -27.272 -8.648 38.997 1.00 84.62 333 GLN A C 1
ATOM 2749 O O . GLN A 1 333 ? -27.778 -8.464 40.102 1.00 84.62 333 GLN A O 1
ATOM 2754 N N . GLU A 1 334 ? -27.865 -9.421 38.083 1.00 87.56 334 GLU A N 1
ATOM 2755 C CA . GLU A 1 334 ? -29.160 -10.068 38.326 1.00 87.56 334 GLU A CA 1
ATOM 2756 C C . GLU A 1 334 ? -29.107 -11.072 39.488 1.00 87.56 334 GLU A C 1
ATOM 2758 O O . GLU A 1 334 ? -30.095 -11.284 40.195 1.00 87.56 334 GLU A O 1
ATOM 2763 N N . GLN A 1 335 ? -27.980 -11.764 39.672 1.00 83.81 335 GLN A N 1
ATOM 2764 C CA . GLN A 1 335 ? -27.792 -12.679 40.793 1.00 83.81 335 GLN A CA 1
ATOM 2765 C C . GLN A 1 335 ? -27.678 -11.916 42.116 1.00 83.81 335 GLN A C 1
ATOM 2767 O O . GLN A 1 335 ? -28.293 -12.328 43.100 1.00 83.81 335 GLN A O 1
ATOM 2772 N N . GLU A 1 336 ? -26.950 -10.801 42.141 1.00 84.25 336 GLU A N 1
ATOM 2773 C CA . GLU A 1 336 ? -26.838 -9.936 43.315 1.00 84.25 336 GLU A CA 1
ATOM 2774 C C . GLU A 1 336 ? -28.200 -9.333 43.699 1.00 84.25 336 GLU A C 1
ATOM 2776 O O . GLU A 1 336 ? -28.588 -9.368 44.869 1.00 84.25 336 GLU A O 1
ATOM 2781 N N . GLU A 1 337 ? -28.977 -8.848 42.728 1.00 82.19 337 GLU A N 1
ATOM 2782 C CA . GLU A 1 337 ? -30.338 -8.348 42.956 1.00 82.19 337 GLU A CA 1
ATOM 2783 C C . GLU A 1 337 ? -31.274 -9.443 43.476 1.00 82.19 337 GLU A C 1
ATOM 2785 O O . GLU A 1 337 ? -31.987 -9.233 44.462 1.00 82.19 337 GLU A O 1
ATOM 2790 N N . ARG A 1 338 ? -31.230 -10.647 42.887 1.00 80.69 338 ARG A N 1
ATOM 2791 C CA . ARG A 1 338 ? -31.997 -11.804 43.378 1.00 80.69 338 ARG A CA 1
ATOM 2792 C C . ARG A 1 338 ? -31.620 -12.175 44.808 1.00 80.69 338 ARG A C 1
ATOM 2794 O O . ARG A 1 338 ? -32.509 -12.441 45.614 1.00 80.69 338 ARG A O 1
ATOM 2801 N N . GLN A 1 339 ? -30.333 -12.166 45.146 1.00 79.81 339 GLN A N 1
ATOM 2802 C CA . GLN A 1 339 ? -29.873 -12.427 46.511 1.00 79.81 339 GLN A CA 1
ATOM 2803 C C . GLN A 1 339 ? -30.354 -11.349 47.488 1.00 79.81 339 GLN A C 1
ATOM 2805 O O . GLN A 1 339 ? -30.833 -11.691 48.569 1.00 79.81 339 GLN A O 1
ATOM 2810 N N . LYS A 1 340 ? -30.298 -10.065 47.108 1.00 81.31 340 LYS A N 1
ATOM 2811 C CA . LYS A 1 340 ? -30.835 -8.958 47.919 1.00 81.31 340 LYS A CA 1
ATOM 2812 C C . LYS A 1 340 ? -32.334 -9.124 48.169 1.00 81.31 340 LYS A C 1
ATOM 2814 O O . LYS A 1 340 ? -32.764 -9.010 49.315 1.00 81.31 340 LYS A O 1
ATOM 2819 N N . LEU A 1 341 ? -33.113 -9.456 47.139 1.00 80.81 341 LEU A N 1
ATOM 2820 C CA . LEU A 1 341 ? -34.553 -9.707 47.264 1.00 80.81 341 LEU A CA 1
ATOM 2821 C C . LEU A 1 341 ? -34.849 -10.911 48.169 1.00 80.81 341 LEU A C 1
ATOM 2823 O O . LEU A 1 341 ? -35.670 -10.806 49.078 1.00 80.81 341 LEU A O 1
ATOM 2827 N N . GLN A 1 342 ? -34.137 -12.028 47.996 1.00 81.06 342 GLN A N 1
ATOM 2828 C CA . GLN A 1 342 ? -34.291 -13.210 48.854 1.00 81.06 342 GLN A CA 1
ATOM 2829 C C . GLN A 1 342 ? -33.943 -12.914 50.318 1.00 81.06 342 GLN A C 1
ATOM 2831 O O . GLN A 1 342 ? -34.663 -13.342 51.221 1.00 81.06 342 GLN A O 1
ATOM 2836 N N . GLN A 1 343 ? -32.872 -12.157 50.572 1.00 80.38 343 GLN A N 1
ATOM 2837 C CA . GLN A 1 343 ? -32.506 -11.733 51.925 1.00 80.38 343 GLN A CA 1
ATOM 2838 C C . GLN A 1 343 ? -33.558 -10.801 52.535 1.00 80.38 343 GLN A C 1
ATOM 2840 O O . GLN A 1 343 ? -33.902 -10.955 53.708 1.00 80.38 343 GLN A O 1
ATOM 2845 N N . GLN A 1 344 ? -34.102 -9.864 51.752 1.00 79.12 344 GLN A N 1
ATOM 2846 C CA . GLN A 1 344 ? -35.192 -8.991 52.192 1.00 79.12 344 GLN A CA 1
ATOM 2847 C C . GLN A 1 344 ? -36.455 -9.791 52.531 1.00 79.12 344 GLN A C 1
ATOM 2849 O O . GLN A 1 344 ? -37.051 -9.569 53.586 1.00 79.12 344 GLN A O 1
ATOM 2854 N N . GLU A 1 345 ? -36.840 -10.759 51.698 1.00 83.56 345 GLU A N 1
ATOM 2855 C CA . GLU A 1 345 ? -37.985 -11.629 51.971 1.00 83.56 345 GLU A CA 1
ATOM 2856 C C . GLU A 1 345 ? -37.780 -12.508 53.204 1.00 83.56 345 GLU A C 1
ATOM 2858 O O . GLU A 1 345 ? -38.697 -12.642 54.017 1.00 83.56 345 GLU A O 1
ATOM 2863 N N . LEU A 1 346 ? -36.593 -13.099 53.368 1.00 86.06 346 LEU A N 1
ATOM 2864 C CA . LEU A 1 346 ? -36.266 -13.913 54.537 1.00 86.06 346 LEU A CA 1
ATOM 2865 C C . LEU A 1 346 ? -36.341 -13.075 55.816 1.00 86.06 346 LEU A C 1
ATOM 2867 O O . LEU A 1 346 ? -37.009 -13.476 56.770 1.00 86.06 346 LEU A O 1
ATOM 2871 N N . ARG A 1 347 ? -35.734 -11.880 55.807 1.00 84.44 347 ARG A N 1
ATOM 2872 C CA . ARG A 1 347 ? -35.819 -10.922 56.916 1.00 84.44 347 ARG A CA 1
ATOM 2873 C C . ARG A 1 347 ? -37.273 -10.562 57.217 1.00 84.44 347 ARG A C 1
ATOM 2875 O O . ARG A 1 347 ? -37.659 -10.507 58.382 1.00 84.44 347 ARG A O 1
ATOM 2882 N N . ARG A 1 348 ? -38.099 -10.366 56.182 1.00 83.31 348 ARG A N 1
ATOM 2883 C CA . ARG A 1 348 ? -39.532 -10.088 56.345 1.00 83.31 348 ARG A CA 1
ATOM 2884 C C . ARG A 1 348 ? -40.268 -11.227 57.036 1.00 83.31 348 ARG A C 1
ATOM 2886 O O . ARG A 1 348 ? -41.019 -10.977 57.974 1.00 83.31 348 ARG A O 1
ATOM 2893 N N . ARG A 1 349 ? -40.031 -12.473 56.619 1.00 87.81 349 ARG A N 1
ATOM 2894 C CA . ARG A 1 349 ? -40.639 -13.657 57.248 1.00 87.81 349 ARG A CA 1
ATOM 2895 C C . ARG A 1 349 ? -40.235 -13.784 58.716 1.00 87.81 349 ARG A C 1
ATOM 2897 O O . ARG A 1 349 ? -41.115 -13.943 59.552 1.00 87.81 349 ARG A O 1
ATOM 2904 N N . GLN A 1 350 ? -38.949 -13.621 59.027 1.00 88.50 350 GLN A N 1
ATOM 2905 C CA . GLN A 1 350 ? -38.437 -13.673 60.403 1.00 88.50 350 GLN A CA 1
ATOM 2906 C C . GLN A 1 350 ? -39.072 -12.603 61.302 1.00 88.50 350 GLN A C 1
ATOM 2908 O O . GLN A 1 350 ? -39.453 -12.886 62.435 1.00 88.50 350 GLN A O 1
ATOM 2913 N N . LEU A 1 351 ? -39.227 -11.374 60.799 1.00 86.19 351 LEU A N 1
ATOM 2914 C CA . LEU A 1 351 ? -39.853 -10.289 61.559 1.00 86.19 351 LEU A CA 1
ATOM 2915 C C . LEU A 1 351 ? -41.355 -10.513 61.769 1.00 86.19 351 LEU A C 1
ATOM 2917 O O . LEU A 1 351 ? -41.864 -10.216 62.848 1.00 86.19 351 LEU A O 1
ATOM 2921 N N . ILE A 1 352 ? -42.062 -11.062 60.777 1.00 87.88 352 ILE A N 1
ATOM 2922 C CA . ILE A 1 352 ? -43.480 -11.433 60.909 1.00 87.88 352 ILE A CA 1
ATOM 2923 C C . ILE A 1 352 ? -43.661 -12.578 61.905 1.00 87.88 352 ILE A C 1
ATOM 2925 O O . ILE A 1 352 ? -44.563 -12.515 62.735 1.00 87.88 352 ILE A O 1
ATOM 2929 N N . GLU A 1 353 ? -42.802 -13.595 61.861 1.00 91.62 353 GLU A N 1
ATOM 2930 C CA . GLU A 1 353 ? -42.826 -14.710 62.811 1.00 91.62 353 GLU A CA 1
ATOM 2931 C C . GLU A 1 353 ? -42.577 -14.228 64.248 1.00 91.62 353 GLU A C 1
ATOM 2933 O O . GLU A 1 353 ? -43.290 -14.620 65.170 1.00 91.62 353 GLU A O 1
ATOM 2938 N N . LYS A 1 354 ? -41.615 -13.315 64.440 1.00 92.62 354 LYS A N 1
ATOM 2939 C CA . LYS A 1 354 ? -41.226 -12.803 65.762 1.00 92.62 354 LYS A CA 1
ATOM 2940 C C . LYS A 1 354 ? -42.219 -11.793 66.351 1.00 92.62 354 LYS A C 1
ATOM 2942 O O . LYS A 1 354 ? -42.432 -11.781 67.562 1.00 92.62 354 LYS A O 1
ATOM 2947 N N . TYR A 1 355 ? -42.807 -10.924 65.525 1.00 90.75 355 TYR A N 1
ATOM 2948 C CA . TYR A 1 355 ? -43.584 -9.760 65.986 1.00 90.75 355 TYR A CA 1
ATOM 2949 C C . TYR A 1 355 ? -45.039 -9.722 65.504 1.00 90.75 355 TYR A C 1
ATOM 2951 O O . TYR A 1 355 ? -45.767 -8.773 65.810 1.00 90.75 355 TYR A O 1
ATOM 2959 N N . GLY A 1 356 ? -45.479 -10.752 64.784 1.00 88.88 356 GLY A N 1
ATOM 2960 C CA . GLY A 1 356 ? -46.794 -10.819 64.161 1.00 88.88 356 GLY A CA 1
ATOM 2961 C C . GLY A 1 356 ? -46.882 -9.992 62.878 1.00 88.88 356 GLY A C 1
ATOM 2962 O O . GLY A 1 356 ? -46.048 -9.135 62.589 1.00 88.88 356 GLY A O 1
ATOM 2963 N N . GLU A 1 357 ? -47.934 -10.234 62.099 1.00 89.56 357 GLU A N 1
ATOM 2964 C CA . GLU A 1 357 ? -48.104 -9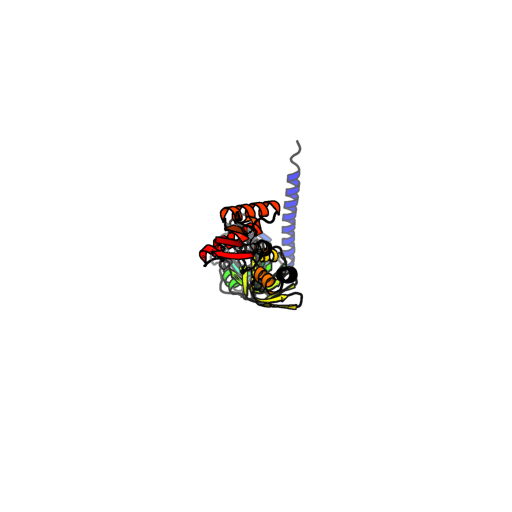.657 60.761 1.00 89.56 357 GLU A CA 1
ATOM 2965 C C . GLU A 1 357 ? -48.142 -8.121 60.761 1.00 89.56 357 GLU A C 1
ATOM 2967 O O . GLU A 1 357 ? -47.517 -7.485 59.913 1.00 89.56 357 GLU A O 1
ATOM 2972 N N . TYR A 1 358 ? -48.812 -7.509 61.743 1.00 90.81 358 TYR A N 1
ATOM 2973 C CA . TYR A 1 358 ? -48.935 -6.053 61.818 1.00 90.81 358 TYR A CA 1
ATOM 2974 C C . TYR A 1 358 ? -47.591 -5.361 62.104 1.00 90.81 358 TYR A C 1
ATOM 2976 O O . TYR A 1 358 ? -47.130 -4.551 61.298 1.00 90.81 358 TYR A O 1
ATOM 2984 N N . TYR A 1 359 ? -46.932 -5.681 63.226 1.00 88.44 359 TYR A N 1
ATOM 2985 C CA . TYR A 1 359 ? -45.672 -5.024 63.591 1.00 88.44 359 TYR A CA 1
ATOM 2986 C C . TYR A 1 359 ? -44.490 -5.512 62.749 1.00 88.44 359 TYR A C 1
ATOM 2988 O O . TYR A 1 359 ? -43.643 -4.696 62.401 1.00 88.44 359 TYR A O 1
ATOM 2996 N N . GLY A 1 360 ? -44.452 -6.789 62.355 1.00 86.44 360 GLY A N 1
ATOM 2997 C CA . GLY A 1 360 ? -43.412 -7.331 61.480 1.00 86.44 360 GLY A CA 1
ATOM 2998 C C . GLY A 1 360 ? -43.345 -6.603 60.136 1.00 86.44 360 GLY A C 1
ATOM 2999 O O . GLY A 1 360 ? -42.275 -6.137 59.750 1.00 86.44 360 GLY A O 1
ATOM 3000 N N . ASN A 1 361 ? -44.489 -6.398 59.468 1.00 85.69 361 ASN A N 1
ATOM 3001 C CA . ASN A 1 361 ? -44.527 -5.635 58.215 1.00 85.69 361 ASN A CA 1
ATOM 3002 C C . ASN A 1 361 ? -44.142 -4.157 58.416 1.00 85.69 361 ASN A C 1
ATOM 3004 O O . ASN A 1 361 ? -43.426 -3.604 57.584 1.00 85.69 361 ASN A O 1
ATOM 3008 N N . LYS A 1 362 ? -44.556 -3.522 59.525 1.00 84.12 362 LYS A N 1
ATOM 3009 C CA . LYS A 1 362 ? -44.175 -2.132 59.842 1.00 84.12 362 LYS A CA 1
ATOM 3010 C C . LYS A 1 362 ? -42.667 -1.976 60.055 1.00 84.12 362 LYS A C 1
ATOM 3012 O O . LYS A 1 362 ? -42.073 -1.064 59.492 1.00 84.12 362 LYS A O 1
ATOM 3017 N N . ILE A 1 363 ? -42.033 -2.900 60.780 1.00 83.81 363 ILE A N 1
ATOM 3018 C CA . ILE A 1 363 ? -40.574 -2.906 60.986 1.00 83.81 363 ILE A CA 1
ATOM 3019 C C . ILE A 1 363 ? -39.843 -3.111 59.650 1.00 83.81 363 ILE A C 1
ATOM 3021 O O . ILE A 1 363 ? -38.861 -2.423 59.382 1.00 83.81 363 ILE A O 1
ATOM 3025 N N . CYS A 1 364 ? -40.335 -3.999 58.776 1.00 80.50 364 CYS A N 1
ATOM 3026 C CA . CYS A 1 364 ? -39.765 -4.192 57.436 1.00 80.50 364 CYS A CA 1
ATOM 3027 C C . CYS A 1 364 ? -39.868 -2.956 56.543 1.00 80.50 364 CYS A C 1
ATOM 3029 O O . CYS A 1 364 ? -38.931 -2.673 55.802 1.00 80.50 364 CYS A O 1
ATOM 3031 N N . ALA A 1 365 ? -40.985 -2.233 56.618 1.00 78.12 365 ALA A N 1
ATOM 3032 C CA . ALA A 1 365 ? -41.199 -0.988 55.885 1.00 78.12 365 ALA A CA 1
ATOM 3033 C C . ALA A 1 365 ? -40.401 0.197 56.462 1.00 78.12 365 ALA A C 1
ATOM 3035 O O . ALA A 1 365 ? -40.400 1.276 55.878 1.00 78.12 365 ALA A O 1
ATOM 3036 N N . GLY A 1 366 ? -39.725 0.014 57.600 1.00 78.06 366 GLY A N 1
ATOM 3037 C CA . GLY A 1 366 ? -39.018 1.091 58.284 1.00 78.06 366 GLY A CA 1
ATOM 3038 C C . GLY A 1 366 ? -39.941 2.081 58.993 1.00 78.06 366 GLY A C 1
ATOM 3039 O O . GLY A 1 366 ? -39.600 3.244 59.202 1.00 78.06 366 GLY A O 1
ATOM 3040 N N . GLU A 1 367 ? -41.132 1.633 59.370 1.00 82.62 367 GLU A N 1
ATOM 3041 C CA . GLU A 1 367 ? -42.155 2.472 59.972 1.00 82.62 367 GLU A CA 1
ATOM 3042 C C . GLU A 1 367 ? -42.276 2.208 61.471 1.00 82.62 367 GLU A C 1
ATOM 3044 O O . GLU A 1 367 ? -42.383 1.071 61.930 1.00 82.62 367 GLU A O 1
ATOM 3049 N N . LEU A 1 368 ? -42.330 3.288 62.249 1.00 85.75 368 LEU A N 1
ATOM 3050 C CA . LEU A 1 368 ? -42.641 3.228 63.672 1.00 85.75 368 LEU A CA 1
ATOM 3051 C C . LEU A 1 368 ? -44.152 3.289 63.893 1.00 85.75 368 LEU A C 1
ATOM 3053 O O . LEU A 1 368 ? -44.824 4.170 63.359 1.00 85.75 368 LEU A O 1
ATOM 3057 N N . ALA A 1 369 ? -44.674 2.397 64.733 1.00 89.19 369 ALA A N 1
ATOM 3058 C CA . ALA A 1 369 ? -46.079 2.378 65.124 1.00 89.19 369 ALA A CA 1
ATOM 3059 C C . ALA A 1 369 ? -46.228 2.391 66.649 1.00 89.19 369 ALA A C 1
ATOM 3061 O O . ALA A 1 369 ? -45.466 1.745 67.373 1.00 89.19 369 ALA A O 1
ATOM 3062 N N . LEU A 1 370 ? -47.241 3.107 67.142 1.00 91.25 370 LEU A N 1
ATOM 3063 C CA . LEU A 1 370 ? -47.589 3.080 68.562 1.00 91.25 370 LEU A CA 1
ATOM 3064 C C . LEU A 1 370 ? -47.902 1.644 69.000 1.00 91.25 370 LEU A C 1
ATOM 3066 O O . LEU A 1 370 ? -48.500 0.871 68.256 1.00 91.25 370 LEU A O 1
ATOM 3070 N N . GLY A 1 371 ? -47.477 1.296 70.211 1.00 88.81 371 GLY A N 1
ATOM 3071 C CA . GLY A 1 371 ? -47.593 -0.044 70.777 1.00 88.81 371 GLY A CA 1
ATOM 3072 C C . GLY A 1 371 ? -46.385 -0.957 70.539 1.00 88.81 371 GLY A C 1
ATOM 3073 O O . GLY A 1 371 ? -46.277 -1.961 71.245 1.00 88.81 371 GLY A O 1
ATOM 3074 N N . MET A 1 372 ? -45.453 -0.600 69.643 1.00 92.56 372 MET A N 1
ATOM 3075 C CA . MET A 1 372 ? -44.197 -1.342 69.442 1.00 92.56 372 MET A CA 1
ATOM 3076 C C . MET A 1 372 ? -43.367 -1.424 70.729 1.00 92.56 372 MET A C 1
ATOM 3078 O O . MET A 1 372 ? -43.298 -0.462 71.495 1.00 92.56 372 MET A O 1
ATOM 3082 N N . SER A 1 373 ? -42.699 -2.555 70.966 1.00 92.94 373 SER A N 1
ATOM 3083 C CA . SER A 1 373 ? -41.780 -2.682 72.099 1.00 92.94 373 SER A CA 1
ATOM 3084 C C . SER A 1 373 ? -40.454 -1.957 71.854 1.00 92.94 373 SER A C 1
ATOM 3086 O O . SER A 1 373 ? -40.108 -1.649 70.713 1.00 92.94 373 SER A O 1
ATOM 3088 N N . GLN A 1 374 ? -39.663 -1.716 72.906 1.00 91.38 374 GLN A N 1
ATOM 3089 C CA . GLN A 1 374 ? -38.293 -1.207 72.725 1.00 91.38 374 GLN A CA 1
ATOM 3090 C C . GLN A 1 374 ? -37.449 -2.114 71.821 1.00 91.38 374 GLN A C 1
ATOM 3092 O O . GLN A 1 374 ? -36.612 -1.618 71.077 1.00 91.38 374 GLN A O 1
ATOM 3097 N N . GLU A 1 375 ? -37.668 -3.429 71.876 1.00 90.94 375 GLU A N 1
ATOM 3098 C CA . GLU A 1 375 ? -36.964 -4.395 71.033 1.00 90.94 375 GLU A CA 1
ATOM 3099 C C . GLU A 1 375 ? -37.389 -4.267 69.566 1.00 90.94 375 GLU A C 1
ATOM 3101 O O . GLU A 1 375 ? -36.532 -4.143 68.702 1.00 90.94 375 GLU A O 1
ATOM 3106 N N . MET A 1 376 ? -38.697 -4.187 69.294 1.00 89.88 376 MET A N 1
ATOM 3107 C CA . MET A 1 376 ? -39.234 -3.969 67.942 1.00 89.88 376 MET A CA 1
ATOM 3108 C C . MET A 1 376 ? -38.700 -2.678 67.319 1.00 89.88 376 MET A C 1
ATOM 3110 O O . MET A 1 376 ? -38.320 -2.656 66.153 1.00 89.88 376 MET A O 1
ATOM 3114 N N . VAL A 1 377 ? -38.640 -1.600 68.105 1.00 88.00 377 VAL A N 1
ATOM 3115 C CA . VAL A 1 377 ? -38.043 -0.341 67.651 1.00 88.00 377 VAL A CA 1
ATOM 3116 C C . VAL A 1 377 ? -36.548 -0.512 67.395 1.00 88.00 377 VAL A C 1
ATOM 3118 O O . VAL A 1 377 ? -36.057 -0.003 66.396 1.00 88.00 377 VAL A O 1
ATOM 3121 N N . ASN A 1 378 ? -35.829 -1.255 68.240 1.00 87.88 378 ASN A N 1
ATOM 3122 C CA . ASN A 1 378 ? -34.391 -1.493 68.098 1.00 87.88 378 ASN A CA 1
ATOM 3123 C C . ASN A 1 378 ? -34.005 -2.260 66.817 1.00 87.88 378 ASN A C 1
ATOM 3125 O O . ASN A 1 378 ? -32.889 -2.083 66.336 1.00 87.88 378 ASN A O 1
ATOM 3129 N N . GLU A 1 379 ? -34.902 -3.084 66.268 1.00 83.06 379 GLU A N 1
ATOM 3130 C CA . GLU A 1 379 ? -34.696 -3.858 65.026 1.00 83.06 379 GLU A CA 1
ATOM 3131 C C . GLU A 1 379 ? -34.569 -2.977 63.771 1.00 83.06 379 GLU A C 1
ATOM 3133 O O . GLU A 1 379 ? -33.956 -3.380 62.777 1.00 83.06 379 GLU A O 1
ATOM 3138 N N . TYR A 1 380 ? -35.138 -1.767 63.810 1.00 79.12 380 TYR A N 1
ATOM 3139 C CA . TYR A 1 380 ? -35.053 -0.792 62.719 1.00 79.12 380 TYR A CA 1
ATOM 3140 C C . TYR A 1 380 ? -34.316 0.496 63.115 1.00 79.12 380 TYR A C 1
ATOM 3142 O O . TYR A 1 380 ? -33.500 1.001 62.349 1.00 79.12 380 TYR A O 1
ATOM 3150 N N . TRP A 1 381 ? -34.536 0.985 64.336 1.00 83.69 381 TRP A N 1
ATOM 3151 C CA . TRP A 1 381 ? -33.859 2.128 64.946 1.00 83.69 381 TRP A CA 1
ATOM 3152 C C . TRP A 1 381 ? -33.005 1.670 66.134 1.00 83.69 381 TRP A C 1
ATOM 3154 O O . TRP A 1 381 ? -33.465 1.707 67.280 1.00 83.69 381 TRP A O 1
ATOM 3164 N N . PRO A 1 382 ? -31.745 1.259 65.897 1.00 84.50 382 PRO A N 1
ATOM 3165 C CA . PRO A 1 382 ? -30.867 0.778 66.948 1.00 84.50 382 PRO A CA 1
ATOM 3166 C C . PRO A 1 382 ? -30.734 1.763 68.109 1.00 84.50 382 PRO A C 1
ATOM 3168 O O . PRO A 1 382 ? -30.345 2.919 67.941 1.00 84.50 382 PRO A O 1
ATOM 3171 N N . LYS A 1 383 ? -30.959 1.270 69.325 1.00 88.12 383 LYS A N 1
ATOM 3172 C CA . LYS A 1 383 ? -30.869 2.005 70.592 1.00 88.12 383 LYS A CA 1
ATOM 3173 C C . LYS A 1 383 ? -29.534 2.734 70.767 1.00 88.12 383 LYS A C 1
ATOM 3175 O O . LYS A 1 383 ? -29.493 3.796 71.383 1.00 88.12 383 LYS A O 1
ATOM 3180 N N . LYS A 1 384 ? -28.447 2.200 70.193 1.00 86.94 384 LYS A N 1
ATOM 3181 C CA . LYS A 1 384 ? -27.107 2.822 70.172 1.00 86.94 384 LYS A CA 1
ATOM 3182 C C . LYS A 1 384 ? -27.097 4.222 69.540 1.00 86.94 384 LYS A C 1
ATOM 3184 O O . LYS A 1 384 ? -26.272 5.044 69.925 1.00 86.94 384 LYS A O 1
ATOM 3189 N N . TYR A 1 385 ? -28.043 4.532 68.652 1.00 86.62 385 TYR A N 1
ATOM 3190 C CA . TYR A 1 385 ? -28.166 5.843 68.004 1.00 86.62 385 TYR A CA 1
ATOM 3191 C C . TYR A 1 385 ? -28.858 6.902 68.877 1.00 86.62 385 TYR A C 1
ATOM 3193 O O . TYR A 1 385 ? -28.896 8.077 68.514 1.00 86.62 385 TYR A O 1
ATOM 3201 N N . PHE A 1 386 ? -29.383 6.516 70.044 1.00 89.00 386 PHE A N 1
ATOM 3202 C CA . PHE A 1 386 ? -30.163 7.386 70.917 1.00 89.00 386 PHE A CA 1
ATOM 3203 C C . PHE A 1 386 ? -29.484 7.585 72.277 1.00 89.00 386 PHE A C 1
ATOM 3205 O O . PHE A 1 386 ? -28.760 6.726 72.790 1.00 89.00 386 PHE A O 1
ATOM 3212 N N . ASN A 1 387 ? -29.746 8.730 72.898 1.00 91.56 387 ASN A N 1
ATOM 3213 C CA . ASN A 1 387 ? -29.488 8.991 74.307 1.00 91.56 387 ASN A CA 1
ATOM 3214 C C . ASN A 1 387 ? -30.716 8.568 75.115 1.00 91.56 387 ASN A C 1
ATOM 3216 O O . ASN A 1 387 ? -31.831 9.018 74.851 1.00 91.56 387 ASN A O 1
ATOM 3220 N N . ILE A 1 388 ? -30.506 7.668 76.073 1.00 91.44 388 ILE A N 1
ATOM 3221 C CA . ILE A 1 388 ? -31.579 6.973 76.785 1.00 91.44 388 ILE A CA 1
ATOM 3222 C C . ILE A 1 388 ? -31.719 7.567 78.182 1.00 91.44 388 ILE A C 1
ATOM 3224 O O . ILE A 1 388 ? -30.746 7.591 78.934 1.00 91.44 388 ILE A O 1
ATOM 3228 N N . SER A 1 389 ? -32.924 7.993 78.550 1.00 90.50 389 SER A N 1
ATOM 3229 C CA . SER A 1 389 ? -33.270 8.335 79.930 1.00 90.50 389 SER A CA 1
ATOM 3230 C C . SER A 1 389 ? -34.377 7.424 80.451 1.00 90.50 389 SER A C 1
ATOM 3232 O O . SER A 1 389 ? -35.266 7.008 79.709 1.00 90.50 389 SER A O 1
ATOM 3234 N N . ASN A 1 390 ? -34.304 7.085 81.737 1.00 87.31 390 ASN A N 1
ATOM 3235 C CA . ASN A 1 390 ? -35.252 6.203 82.409 1.00 87.31 390 ASN A CA 1
ATOM 3236 C C . ASN A 1 390 ? -35.851 6.933 83.618 1.00 87.31 390 ASN A C 1
ATOM 3238 O O . ASN A 1 390 ? -35.118 7.501 84.426 1.00 87.31 390 ASN A O 1
ATOM 3242 N N . ILE A 1 391 ? -37.178 6.945 83.713 1.00 85.56 391 ILE A N 1
ATOM 3243 C CA . ILE A 1 391 ? -37.941 7.581 84.781 1.00 85.56 391 ILE A CA 1
ATOM 3244 C C . ILE A 1 391 ? -38.850 6.514 85.394 1.00 85.56 391 ILE A C 1
ATOM 3246 O O . ILE A 1 391 ? -39.786 6.045 84.748 1.00 85.56 391 ILE A O 1
ATOM 3250 N N . ASN A 1 392 ? -38.595 6.166 86.657 1.00 79.56 392 ASN A N 1
ATOM 3251 C CA . ASN A 1 392 ? -39.392 5.202 87.410 1.00 79.56 392 ASN A CA 1
ATOM 3252 C C . ASN A 1 392 ? -40.153 5.920 88.535 1.00 79.56 392 ASN A C 1
ATOM 3254 O O . ASN A 1 392 ? -39.534 6.478 89.443 1.00 79.56 392 ASN A O 1
ATOM 3258 N N . ARG A 1 393 ? -41.488 5.958 88.454 1.00 73.19 393 ARG A N 1
ATOM 3259 C CA . ARG A 1 393 ? -42.368 6.548 89.480 1.00 73.19 393 ARG A CA 1
ATOM 3260 C C . ARG A 1 393 ? -43.620 5.683 89.638 1.00 73.19 393 ARG A C 1
ATOM 3262 O O . ARG A 1 393 ? -44.293 5.414 88.650 1.00 73.19 393 ARG A O 1
ATOM 3269 N N . ASN A 1 394 ? -43.944 5.280 90.871 1.00 62.38 394 ASN A N 1
ATOM 3270 C CA . ASN A 1 394 ? -45.162 4.532 91.232 1.00 62.38 394 ASN A CA 1
ATOM 3271 C C . ASN A 1 394 ? -45.464 3.336 90.306 1.00 62.38 394 ASN A C 1
ATOM 3273 O O . ASN A 1 394 ? -46.523 3.287 89.686 1.00 62.38 394 ASN A O 1
ATOM 3277 N N . TYR A 1 395 ? -44.522 2.395 90.183 1.00 66.44 395 TYR A N 1
ATOM 3278 C CA . TYR A 1 395 ? -44.629 1.188 89.340 1.00 66.44 395 TYR A CA 1
ATOM 3279 C C . TYR A 1 395 ? -44.814 1.431 87.826 1.00 66.44 395 TYR A C 1
ATOM 3281 O O . TYR A 1 395 ? -44.935 0.468 87.072 1.00 66.44 395 TYR A O 1
ATOM 3289 N N . ASN A 1 396 ? -44.761 2.683 87.353 1.00 74.12 396 ASN A N 1
ATOM 3290 C CA . ASN A 1 396 ? -44.748 3.026 85.933 1.00 74.12 396 ASN A CA 1
ATOM 3291 C C . ASN A 1 396 ? -43.324 3.362 85.474 1.00 74.12 396 ASN A C 1
ATOM 3293 O O . ASN A 1 396 ? -42.708 4.327 85.936 1.00 74.12 396 ASN A O 1
ATOM 3297 N N . ASN A 1 397 ? -42.822 2.571 84.524 1.00 84.88 397 ASN A N 1
ATOM 3298 C CA . ASN A 1 397 ? -41.504 2.742 83.924 1.00 84.88 397 ASN A CA 1
ATOM 3299 C C . ASN A 1 397 ? -41.629 3.503 82.596 1.00 84.88 397 ASN A C 1
ATOM 3301 O O . ASN A 1 397 ? -42.225 2.991 81.645 1.00 84.88 397 ASN A O 1
ATOM 3305 N N . THR A 1 398 ? -41.070 4.713 82.528 1.00 89.62 398 THR A N 1
ATOM 3306 C CA . THR A 1 398 ? -41.008 5.510 81.296 1.00 89.62 398 THR A CA 1
ATOM 3307 C C . THR A 1 398 ? -39.573 5.582 80.786 1.00 89.62 398 THR A C 1
ATOM 3309 O O . THR A 1 398 ? -38.693 6.099 81.471 1.00 89.62 398 THR A O 1
ATOM 3312 N N . VAL A 1 399 ? -39.339 5.111 79.562 1.00 91.31 399 VAL A N 1
ATOM 3313 C CA . VAL A 1 399 ? -38.035 5.168 78.891 1.00 91.31 399 VAL A CA 1
ATOM 3314 C C . VAL A 1 399 ? -38.132 6.127 77.712 1.00 91.31 399 VAL A C 1
ATOM 3316 O O . VAL A 1 399 ? -39.016 5.987 76.875 1.00 91.31 399 VAL A O 1
ATOM 3319 N N . ILE A 1 400 ? -37.231 7.101 77.634 1.00 91.69 400 ILE A N 1
ATOM 3320 C CA . ILE A 1 400 ? -37.207 8.102 76.563 1.00 91.69 400 ILE A CA 1
ATOM 3321 C C . ILE A 1 400 ? -35.920 7.921 75.768 1.00 91.69 400 ILE A C 1
ATOM 3323 O O . ILE A 1 400 ? -34.829 7.888 76.337 1.00 91.69 400 ILE A O 1
ATOM 3327 N N . TRP A 1 401 ? -36.045 7.786 74.452 1.00 94.19 401 TRP A N 1
ATOM 3328 C CA . TRP A 1 401 ? -34.926 7.703 73.521 1.00 94.19 401 TRP A CA 1
ATOM 3329 C C . TRP A 1 401 ? -34.876 9.013 72.742 1.00 94.19 401 TRP A C 1
ATOM 3331 O O . TRP A 1 401 ? -35.802 9.324 71.999 1.00 94.19 401 TRP A O 1
ATOM 3341 N N . LYS A 1 402 ? -33.813 9.797 72.919 1.00 91.94 402 LYS A N 1
ATOM 3342 C CA . LYS A 1 402 ? -33.586 11.041 72.169 1.00 91.94 402 LYS A CA 1
ATOM 3343 C C . LYS A 1 402 ? -32.527 10.810 71.109 1.00 91.94 402 LYS A C 1
ATOM 3345 O O . LYS A 1 402 ? -31.427 10.379 71.448 1.00 91.94 402 LYS A O 1
ATOM 3350 N N . PHE A 1 403 ? -32.856 11.060 69.848 1.00 89.12 403 PHE A N 1
ATOM 3351 C CA . PHE A 1 403 ? -31.934 10.798 68.749 1.00 89.12 403 PHE A CA 1
ATOM 3352 C C . PHE A 1 403 ? -30.703 11.702 68.834 1.00 89.12 403 PHE A C 1
ATOM 3354 O O . PHE A 1 403 ? -30.812 12.892 69.133 1.00 89.12 403 PHE A O 1
ATOM 3361 N N . ASP A 1 404 ? -29.526 11.134 68.577 1.00 86.69 404 ASP A N 1
ATOM 3362 C CA . ASP A 1 404 ? -28.262 11.863 68.572 1.00 86.69 404 ASP A CA 1
ATOM 3363 C C . ASP A 1 404 ? -27.503 11.570 67.275 1.00 86.69 404 ASP A C 1
ATOM 3365 O O . ASP A 1 404 ? -26.827 10.548 67.131 1.00 86.69 404 ASP A O 1
ATOM 3369 N N . LYS A 1 405 ? -27.598 12.511 66.327 1.00 82.62 405 LYS A N 1
ATOM 3370 C CA . LYS A 1 405 ? -26.944 12.426 65.014 1.00 82.62 405 LYS A CA 1
ATOM 3371 C C . LYS A 1 405 ? -25.440 12.176 65.145 1.00 82.62 405 LYS A C 1
ATOM 3373 O O . LYS A 1 405 ? -24.899 11.332 64.437 1.00 82.62 405 LYS A O 1
ATOM 3378 N N . LYS A 1 406 ? -24.762 12.862 66.074 1.00 83.44 406 LYS A N 1
ATOM 3379 C CA . LYS A 1 406 ? -23.310 12.712 66.268 1.00 83.44 406 LYS A CA 1
ATOM 3380 C C . LYS A 1 406 ? -22.975 11.332 66.819 1.00 83.44 406 LYS A C 1
ATOM 3382 O O . LYS A 1 406 ? -21.974 10.740 66.426 1.00 83.44 406 LYS A O 1
ATOM 3387 N N . LYS A 1 407 ? -23.804 10.811 67.724 1.00 86.62 407 LYS A N 1
ATOM 3388 C CA . LYS A 1 407 ? -23.652 9.455 68.258 1.00 86.62 407 LYS A CA 1
ATOM 3389 C C . LYS A 1 407 ? -23.838 8.404 67.170 1.00 86.62 407 LYS A C 1
ATOM 3391 O O . LYS A 1 407 ? -22.961 7.567 67.012 1.00 86.62 407 LYS A O 1
ATOM 3396 N N . MET A 1 408 ? -24.902 8.501 66.376 1.00 82.69 408 MET A N 1
ATOM 3397 C CA . MET A 1 408 ? -25.142 7.604 65.243 1.00 82.69 408 MET A CA 1
ATOM 3398 C C . MET A 1 408 ? -23.971 7.602 64.253 1.00 82.69 408 MET A C 1
ATOM 3400 O O . MET A 1 408 ? -23.469 6.536 63.916 1.00 82.69 408 MET A O 1
ATOM 3404 N N . GLN A 1 409 ? -23.491 8.780 63.836 1.00 79.69 409 GLN A N 1
ATOM 3405 C CA . GLN A 1 409 ? -22.350 8.893 62.920 1.00 79.69 409 GLN A CA 1
ATOM 3406 C C . GLN A 1 409 ? -21.094 8.207 63.478 1.00 79.69 409 GLN A C 1
ATOM 3408 O O . GLN A 1 409 ? -20.415 7.491 62.748 1.00 79.69 409 GLN A O 1
ATOM 3413 N N . ARG A 1 410 ? -20.802 8.373 64.777 1.00 82.38 410 ARG A N 1
ATOM 3414 C CA . ARG A 1 410 ? -19.671 7.690 65.428 1.00 82.38 410 ARG A CA 1
ATOM 3415 C C . ARG A 1 410 ? -19.835 6.171 65.451 1.00 82.38 410 ARG A C 1
ATOM 3417 O O . ARG A 1 410 ? -18.872 5.479 65.144 1.00 82.38 410 ARG A O 1
ATOM 3424 N N . GLU A 1 411 ? -21.019 5.667 65.797 1.00 82.62 411 GLU A N 1
ATOM 3425 C CA . GLU A 1 411 ? -21.285 4.220 65.814 1.00 82.62 411 GLU A CA 1
ATOM 3426 C C . GLU A 1 411 ? -21.179 3.612 64.406 1.00 82.62 411 GLU A C 1
ATOM 3428 O O . GLU A 1 411 ? -20.561 2.566 64.248 1.00 82.62 411 GLU A O 1
ATOM 3433 N N . ILE A 1 412 ? -21.680 4.298 63.370 1.00 75.50 412 ILE A N 1
ATOM 3434 C CA . ILE A 1 412 ? -21.552 3.855 61.968 1.00 75.50 412 ILE A CA 1
ATOM 3435 C C . ILE A 1 412 ? -20.077 3.784 61.542 1.00 75.50 412 ILE A C 1
ATOM 3437 O O . ILE A 1 412 ? -19.655 2.796 60.945 1.00 75.50 412 ILE A O 1
ATOM 3441 N N . ILE A 1 413 ? -19.273 4.803 61.874 1.00 75.88 413 ILE A N 1
ATOM 3442 C CA . ILE A 1 413 ? -17.832 4.819 61.564 1.00 75.88 413 ILE A CA 1
ATOM 3443 C C . ILE A 1 413 ? -17.100 3.694 62.304 1.00 75.88 413 ILE A C 1
ATOM 3445 O O . ILE A 1 413 ? -16.210 3.061 61.738 1.00 75.88 413 ILE A O 1
ATOM 3449 N N . LYS A 1 414 ? -17.455 3.446 63.568 1.00 80.56 414 LYS A N 1
ATOM 3450 C CA . LYS A 1 414 ? -16.847 2.389 64.377 1.00 80.56 414 LYS A CA 1
ATOM 3451 C C . LYS A 1 414 ? -17.134 1.002 63.790 1.00 80.56 414 LYS A C 1
ATOM 3453 O O . LYS A 1 414 ? -16.205 0.228 63.599 1.00 80.56 414 LYS A O 1
ATOM 3458 N N . GLU A 1 415 ? -18.385 0.724 63.436 1.00 72.88 415 GLU A N 1
ATOM 3459 C CA . GLU A 1 415 ? -18.787 -0.564 62.855 1.00 72.88 415 GLU A CA 1
ATOM 3460 C C . GLU A 1 415 ? -18.206 -0.791 61.455 1.00 72.88 415 GLU A C 1
ATOM 3462 O O . GLU A 1 415 ? -17.819 -1.913 61.128 1.00 72.88 415 GLU A O 1
ATOM 3467 N N . GLY A 1 416 ? -18.080 0.266 60.644 1.00 65.75 416 GLY A N 1
ATOM 3468 C CA . GLY A 1 416 ? -17.417 0.190 59.339 1.00 65.75 416 GLY A CA 1
ATOM 3469 C C . GLY A 1 416 ? -15.948 -0.234 59.442 1.00 65.75 416 GLY A C 1
ATOM 3470 O O . GLY A 1 416 ? -15.499 -1.065 58.657 1.00 65.75 416 GLY A O 1
ATOM 3471 N N . LYS A 1 417 ? -15.229 0.264 60.458 1.00 68.06 417 LYS A N 1
ATOM 3472 C CA . LYS A 1 417 ? -13.829 -0.108 60.726 1.00 68.06 417 LYS A CA 1
ATOM 3473 C C . LYS A 1 417 ? -13.669 -1.523 61.279 1.00 68.06 417 LYS A C 1
ATOM 3475 O O . LYS A 1 417 ? -12.683 -2.179 60.976 1.00 68.06 417 LYS A O 1
ATOM 3480 N N . GLU A 1 418 ? -14.613 -1.988 62.094 1.00 67.38 418 GLU A N 1
ATOM 3481 C CA . GLU A 1 418 ? -14.564 -3.329 62.700 1.00 67.38 418 GLU A CA 1
ATOM 3482 C C . GLU A 1 418 ? -14.971 -4.449 61.723 1.00 67.38 418 GLU A C 1
ATOM 3484 O O . GLU A 1 418 ? -14.606 -5.601 61.936 1.00 67.38 418 GLU A O 1
ATOM 3489 N N . THR A 1 419 ? -15.713 -4.135 60.653 1.00 55.75 419 THR A N 1
ATOM 3490 C CA . THR A 1 419 ? -16.249 -5.132 59.701 1.00 55.75 419 THR A CA 1
ATOM 3491 C C . THR A 1 419 ? -15.547 -5.167 58.339 1.00 55.75 419 THR A C 1
ATOM 3493 O O . THR A 1 419 ? -15.987 -5.922 57.474 1.00 55.75 419 THR A O 1
ATOM 3496 N N . GLU A 1 420 ? -14.501 -4.355 58.125 1.00 54.84 420 GLU A N 1
ATOM 3497 C CA . GLU A 1 420 ? -13.812 -4.154 56.828 1.00 54.84 420 GLU A CA 1
ATOM 3498 C C . GLU A 1 420 ? -14.756 -3.763 55.662 1.00 54.84 420 GLU A C 1
ATOM 3500 O O . GLU A 1 420 ? -14.394 -3.838 54.491 1.00 54.84 420 GLU A O 1
ATOM 3505 N N . LYS A 1 421 ? -15.982 -3.306 55.964 1.00 54.53 421 LYS A N 1
ATOM 3506 C CA . LYS A 1 421 ? -17.009 -2.880 54.994 1.00 54.53 421 LYS A CA 1
ATOM 3507 C C . LYS A 1 421 ? -17.171 -1.358 54.993 1.00 54.53 421 LYS A C 1
ATOM 3509 O O . LYS A 1 421 ? -18.277 -0.839 55.171 1.00 54.53 421 LYS A O 1
ATOM 3514 N N . GLU A 1 422 ? -16.066 -0.637 54.813 1.00 53.34 422 GLU A N 1
ATOM 3515 C CA . GLU A 1 422 ? -16.037 0.832 54.876 1.00 53.34 422 GLU A CA 1
ATOM 3516 C C . GLU A 1 422 ? -16.979 1.492 53.848 1.00 53.34 422 GLU A C 1
ATOM 3518 O O . GLU A 1 422 ? -17.660 2.464 54.184 1.00 53.34 422 GLU A O 1
ATOM 3523 N N . ASP A 1 423 ? -17.134 0.900 52.659 1.00 51.00 423 ASP A N 1
ATOM 3524 C CA . ASP A 1 423 ? -18.003 1.414 51.589 1.00 51.00 423 ASP A CA 1
ATOM 3525 C C . ASP A 1 423 ? -19.493 1.440 51.969 1.00 51.00 423 ASP A C 1
ATOM 3527 O O . ASP A 1 423 ? -20.212 2.383 51.634 1.00 51.00 423 ASP A O 1
ATOM 3531 N N . GLY A 1 424 ? -19.973 0.445 52.726 1.00 53.25 424 GLY A N 1
ATOM 3532 C CA . GLY A 1 424 ? -21.371 0.380 53.170 1.00 53.25 424 GLY A CA 1
ATOM 3533 C C . GLY A 1 424 ? -21.702 1.417 54.248 1.00 53.25 424 GLY A C 1
ATOM 3534 O O . GLY A 1 424 ? -22.786 2.005 54.245 1.00 53.25 424 GLY A O 1
ATOM 3535 N N . ALA A 1 425 ? -20.748 1.689 55.143 1.00 55.06 425 ALA A N 1
ATOM 3536 C CA . ALA A 1 425 ? -20.868 2.721 56.170 1.00 55.06 425 ALA A CA 1
ATOM 3537 C C . ALA A 1 425 ? -20.821 4.135 55.561 1.00 55.06 425 ALA A C 1
ATOM 3539 O O . ALA A 1 425 ? -21.621 4.997 55.937 1.00 55.06 425 ALA A O 1
ATOM 3540 N N . LEU A 1 426 ? -19.936 4.357 54.581 1.00 52.78 426 LEU A N 1
ATOM 3541 C CA . LEU A 1 426 ? -19.847 5.596 53.802 1.00 52.78 426 LEU A CA 1
ATOM 3542 C C . LEU A 1 426 ? -21.105 5.844 52.963 1.00 52.78 426 LEU A C 1
ATOM 3544 O O . LEU A 1 426 ? -21.620 6.960 52.982 1.00 52.78 426 LEU A O 1
ATOM 3548 N N . ALA A 1 427 ? -21.649 4.819 52.301 1.00 52.31 427 ALA A N 1
ATOM 3549 C CA . ALA A 1 427 ? -22.894 4.921 51.541 1.00 52.31 427 ALA A CA 1
ATOM 3550 C C . ALA A 1 427 ? -24.100 5.273 52.432 1.00 52.31 427 ALA A C 1
ATOM 3552 O O . ALA A 1 427 ? -24.904 6.130 52.065 1.00 52.31 427 ALA A O 1
ATOM 3553 N N . LEU A 1 428 ? -24.206 4.681 53.630 1.00 54.84 428 LEU A N 1
ATOM 3554 C CA . LEU A 1 428 ? -25.260 5.002 54.601 1.00 54.84 428 LEU A CA 1
ATOM 3555 C C . LEU A 1 428 ? -25.141 6.452 55.111 1.00 54.84 428 LEU A C 1
ATOM 3557 O O . LEU A 1 428 ? -26.136 7.172 55.180 1.00 54.84 428 LEU A O 1
ATOM 3561 N N . LEU A 1 429 ? -23.920 6.907 55.419 1.00 57.00 429 LEU A N 1
ATOM 3562 C CA . LEU A 1 429 ? -23.623 8.295 55.804 1.00 57.00 429 LEU A CA 1
ATOM 3563 C C . LEU A 1 429 ? -23.937 9.299 54.681 1.00 57.00 429 LEU A C 1
ATOM 3565 O O . LEU A 1 429 ? -24.500 10.361 54.951 1.00 57.00 429 LEU A O 1
ATOM 3569 N N . LEU A 1 430 ? -23.608 8.960 53.431 1.00 52.84 430 LEU A N 1
ATOM 3570 C CA . LEU A 1 430 ? -23.916 9.761 52.244 1.00 52.84 430 LEU A CA 1
ATOM 3571 C C . LEU A 1 430 ? -25.421 9.831 51.975 1.00 52.84 430 LEU A C 1
ATOM 3573 O O . LEU A 1 430 ? -25.920 10.930 51.760 1.00 52.84 430 LEU A O 1
ATOM 3577 N N . MET A 1 431 ? -26.163 8.720 52.057 1.00 51.34 431 MET A N 1
ATOM 3578 C CA . MET A 1 431 ? -27.625 8.725 51.896 1.00 51.34 431 MET A CA 1
ATOM 3579 C C . MET A 1 431 ? -28.325 9.580 52.955 1.00 51.34 431 MET A C 1
ATOM 3581 O O . MET A 1 431 ? -29.250 10.324 52.635 1.00 51.34 431 MET A O 1
ATOM 3585 N N . LEU A 1 432 ? -27.866 9.527 54.208 1.00 56.06 432 LEU A N 1
ATOM 3586 C CA . LEU A 1 432 ? -28.417 10.353 55.283 1.00 56.06 432 LEU A CA 1
ATOM 3587 C C . LEU A 1 432 ? -28.159 11.847 55.035 1.00 56.06 432 LEU A C 1
ATOM 3589 O O . LEU A 1 432 ? -29.081 12.647 55.188 1.00 56.06 432 LEU A O 1
ATOM 3593 N N . ASN A 1 433 ? -26.955 12.214 54.582 1.00 52.44 433 ASN A N 1
ATOM 3594 C CA . ASN A 1 433 ? -26.618 13.599 54.230 1.00 52.44 433 ASN A CA 1
ATOM 3595 C C . ASN A 1 433 ? -27.331 14.092 52.950 1.00 52.44 433 ASN A C 1
ATOM 3597 O O . ASN A 1 433 ? -27.734 15.249 52.897 1.00 52.44 433 ASN A O 1
ATOM 3601 N N . PHE A 1 434 ? -27.536 13.237 51.940 1.00 41.16 434 PHE A N 1
ATOM 3602 C CA . PHE A 1 434 ? -28.293 13.570 50.722 1.00 41.16 434 PHE A CA 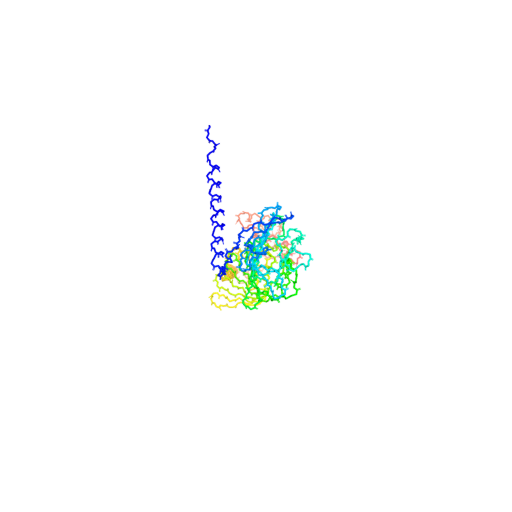1
ATOM 3603 C C . PHE A 1 434 ? -29.799 13.695 50.983 1.00 41.16 434 PHE A C 1
ATOM 3605 O O . PHE A 1 434 ? -30.460 14.541 50.381 1.00 41.16 434 PHE A O 1
ATOM 3612 N N . SER A 1 435 ? -30.352 12.899 51.906 1.00 47.97 435 SER A N 1
ATOM 3613 C CA . SER A 1 435 ? -31.772 12.982 52.265 1.00 47.97 435 SER A CA 1
ATOM 3614 C C . SER A 1 435 ? -32.144 14.349 52.859 1.00 47.97 435 SER A C 1
ATOM 3616 O O . SER A 1 435 ? -33.235 14.842 52.591 1.00 47.97 435 SER A O 1
ATOM 3618 N N . GLU A 1 436 ? -31.228 15.031 53.560 1.00 49.38 436 GLU A N 1
ATOM 3619 C CA . GLU A 1 436 ? -31.453 16.390 54.085 1.00 49.38 436 GLU A CA 1
ATOM 3620 C C . GLU A 1 436 ? -31.641 17.448 52.975 1.00 49.38 436 GLU A C 1
ATOM 3622 O O . GLU A 1 436 ? -32.308 18.453 53.210 1.00 49.38 436 GLU A O 1
ATOM 3627 N N . GLN A 1 437 ? -31.120 17.223 51.760 1.00 40.62 437 GLN A N 1
ATOM 3628 C CA . GLN A 1 437 ? -31.237 18.157 50.627 1.00 40.62 437 GLN A CA 1
ATOM 3629 C C . GLN A 1 437 ? -32.503 17.969 49.774 1.00 40.62 437 GLN A C 1
ATOM 3631 O O . GLN A 1 437 ? -32.861 18.879 49.029 1.00 40.62 437 GLN A O 1
ATOM 3636 N N . LEU A 1 438 ? -33.187 16.822 49.871 1.00 29.08 438 LEU A N 1
ATOM 3637 C CA . LEU A 1 438 ? -34.307 16.455 48.987 1.00 29.08 438 LEU A CA 1
ATOM 3638 C C . LEU A 1 438 ? -35.637 16.177 49.715 1.00 29.08 438 LEU A C 1
ATOM 3640 O O . LEU A 1 438 ? -36.582 15.707 49.090 1.00 29.08 438 LEU A O 1
ATOM 3644 N N . GLY A 1 439 ? -35.747 16.496 51.009 1.00 38.91 439 GLY A N 1
ATOM 3645 C CA . GLY A 1 439 ? -36.999 16.326 51.764 1.00 38.91 439 GLY A CA 1
ATOM 3646 C C . GLY A 1 439 ? -37.073 15.088 52.669 1.00 38.91 439 GLY A C 1
ATOM 3647 O O . GLY A 1 439 ? -38.172 14.661 52.988 1.00 38.91 439 GLY A O 1
ATOM 3648 N N . GLY A 1 440 ? -35.923 14.566 53.107 1.00 46.62 440 GLY A N 1
ATOM 3649 C CA . GLY A 1 440 ? -35.682 13.924 54.409 1.00 46.62 440 GLY A CA 1
ATOM 3650 C C . GLY A 1 440 ? -36.260 12.528 54.673 1.00 46.62 440 GLY A C 1
ATOM 3651 O O . GLY A 1 440 ? -37.467 12.323 54.662 1.00 46.62 440 GLY A O 1
ATOM 3652 N N . LEU A 1 441 ? -35.389 11.585 55.063 1.00 53.44 441 LEU A N 1
ATOM 3653 C CA . LEU A 1 441 ? -35.789 10.422 55.869 1.00 53.44 441 LEU A CA 1
ATOM 3654 C C . LEU A 1 441 ? -36.496 10.913 57.147 1.00 53.44 441 LEU A C 1
ATOM 3656 O O . LEU A 1 441 ? -35.999 11.822 57.814 1.00 53.44 441 LEU A O 1
ATOM 3660 N N . ASP A 1 442 ? -37.618 10.297 57.516 1.00 63.59 442 ASP A N 1
ATOM 3661 C CA . ASP A 1 442 ? -38.421 10.691 58.680 1.00 63.59 442 ASP A CA 1
ATOM 3662 C C . ASP A 1 442 ? -37.805 10.181 60.000 1.00 63.59 442 ASP A C 1
ATOM 3664 O O . ASP A 1 442 ? -38.257 9.209 60.617 1.00 63.59 442 ASP A O 1
ATOM 3668 N N . VAL A 1 443 ? -36.678 10.788 60.381 1.00 74.44 443 VAL A N 1
ATOM 3669 C CA . VAL A 1 443 ? -35.897 10.406 61.562 1.00 74.44 443 VAL A CA 1
ATOM 3670 C C . VAL A 1 443 ? -36.635 10.835 62.838 1.00 74.44 443 VAL A C 1
ATOM 3672 O O . VAL A 1 443 ? -36.895 12.024 63.026 1.00 74.44 4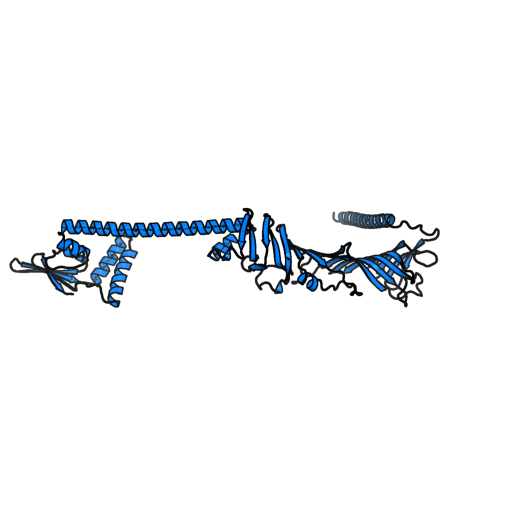43 VAL A O 1
ATOM 3675 N N . PRO A 1 444 ? -36.919 9.919 63.781 1.00 82.38 444 PRO A N 1
ATOM 3676 C CA . PRO A 1 444 ? -37.593 10.282 65.020 1.00 82.38 444 PRO A CA 1
ATOM 3677 C C . PRO A 1 444 ? -36.671 11.108 65.927 1.00 82.38 444 PRO A C 1
ATOM 3679 O O . PRO A 1 444 ? -35.657 10.607 66.410 1.00 82.38 444 PRO A O 1
ATOM 3682 N N . LYS A 1 445 ? -37.043 12.351 66.247 1.00 87.00 445 LYS A N 1
ATOM 3683 C CA . LYS A 1 445 ? -36.339 13.184 67.241 1.00 87.00 445 LYS A CA 1
ATOM 3684 C C . LYS A 1 445 ? -36.386 12.572 68.638 1.00 87.00 445 LYS A C 1
ATOM 3686 O O . LYS A 1 445 ? -35.392 12.608 69.371 1.00 87.00 445 LYS A O 1
ATOM 3691 N N . MET A 1 446 ? -37.539 12.034 69.032 1.00 90.31 446 MET A N 1
ATOM 3692 C CA . MET A 1 446 ? -37.729 11.448 70.357 1.00 90.31 446 MET A CA 1
ATOM 3693 C C . MET A 1 446 ? -38.788 10.347 70.344 1.00 90.31 446 MET A C 1
ATOM 3695 O O . MET A 1 446 ? -39.858 10.506 69.763 1.00 90.31 446 MET A O 1
ATOM 3699 N N . LEU A 1 447 ? -38.501 9.248 71.037 1.00 92.25 447 LEU A N 1
ATOM 3700 C CA . LEU A 1 447 ? -39.410 8.120 71.230 1.00 92.25 447 LEU A CA 1
ATOM 3701 C C . LEU A 1 447 ? -39.656 7.928 72.723 1.00 92.25 447 LEU A C 1
ATOM 3703 O O . LEU A 1 447 ? -38.705 7.872 73.505 1.00 92.25 447 LEU A O 1
ATOM 3707 N N . VAL A 1 448 ? -40.922 7.833 73.126 1.00 92.50 448 VAL A N 1
ATOM 3708 C CA . VAL A 1 448 ? -41.309 7.639 74.529 1.00 92.50 448 VAL A CA 1
ATOM 3709 C C . VAL A 1 448 ? -41.983 6.289 74.685 1.00 92.50 448 VAL A C 1
ATOM 3711 O O . VAL A 1 448 ? -43.000 6.010 74.051 1.00 92.50 448 VAL A O 1
ATOM 3714 N N . PHE A 1 449 ? -41.434 5.473 75.575 1.00 93.44 449 PHE A N 1
ATOM 3715 C CA . PHE A 1 449 ? -41.954 4.165 75.927 1.00 93.44 449 PHE A CA 1
ATOM 3716 C C . PHE A 1 449 ? -42.511 4.198 77.345 1.00 93.44 449 PHE A C 1
ATOM 3718 O O . PHE A 1 449 ? -41.798 4.581 78.269 1.00 93.44 449 PHE A O 1
ATOM 3725 N N . LYS A 1 450 ? -43.747 3.739 77.541 1.00 90.56 450 LYS A N 1
ATOM 3726 C CA . LYS A 1 450 ? -44.338 3.510 78.868 1.00 90.56 450 LYS A CA 1
ATOM 3727 C C . LYS A 1 450 ? -44.573 2.016 79.033 1.00 90.56 450 LYS A C 1
ATOM 3729 O O . LYS A 1 450 ? -45.182 1.389 78.171 1.00 90.56 450 LYS A O 1
ATOM 3734 N N . ASN A 1 451 ? -44.042 1.434 80.106 1.00 87.81 451 ASN A N 1
ATOM 3735 C CA . ASN A 1 451 ? -44.127 -0.002 80.397 1.00 87.81 451 ASN A CA 1
ATOM 3736 C C . ASN A 1 451 ? -43.733 -0.868 79.182 1.00 87.81 451 ASN A C 1
ATOM 3738 O O . ASN A 1 451 ? -44.431 -1.801 78.795 1.00 87.81 451 ASN A O 1
ATOM 3742 N N . ASN A 1 452 ? -42.601 -0.511 78.563 1.00 89.50 452 ASN A N 1
ATOM 3743 C CA . ASN A 1 452 ? -42.023 -1.145 77.373 1.00 89.50 452 ASN A CA 1
ATOM 3744 C C . ASN A 1 452 ? -42.832 -1.028 76.067 1.00 89.50 452 ASN A C 1
ATOM 3746 O O . ASN A 1 452 ? -42.472 -1.689 75.102 1.00 89.50 452 ASN A O 1
ATOM 3750 N N . LYS A 1 453 ? -43.874 -0.193 75.990 1.00 92.69 453 LYS A N 1
ATOM 3751 C CA . LYS A 1 453 ? -44.619 0.070 74.747 1.00 92.69 453 LYS A CA 1
ATOM 3752 C C . LYS A 1 453 ? -44.407 1.501 74.279 1.00 92.69 453 LYS A C 1
ATOM 3754 O O . LYS A 1 453 ? -44.480 2.419 75.090 1.00 92.69 453 LYS A O 1
ATOM 3759 N N . LEU A 1 454 ? -44.164 1.691 72.987 1.00 93.06 454 LEU A N 1
ATOM 3760 C CA . LEU A 1 454 ? -44.021 2.996 72.352 1.00 93.06 454 LEU A CA 1
ATOM 3761 C C . LEU A 1 454 ? -45.361 3.732 72.410 1.00 93.06 454 LEU A C 1
ATOM 3763 O O . LEU A 1 454 ? -46.340 3.280 71.820 1.00 93.06 454 LEU A O 1
ATOM 3767 N N . THR A 1 455 ? -45.421 4.845 73.132 1.00 92.12 455 THR A N 1
ATOM 3768 C CA . THR A 1 455 ? -46.658 5.618 73.316 1.00 92.12 455 THR A CA 1
ATOM 3769 C C . THR A 1 455 ? -46.641 6.949 72.590 1.00 92.12 455 THR A C 1
ATOM 3771 O O . THR A 1 455 ? -47.705 7.463 72.268 1.00 92.12 455 THR A O 1
ATOM 3774 N N . GLU A 1 456 ? -45.460 7.519 72.342 1.00 91.19 456 GLU A N 1
ATOM 3775 C CA . GLU A 1 456 ? -45.332 8.822 71.686 1.00 91.19 456 GLU A CA 1
ATOM 3776 C C . GLU A 1 456 ? -44.115 8.818 70.748 1.00 91.19 456 GLU A C 1
ATOM 3778 O O . GLU A 1 456 ? -43.043 8.317 71.106 1.00 91.19 456 GLU A O 1
ATOM 3783 N N . ILE A 1 457 ? -44.295 9.375 69.549 1.00 89.88 457 ILE A N 1
ATOM 3784 C CA . ILE A 1 457 ? -43.264 9.544 68.520 1.00 89.88 457 ILE A CA 1
ATOM 3785 C C . ILE A 1 457 ? -43.216 11.030 68.186 1.00 89.88 457 ILE A C 1
ATOM 3787 O O . ILE A 1 457 ? -44.212 11.603 67.752 1.00 89.88 457 ILE A O 1
ATOM 3791 N N . TYR A 1 458 ? -42.055 11.643 68.370 1.00 87.00 458 TYR A N 1
ATOM 3792 C CA . TYR A 1 458 ? -41.806 13.032 68.015 1.00 87.00 458 TYR A CA 1
ATOM 3793 C C . TYR A 1 458 ? -40.847 13.048 66.830 1.00 87.00 458 TYR A C 1
ATOM 3795 O O . TYR A 1 458 ? -39.735 12.525 66.939 1.00 87.00 458 TYR A O 1
ATOM 3803 N N . ARG A 1 459 ? -41.295 13.618 65.712 1.00 80.81 459 ARG A N 1
ATOM 3804 C CA . ARG A 1 459 ? -40.557 13.734 64.448 1.00 80.81 459 ARG A CA 1
ATOM 3805 C C . ARG A 1 459 ? -40.005 15.137 64.255 1.00 80.81 459 ARG A C 1
ATOM 3807 O O . ARG A 1 459 ? -40.589 16.131 64.745 1.00 80.81 459 ARG A O 1
#

pLDDT: mean 80.73, std 17.17, range [29.08, 98.06]

Organism: NCBI:txid2487017

Sequence (459 aa):
MKRKINNVFSLKRYCKRVLLSSLLILFISQIYSQTILPKRAKLKTITYSSYTISGYVYKKEFVEDQVLTIISRDNYDTILSGRYYHDEHGNSYIEGINTKRNYSDNSRTQGIFRVSNTKNELRITTNKKEAYKLIFLLEDLTYYQNNKYYYGNYSNFGTLVLQKLPNDKYSLIIKYEGCVLETVLPYSKDNNVIEVNLDYNKVILNSQQVKLTFNNGDIFIGEVKRRSKLPAYCHYNIPYAPDSGEYKYASGEISTGVFECNNYFNRFYLEEGVTVFLDGTKCKGDWLFDQNLTSSEQERIYSKDRSPTEMKNMAKSIIEEKEKKLQEEKAAQEQEERQKLQQQELRRRQLIEKYGEYYGNKICAGELALGMSQEMVNEYWPKKYFNISNINRNYNNTVIWKFDKKKMQREIIKEGKETEKEDGALALLLMLNFSEQLGGLDVPKMLVFKNNKLTEIYR

Radius of gyration: 48.37 Å; chains: 1; bounding box: 107×40×140 Å